Protein AF-0000000076236044 (afdb_homodimer)

Structure (mmCIF, N/CA/C/O backbone):
data_AF-0000000076236044-model_v1
#
loop_
_entity.id
_entity.type
_entity.pdbx_description
1 polymer 'Chromo domain-containing protein'
#
loop_
_atom_site.group_PDB
_atom_site.id
_atom_site.type_symbol
_atom_site.label_atom_id
_atom_site.label_alt_id
_atom_site.label_comp_id
_atom_site.label_asym_id
_atom_site.label_entity_id
_atom_site.label_seq_id
_atom_site.pdbx_PDB_ins_code
_atom_site.Cartn_x
_atom_site.Cartn_y
_atom_site.Cartn_z
_atom_site.occupancy
_atom_site.B_iso_or_equiv
_atom_site.auth_seq_id
_atom_site.auth_comp_id
_atom_site.auth_asym_id
_atom_site.auth_atom_id
_atom_site.pdbx_PDB_model_num
ATOM 1 N N . GLN A 1 1 ? 14.305 -22.391 -21.781 1 35.03 1 GLN A N 1
ATOM 2 C CA . GLN A 1 1 ? 14.766 -21.109 -21.234 1 35.03 1 GLN A CA 1
ATOM 3 C C . GLN A 1 1 ? 13.852 -19.969 -21.672 1 35.03 1 GLN A C 1
ATOM 5 O O . GLN A 1 1 ? 13.469 -19.891 -22.844 1 35.03 1 GLN A O 1
ATOM 10 N N . LYS A 1 2 ? 13.086 -19.438 -20.781 1 53.03 2 LYS A N 1
ATOM 11 C CA . LYS A 1 2 ? 12.086 -18.453 -21.156 1 53.03 2 LYS A CA 1
ATOM 12 C C . LYS A 1 2 ? 12.734 -17.094 -21.422 1 53.03 2 LYS A C 1
ATOM 14 O O . LYS A 1 2 ? 13.617 -16.672 -20.688 1 53.03 2 LYS A O 1
ATOM 19 N N . LEU A 1 3 ? 12.555 -16.562 -22.703 1 53.72 3 LEU A N 1
ATOM 20 C CA . LEU A 1 3 ? 13 -15.203 -23.016 1 53.72 3 LEU A CA 1
ATOM 21 C C . LEU A 1 3 ? 12.008 -14.172 -22.5 1 53.72 3 LEU A C 1
ATOM 23 O O . LEU A 1 3 ? 10.797 -14.422 -22.469 1 53.72 3 LEU A O 1
ATOM 27 N N . VAL A 1 4 ? 12.594 -13.039 -21.938 1 53.44 4 VAL A N 1
ATOM 28 C CA . VAL A 1 4 ? 11.82 -12.047 -21.203 1 53.44 4 VAL A CA 1
ATOM 29 C C . VAL A 1 4 ? 11.766 -10.734 -21.984 1 53.44 4 VAL A C 1
ATOM 31 O O . VAL A 1 4 ? 12.805 -10.172 -22.328 1 53.44 4 VAL A O 1
ATOM 34 N N . GLU A 1 5 ? 10.68 -10.289 -22.516 1 43.84 5 GLU A N 1
ATOM 35 C CA . GLU A 1 5 ? 10.469 -8.969 -23.094 1 43.84 5 GLU A CA 1
ATOM 36 C C . GLU A 1 5 ? 9.594 -8.109 -22.188 1 43.84 5 GLU A C 1
ATOM 38 O O . GLU A 1 5 ? 8.719 -8.625 -21.484 1 43.84 5 GLU A O 1
ATOM 43 N N . LYS A 1 6 ? 10.133 -6.816 -22.156 1 44.5 6 LYS A N 1
ATOM 44 C CA . LYS A 1 6 ? 9.406 -5.887 -21.281 1 44.5 6 LYS A CA 1
ATOM 45 C C . LYS A 1 6 ? 8 -5.629 -21.828 1 44.5 6 LYS A C 1
ATOM 47 O O . LYS A 1 6 ? 7.801 -5.504 -23.031 1 44.5 6 LYS A O 1
ATOM 52 N N . TRP A 1 7 ? 7.23 -5.707 -21 1 43.09 7 TRP A N 1
ATOM 53 C CA . TRP A 1 7 ? 5.879 -5.258 -21.312 1 43.09 7 TRP A CA 1
ATOM 54 C C . TRP A 1 7 ? 5.805 -3.736 -21.359 1 43.09 7 TRP A C 1
ATOM 56 O O . TRP A 1 7 ? 6.391 -3.055 -20.516 1 43.09 7 TRP A O 1
ATOM 66 N N . ASN A 1 8 ? 6.094 -3.084 -22.531 1 38.19 8 ASN A N 1
ATOM 67 C CA . ASN A 1 8 ? 5.988 -1.632 -22.625 1 38.19 8 ASN A CA 1
ATOM 68 C C . ASN A 1 8 ? 4.57 -1.152 -22.328 1 38.19 8 ASN A C 1
ATOM 70 O O . ASN A 1 8 ? 3.734 -1.103 -23.234 1 38.19 8 ASN A O 1
ATOM 74 N N . GLY A 1 9 ? 3.939 -1.562 -21.516 1 34.78 9 GLY A N 1
ATOM 75 C CA . GLY A 1 9 ? 2.617 -1.001 -21.297 1 34.78 9 GLY A CA 1
ATOM 76 C C . GLY A 1 9 ? 2.621 0.512 -21.172 1 34.78 9 GLY A C 1
ATOM 77 O O . GLY A 1 9 ? 3.309 1.075 -20.328 1 34.78 9 GLY A O 1
ATOM 78 N N . SER A 1 10 ? 2.803 1.235 -22.25 1 31.27 10 SER A N 1
ATOM 79 C CA . SER A 1 10 ? 2.354 2.621 -22.188 1 31.27 10 SER A CA 1
ATOM 80 C C . SER A 1 10 ? 1.171 2.775 -21.234 1 31.27 10 SER A C 1
ATOM 82 O O . SER A 1 10 ? 0.229 1.98 -21.281 1 31.27 10 SER A O 1
ATOM 84 N N . VAL A 1 11 ? 1.325 3.285 -20.203 1 31.41 11 VAL A N 1
ATOM 85 C CA . VAL A 1 11 ? 0.334 3.773 -19.25 1 31.41 11 VAL A CA 1
ATOM 86 C C . VAL A 1 11 ? -0.777 4.512 -19.984 1 31.41 11 VAL A C 1
ATOM 88 O O . VAL A 1 11 ? -0.932 5.727 -19.844 1 31.41 11 VAL A O 1
ATOM 91 N N . HIS A 1 12 ? -0.955 4.766 -21.266 1 28.66 12 HIS A N 1
ATOM 92 C CA . HIS A 1 12 ? -2.273 5.289 -21.594 1 28.66 12 HIS A CA 1
ATOM 93 C C . HIS A 1 12 ? -3.375 4.504 -20.891 1 28.66 12 HIS A C 1
ATOM 95 O O . HIS A 1 12 ? -3.176 3.346 -20.516 1 28.66 12 HIS A O 1
ATOM 101 N N . TYR A 1 13 ? -4.504 5.316 -20.359 1 27.88 13 TYR A N 1
ATOM 102 C CA . TYR A 1 13 ? -5.766 4.766 -19.875 1 27.88 13 TYR A CA 1
ATOM 103 C C . TYR A 1 13 ? -6.164 3.533 -20.672 1 27.88 13 TYR A C 1
ATOM 105 O O . TYR A 1 13 ? -6.801 3.648 -21.719 1 27.88 13 TYR A O 1
ATOM 113 N N . ILE A 1 14 ? -5.375 2.885 -21.266 1 27.61 14 ILE A N 1
ATOM 114 C CA . ILE A 1 14 ? -5.879 1.759 -22.047 1 27.61 14 ILE A CA 1
ATOM 115 C C . ILE A 1 14 ? -6.793 0.898 -21.188 1 27.61 14 ILE A C 1
ATOM 117 O O . ILE A 1 14 ? -6.387 0.422 -20.125 1 27.61 14 ILE A O 1
ATOM 121 N N . SER A 1 15 ? -8.078 1.229 -21.188 1 25.47 15 SER A N 1
ATOM 122 C CA . SER A 1 15 ? -9.117 0.25 -20.891 1 25.47 15 SER A CA 1
ATOM 123 C C . SER A 1 15 ? -8.641 -1.169 -21.172 1 25.47 15 SER A C 1
ATOM 125 O O . SER A 1 15 ? -8.109 -1.444 -22.266 1 25.47 15 SER A O 1
ATOM 127 N N . PHE A 1 16 ? -8.148 -1.844 -20.344 1 28.03 16 PHE A N 1
ATOM 128 C CA . PHE A 1 16 ? -8.008 -3.283 -20.531 1 28.03 16 PHE A CA 1
ATOM 129 C C . PHE A 1 16 ? -9.062 -3.811 -21.5 1 28.03 16 PHE A C 1
ATOM 131 O O . PHE A 1 16 ? -9.102 -5.008 -21.797 1 28.03 16 PHE A O 1
ATOM 138 N N . HIS A 1 17 ? -9.992 -2.99 -21.797 1 27.44 17 HIS A N 1
ATOM 139 C CA . HIS A 1 17 ? -10.867 -3.654 -22.766 1 27.44 17 HIS A CA 1
ATOM 140 C C . HIS A 1 17 ? -10.156 -3.889 -24.078 1 27.44 17 HIS A C 1
ATOM 142 O O . HIS A 1 17 ? -10.398 -4.895 -24.75 1 27.44 17 HIS A O 1
ATOM 148 N N . ASN A 1 18 ? -9.625 -2.773 -24.766 1 27.92 18 ASN A N 1
ATOM 149 C CA . ASN A 1 18 ? -9.336 -3.148 -26.141 1 27.92 18 ASN A CA 1
ATOM 150 C C . ASN A 1 18 ? -7.973 -3.818 -26.266 1 27.92 18 ASN A C 1
ATOM 152 O O . ASN A 1 18 ? -6.949 -3.141 -26.391 1 27.92 18 ASN A O 1
ATOM 156 N N . ARG A 1 19 ? -7.398 -4.867 -25.578 1 32.31 19 ARG A N 1
ATOM 157 C CA . ARG A 1 19 ? -6.551 -6.02 -25.859 1 32.31 19 ARG A CA 1
ATOM 158 C C . ARG A 1 19 ? -6.504 -6.309 -27.359 1 32.31 19 ARG A C 1
ATOM 160 O O . ARG A 1 19 ? -7.277 -7.121 -27.859 1 32.31 19 ARG A O 1
ATOM 167 N N . SER A 1 20 ? -6.422 -5.469 -28.141 1 32.84 20 SER A N 1
ATOM 168 C CA . SER A 1 20 ? -6.191 -6.047 -29.469 1 32.84 20 SER A CA 1
ATOM 169 C C . SER A 1 20 ? -4.887 -6.84 -29.5 1 32.84 20 SER A C 1
ATOM 171 O O . SER A 1 20 ? -3.801 -6.258 -29.5 1 32.84 20 SER A O 1
ATOM 173 N N . SER A 1 21 ? -4.559 -7.98 -28.719 1 39.53 21 SER A N 1
ATOM 174 C CA . SER A 1 21 ? -3.838 -9.242 -28.641 1 39.53 21 SER A CA 1
ATOM 175 C C . SER A 1 21 ? -3.078 -9.539 -29.922 1 39.53 21 SER A C 1
ATOM 177 O O . SER A 1 21 ? -2.012 -10.156 -29.891 1 39.53 21 SER A O 1
ATOM 179 N N . ALA A 1 22 ? -3.605 -8.891 -30.828 1 42.53 22 ALA A N 1
ATOM 180 C CA . ALA A 1 22 ? -3.156 -9.328 -32.156 1 42.53 22 ALA A CA 1
ATOM 181 C C . ALA A 1 22 ? -1.761 -8.797 -32.469 1 42.53 22 ALA A C 1
ATOM 183 O O . ALA A 1 22 ? -0.913 -9.523 -32.969 1 42.53 22 ALA A O 1
ATOM 184 N N . SER A 1 23 ? -1.611 -7.453 -31.859 1 48.31 23 SER A N 1
ATOM 185 C CA . SER A 1 23 ? -0.317 -6.91 -32.281 1 48.31 23 SER A CA 1
ATOM 186 C C . SER A 1 23 ? 0.801 -7.426 -31.359 1 48.31 23 SER A C 1
ATOM 188 O O . SER A 1 23 ? 1.89 -7.75 -31.844 1 48.31 23 SER A O 1
ATOM 190 N N . GLU A 1 24 ? 0.504 -7.375 -29.938 1 54.47 24 GLU A N 1
ATOM 191 C CA . GLU A 1 24 ? 1.532 -7.914 -29.062 1 54.47 24 GLU A CA 1
ATOM 192 C C . GLU A 1 24 ? 1.81 -9.383 -29.375 1 54.47 24 GLU A C 1
ATOM 194 O O . GLU A 1 24 ? 2.965 -9.82 -29.359 1 54.47 24 GLU A O 1
ATOM 199 N N . HIS A 1 25 ? 0.685 -9.953 -29.594 1 53.38 25 HIS A N 1
ATOM 200 C CA . HIS A 1 25 ? 0.813 -11.359 -29.969 1 53.38 25 HIS A CA 1
ATOM 201 C C . HIS A 1 25 ? 1.651 -11.523 -31.219 1 53.38 25 HIS A C 1
ATOM 203 O O . HIS A 1 25 ? 2.467 -12.445 -31.312 1 53.38 25 HIS A O 1
ATOM 209 N N . GLU A 1 26 ? 1.358 -10.523 -31.984 1 56.53 26 GLU A N 1
ATOM 210 C CA . GLU A 1 26 ? 2.096 -10.578 -33.25 1 56.53 26 GLU A CA 1
ATOM 211 C C . GLU A 1 26 ? 3.592 -10.383 -33.031 1 56.53 26 GLU A C 1
ATOM 213 O O . GLU A 1 26 ? 4.414 -11.078 -33.625 1 56.53 26 GLU A O 1
ATOM 218 N N . ILE A 1 27 ? 3.83 -9.438 -32.156 1 54.72 27 ILE A N 1
ATOM 219 C CA . ILE A 1 27 ? 5.238 -9.156 -31.906 1 54.72 27 ILE A CA 1
ATOM 220 C C . ILE A 1 27 ? 5.879 -10.352 -31.203 1 54.72 27 ILE A C 1
ATOM 222 O O . ILE A 1 27 ? 6.988 -10.766 -31.547 1 54.72 27 ILE A O 1
ATOM 226 N N . LEU A 1 28 ? 5.133 -10.875 -30.281 1 60.78 28 LEU A N 1
ATOM 227 C CA . LEU A 1 28 ? 5.652 -12.008 -29.531 1 60.78 28 LEU A CA 1
ATOM 228 C C . LEU A 1 28 ? 5.852 -13.219 -30.453 1 60.78 28 LEU A C 1
ATOM 230 O O . LEU A 1 28 ? 6.852 -13.93 -30.328 1 60.78 28 LEU A O 1
ATOM 234 N N . MET A 1 29 ? 4.902 -13.352 -31.312 1 56.97 29 MET A N 1
ATOM 235 C CA . MET A 1 29 ? 5.004 -14.477 -32.25 1 56.97 29 MET A CA 1
ATOM 236 C C . MET A 1 29 ? 6.203 -14.312 -33.156 1 56.97 29 MET A C 1
ATOM 238 O O . MET A 1 29 ? 6.883 -15.289 -33.5 1 56.97 29 MET A O 1
ATOM 242 N N . ALA A 1 30 ? 6.348 -13.086 -33.562 1 55.09 30 ALA A N 1
ATOM 243 C CA . ALA A 1 30 ? 7.488 -12.805 -34.438 1 55.09 30 ALA A CA 1
ATOM 244 C C . ALA A 1 30 ? 8.805 -13.086 -33.719 1 55.09 30 ALA A C 1
ATOM 246 O O . ALA A 1 30 ? 9.734 -13.633 -34.312 1 55.09 30 ALA A O 1
ATOM 247 N N . GLN A 1 31 ? 8.828 -12.727 -32.5 1 57.22 31 GLN A N 1
ATOM 248 C CA . GLN A 1 31 ? 10.047 -12.953 -31.734 1 57.22 31 GLN A CA 1
ATOM 249 C C . GLN A 1 31 ? 10.258 -14.438 -31.453 1 57.22 31 GLN A C 1
ATOM 251 O O . GLN A 1 31 ? 11.391 -14.922 -31.469 1 57.22 31 GLN A O 1
ATOM 256 N N . ARG A 1 32 ? 9.188 -15.141 -31.156 1 60.56 32 ARG A N 1
ATOM 257 C CA . ARG A 1 32 ? 9.258 -16.578 -30.969 1 60.56 32 ARG A CA 1
ATOM 258 C C . ARG A 1 32 ? 9.875 -17.266 -32.188 1 60.56 32 ARG A C 1
ATOM 260 O O . ARG A 1 32 ? 10.695 -18.172 -32.031 1 60.56 32 ARG A O 1
ATOM 267 N N . LYS A 1 33 ? 9.359 -16.953 -33.281 1 60.03 33 LYS A N 1
ATOM 268 C CA . LYS A 1 33 ? 9.828 -17.547 -34.531 1 60.03 33 LYS A CA 1
ATOM 269 C C . LYS A 1 33 ? 11.32 -17.297 -34.75 1 60.03 33 LYS A C 1
ATOM 271 O O . LYS A 1 33 ? 12.039 -18.156 -35.25 1 60.03 33 LYS A O 1
ATOM 276 N N . LYS A 1 34 ? 11.625 -16.172 -34.375 1 56.09 34 LYS A N 1
ATOM 277 C CA . LYS A 1 34 ? 13.016 -15.812 -34.625 1 56.09 34 LYS A CA 1
ATOM 278 C C . LYS A 1 34 ? 13.953 -16.5 -33.625 1 56.09 34 LYS A C 1
ATOM 280 O O . LYS A 1 34 ? 15.07 -16.891 -34 1 56.09 34 LYS A O 1
ATOM 285 N N . ARG A 1 35 ? 13.469 -16.625 -32.469 1 61.19 35 ARG A N 1
ATOM 286 C CA . ARG A 1 35 ? 14.453 -17.047 -31.484 1 61.19 35 ARG A CA 1
ATOM 287 C C . ARG A 1 35 ? 14.227 -18.484 -31.047 1 61.19 35 ARG A C 1
ATOM 289 O O . ARG A 1 35 ? 15.062 -19.062 -30.359 1 61.19 35 ARG A O 1
ATOM 296 N N . GLY A 1 36 ? 13.219 -19.125 -31.609 1 58.69 36 GLY A N 1
ATOM 297 C CA . GLY A 1 36 ? 12.945 -20.531 -31.359 1 58.69 36 GLY A CA 1
ATOM 298 C C . GLY A 1 36 ? 12.453 -20.812 -29.938 1 58.69 36 GLY A C 1
ATOM 299 O O . GLY A 1 36 ? 12.258 -21.969 -29.562 1 58.69 36 GLY A O 1
ATOM 300 N N . LYS A 1 37 ? 12.516 -19.781 -29.062 1 65.12 37 LYS A N 1
ATOM 301 C CA . LYS A 1 37 ? 12.086 -20 -27.688 1 65.12 37 LYS A CA 1
ATOM 302 C C . LYS A 1 37 ? 10.844 -19.188 -27.359 1 65.12 37 LYS A C 1
ATOM 304 O O . LYS A 1 37 ? 10.547 -18.203 -28.031 1 65.12 37 LYS A O 1
ATOM 309 N N . ASP A 1 38 ? 10.094 -19.719 -26.391 1 72.75 38 ASP A N 1
ATOM 310 C CA . ASP A 1 38 ? 8.875 -19.016 -25.984 1 72.75 38 ASP A CA 1
ATOM 311 C C . ASP A 1 38 ? 9.188 -17.656 -25.375 1 72.75 38 ASP A C 1
ATOM 313 O O . ASP A 1 38 ? 10.055 -17.531 -24.516 1 72.75 38 ASP A O 1
ATOM 317 N N . VAL A 1 39 ? 8.664 -16.656 -26.031 1 76.5 39 VAL A N 1
ATOM 318 C CA . VAL A 1 39 ? 8.844 -15.289 -25.562 1 76.5 39 VAL A CA 1
ATOM 319 C C . VAL A 1 39 ? 7.609 -14.852 -24.766 1 76.5 39 VAL A C 1
ATOM 321 O O . VAL A 1 39 ? 6.477 -15.07 -25.203 1 76.5 39 VAL A O 1
ATOM 324 N N . TYR A 1 40 ? 7.949 -14.414 -23.484 1 80.75 40 TYR A N 1
ATOM 325 C CA . TYR A 1 40 ? 6.871 -13.945 -22.625 1 80.75 40 TYR A CA 1
ATOM 326 C C . TYR A 1 40 ? 7.078 -12.484 -22.234 1 80.75 40 TYR A C 1
ATOM 328 O O . TYR A 1 40 ? 8.203 -11.984 -22.266 1 80.75 40 TYR A O 1
ATOM 336 N N . LEU A 1 41 ? 5.957 -11.828 -21.984 1 82.56 41 LEU A N 1
ATOM 337 C CA . LEU A 1 41 ? 6.012 -10.43 -21.594 1 82.56 41 LEU A CA 1
ATOM 338 C C . LEU A 1 41 ? 6.207 -10.281 -20.094 1 82.56 41 LEU A C 1
ATOM 340 O O . LEU A 1 41 ? 5.453 -10.859 -19.312 1 82.56 41 LEU A O 1
ATOM 344 N N . ALA A 1 42 ? 7.316 -9.594 -19.797 1 85.44 42 ALA A N 1
ATOM 345 C CA . ALA A 1 42 ? 7.594 -9.297 -18.391 1 85.44 42 ALA A CA 1
ATOM 346 C C . ALA A 1 42 ? 6.918 -7.996 -17.953 1 85.44 42 ALA A C 1
ATOM 348 O O . ALA A 1 42 ? 6.918 -7.012 -18.703 1 85.44 42 ALA A O 1
ATOM 349 N N . GLU A 1 43 ? 6.336 -8.031 -16.844 1 85.5 43 GLU A N 1
ATOM 350 C CA . GLU A 1 43 ? 5.711 -6.82 -16.312 1 85.5 43 GLU A CA 1
ATOM 351 C C . GLU A 1 43 ? 6.676 -6.047 -15.422 1 85.5 43 GLU A C 1
ATOM 353 O O . GLU A 1 43 ? 6.805 -4.828 -15.547 1 85.5 43 GLU A O 1
ATOM 358 N N . GLU A 1 44 ? 7.316 -6.762 -14.539 1 90.25 44 GLU A N 1
ATOM 359 C CA . GLU A 1 44 ? 8.141 -6.098 -13.539 1 90.25 44 GLU A CA 1
ATOM 360 C C . GLU A 1 44 ? 9.18 -7.051 -12.953 1 90.25 44 GLU A C 1
ATOM 362 O O . GLU A 1 44 ? 8.969 -8.266 -12.922 1 90.25 44 GLU A O 1
ATOM 367 N N . ILE A 1 45 ? 10.367 -6.512 -12.586 1 93.06 45 ILE A N 1
ATOM 368 C CA . ILE A 1 45 ? 11.344 -7.25 -11.789 1 93.06 45 ILE A CA 1
ATOM 369 C C . ILE A 1 45 ? 11.062 -7.039 -10.305 1 93.06 45 ILE A C 1
ATOM 371 O O . ILE A 1 45 ? 10.852 -5.91 -9.859 1 93.06 45 ILE A O 1
ATOM 375 N N . LEU A 1 46 ? 11.078 -8.133 -9.523 1 95.75 46 LEU A N 1
ATOM 376 C CA . LEU A 1 46 ? 10.719 -8.055 -8.109 1 95.75 46 LEU A CA 1
ATOM 377 C C . LEU A 1 46 ? 11.953 -8.156 -7.223 1 95.75 46 LEU A C 1
ATOM 379 O O . LEU A 1 46 ? 11.938 -7.703 -6.074 1 95.75 46 LEU A O 1
ATOM 383 N N . ALA A 1 47 ? 12.93 -8.797 -7.766 1 96.06 47 ALA A N 1
ATOM 384 C CA . ALA A 1 47 ? 14.148 -9.023 -6.996 1 96.06 47 ALA A CA 1
ATOM 385 C C . ALA A 1 47 ? 15.32 -9.375 -7.91 1 96.06 47 ALA A C 1
ATOM 387 O O . ALA A 1 47 ? 15.125 -9.664 -9.094 1 96.06 47 ALA A O 1
ATOM 388 N N . GLU A 1 48 ? 16.484 -9.289 -7.402 1 94.44 48 GLU A N 1
ATOM 389 C CA . GLU A 1 48 ? 17.719 -9.648 -8.102 1 94.44 48 GLU A CA 1
ATOM 390 C C . GLU A 1 48 ? 18.641 -10.469 -7.207 1 94.44 48 GLU A C 1
ATOM 392 O O . GLU A 1 48 ? 18.719 -10.234 -6 1 94.44 48 GLU A O 1
ATOM 397 N N . LYS A 1 49 ? 19.25 -11.469 -7.801 1 93.69 49 LYS A N 1
ATOM 398 C CA . LYS A 1 49 ? 20.297 -12.219 -7.105 1 93.69 49 LYS A CA 1
ATOM 399 C C . LYS A 1 49 ? 21.453 -12.547 -8.039 1 93.69 49 LYS A C 1
ATOM 401 O O . LYS A 1 49 ? 21.281 -12.594 -9.258 1 93.69 49 LYS A O 1
ATOM 406 N N . LYS A 1 50 ? 22.609 -12.688 -7.453 1 92.56 50 LYS A N 1
ATOM 407 C CA . LYS A 1 50 ? 23.797 -13.047 -8.219 1 92.56 50 LYS A CA 1
ATOM 408 C C . LYS A 1 50 ? 24.328 -14.422 -7.805 1 92.56 50 LYS A C 1
ATOM 410 O O . LYS A 1 50 ? 24.5 -14.688 -6.613 1 92.56 50 LYS A O 1
ATOM 415 N N . ILE A 1 51 ? 24.438 -15.258 -8.75 1 93.5 51 ILE A N 1
ATOM 416 C CA . ILE A 1 51 ? 25.047 -16.562 -8.562 1 93.5 51 ILE A CA 1
ATOM 417 C C . ILE A 1 51 ? 26.266 -16.703 -9.461 1 93.5 51 ILE A C 1
ATOM 419 O O . ILE A 1 51 ? 26.141 -16.781 -10.68 1 93.5 51 ILE A O 1
ATOM 423 N N . GLY A 1 52 ? 27.406 -16.797 -8.805 1 93.5 52 GLY A N 1
ATOM 424 C CA . GLY A 1 52 ? 28.625 -16.703 -9.602 1 93.5 52 GLY A CA 1
ATOM 425 C C . GLY A 1 52 ? 28.734 -15.406 -10.367 1 93.5 52 GLY A C 1
ATOM 426 O O . GLY A 1 52 ? 28.672 -14.32 -9.781 1 93.5 52 GLY A O 1
ATOM 427 N N . LYS A 1 53 ? 28.859 -15.469 -11.719 1 93.12 53 LYS A N 1
ATOM 428 C CA . LYS A 1 53 ? 29 -14.281 -12.555 1 93.12 53 LYS A CA 1
ATOM 429 C C . LYS A 1 53 ? 27.672 -13.906 -13.211 1 93.12 53 LYS A C 1
ATOM 431 O O . LYS A 1 53 ? 27.578 -12.898 -13.906 1 93.12 53 LYS A O 1
ATOM 436 N N . THR A 1 54 ? 26.703 -14.688 -12.922 1 93.75 54 THR A N 1
ATOM 437 C CA . THR A 1 54 ? 25.438 -14.484 -13.602 1 93.75 54 THR A CA 1
ATOM 438 C C . THR A 1 54 ? 24.422 -13.812 -12.672 1 93.75 54 THR A C 1
ATOM 440 O O . THR A 1 54 ? 24.266 -14.211 -11.516 1 93.75 54 THR A O 1
ATOM 443 N N . SER A 1 55 ? 23.781 -12.758 -13.188 1 93.75 55 SER A N 1
ATOM 444 C CA . SER A 1 55 ? 22.703 -12.102 -12.469 1 93.75 55 SER A CA 1
ATOM 445 C C . SER A 1 55 ? 21.344 -12.727 -12.828 1 93.75 55 SER A C 1
ATOM 447 O O . SER A 1 55 ? 21.094 -13.047 -13.992 1 93.75 55 SER A O 1
ATOM 449 N N . TYR A 1 56 ? 20.594 -13.008 -11.766 1 95.94 56 TYR A N 1
ATOM 450 C CA . TYR A 1 56 ? 19.234 -13.5 -11.93 1 95.94 56 TYR A CA 1
ATOM 451 C C . TYR A 1 56 ? 18.219 -12.477 -11.438 1 95.94 56 TYR A C 1
ATOM 453 O O . TYR A 1 56 ? 18.453 -11.781 -10.445 1 95.94 56 TYR A O 1
ATOM 461 N N . TYR A 1 57 ? 17.094 -12.43 -12.133 1 94.44 57 TYR A N 1
ATOM 462 C CA . TYR A 1 57 ? 16.031 -11.5 -11.789 1 94.44 57 TYR A CA 1
ATOM 463 C C . TYR A 1 57 ? 14.703 -12.25 -11.617 1 94.44 57 TYR A C 1
ATOM 465 O O . TYR A 1 57 ? 14.367 -13.117 -12.414 1 94.44 57 TYR A O 1
ATOM 473 N N . LEU A 1 58 ? 14.07 -11.977 -10.508 1 96.62 58 LEU A N 1
ATOM 474 C CA . LEU A 1 58 ? 12.727 -12.523 -10.32 1 96.62 58 LEU A CA 1
ATOM 475 C C . LEU A 1 58 ? 11.703 -11.719 -11.109 1 96.62 58 LEU A C 1
ATOM 477 O O . LEU A 1 58 ? 11.445 -10.555 -10.797 1 96.62 58 LEU A O 1
ATOM 481 N N . VAL A 1 59 ? 11.086 -12.383 -12.094 1 93 59 VAL A N 1
ATOM 482 C CA . VAL A 1 59 ? 10.258 -11.664 -13.062 1 93 59 VAL A CA 1
ATOM 483 C C . VAL A 1 59 ? 8.789 -11.945 -12.781 1 93 59 VAL A C 1
ATOM 485 O O . VAL A 1 59 ? 8.367 -13.102 -12.727 1 93 59 VAL A O 1
ATOM 488 N N . LYS A 1 60 ? 8.039 -10.891 -12.57 1 92.75 60 LYS A N 1
ATOM 489 C CA . LYS A 1 60 ? 6.586 -10.977 -12.633 1 92.75 60 LYS A CA 1
ATOM 490 C C . LYS A 1 60 ? 6.086 -10.836 -14.07 1 92.75 60 LYS A C 1
ATOM 492 O O . LYS A 1 60 ? 6.355 -9.836 -14.734 1 92.75 60 LYS A O 1
ATOM 497 N N . TRP A 1 61 ? 5.336 -11.828 -14.477 1 88.06 61 TRP A N 1
ATOM 498 C CA . TRP A 1 61 ? 4.918 -11.906 -15.867 1 88.06 61 TRP A CA 1
ATOM 499 C C . TRP A 1 61 ? 3.598 -11.172 -16.094 1 88.06 61 TRP A C 1
ATOM 501 O O . TRP A 1 61 ? 2.701 -11.234 -15.242 1 88.06 61 TRP A O 1
ATOM 511 N N . ALA A 1 62 ? 3.588 -10.5 -17.25 1 84.62 62 ALA A N 1
ATOM 512 C CA . ALA A 1 62 ? 2.346 -9.812 -17.594 1 84.62 62 ALA A CA 1
ATOM 513 C C . ALA A 1 62 ? 1.185 -10.797 -17.703 1 84.62 62 ALA A C 1
ATOM 515 O O . ALA A 1 62 ? 1.301 -11.836 -18.344 1 84.62 62 ALA A O 1
ATOM 516 N N . GLY A 1 63 ? 0.087 -10.453 -16.922 1 82.12 63 GLY A N 1
ATOM 517 C CA . GLY A 1 63 ? -1.102 -11.289 -16.984 1 82.12 63 GLY A CA 1
ATOM 518 C C . GLY A 1 63 ? -1.107 -12.391 -15.938 1 82.12 63 GLY A C 1
ATOM 519 O O . GLY A 1 63 ? -2.082 -13.133 -15.82 1 82.12 63 GLY A O 1
ATOM 520 N N . TRP A 1 64 ? -0.033 -12.484 -15.25 1 87.88 64 TRP A N 1
ATOM 521 C CA . TRP A 1 64 ? 0.07 -13.508 -14.219 1 87.88 64 TRP A CA 1
ATOM 522 C C . TRP A 1 64 ? 0.296 -12.883 -12.844 1 87.88 64 TRP A C 1
ATOM 524 O O . TRP A 1 64 ? 0.801 -11.766 -12.742 1 87.88 64 TRP A O 1
ATOM 534 N N . GLY A 1 65 ? -0.125 -13.578 -11.812 1 90.06 65 GLY A N 1
ATOM 535 C CA . GLY A 1 65 ? 0.118 -13.125 -10.453 1 90.06 65 GLY A CA 1
ATOM 536 C C . GLY A 1 65 ? 1.544 -13.359 -9.992 1 90.06 65 GLY A C 1
ATOM 537 O O . GLY A 1 65 ? 2.334 -13.992 -10.703 1 90.06 65 GLY A O 1
ATOM 538 N N . THR A 1 66 ? 1.794 -12.836 -8.82 1 94.81 66 THR A N 1
ATOM 539 C CA . THR A 1 66 ? 3.152 -12.914 -8.297 1 94.81 66 THR A CA 1
ATOM 540 C C . THR A 1 66 ? 3.533 -14.359 -7.992 1 94.81 66 THR A C 1
ATOM 542 O O . THR A 1 66 ? 4.715 -14.703 -7.953 1 94.81 66 THR A O 1
ATOM 545 N N . GLN A 1 67 ? 2.539 -15.234 -7.762 1 94.62 67 GLN A N 1
ATOM 546 C CA . GLN A 1 67 ? 2.818 -16.625 -7.453 1 94.62 67 GLN A CA 1
ATOM 547 C C . GLN A 1 67 ? 3.471 -17.344 -8.641 1 94.62 67 GLN A C 1
ATOM 549 O O . GLN A 1 67 ? 4.062 -18.406 -8.484 1 94.62 67 GLN A O 1
ATOM 554 N N . ASP A 1 68 ? 3.402 -16.797 -9.828 1 93.75 68 ASP A N 1
ATOM 555 C CA . ASP A 1 68 ? 3.938 -17.422 -11.039 1 93.75 68 ASP A CA 1
ATOM 556 C C . ASP A 1 68 ? 5.262 -16.781 -11.445 1 93.75 68 ASP A C 1
ATOM 558 O O . ASP A 1 68 ? 5.793 -17.078 -12.516 1 93.75 68 ASP A O 1
ATOM 562 N N . SER A 1 69 ? 5.793 -15.93 -10.602 1 94.06 69 SER A N 1
ATOM 563 C CA . SER A 1 69 ? 7.07 -15.281 -10.891 1 94.06 69 SER A CA 1
ATOM 564 C C . SER A 1 69 ? 8.203 -16.297 -10.961 1 94.06 69 SER A C 1
ATOM 566 O O . SER A 1 69 ? 8.18 -17.312 -10.258 1 94.06 69 SER A O 1
ATOM 568 N N . THR A 1 70 ? 9.188 -16.094 -11.859 1 94.5 70 THR A N 1
ATOM 569 C CA . THR A 1 70 ? 10.305 -17.031 -12 1 94.5 70 THR A CA 1
ATOM 570 C C . THR A 1 70 ? 11.633 -16.281 -12.055 1 94.5 70 THR A C 1
ATOM 572 O O . THR A 1 70 ? 11.695 -15.164 -12.578 1 94.5 70 THR A O 1
ATOM 575 N N . TRP A 1 71 ? 12.602 -16.875 -11.516 1 96 71 TRP A N 1
ATOM 576 C CA . TRP A 1 71 ? 13.961 -16.359 -11.648 1 96 71 TRP A CA 1
ATOM 577 C C . TRP A 1 71 ? 14.492 -16.578 -13.062 1 96 71 TRP A C 1
ATOM 579 O O . TRP A 1 71 ? 14.508 -17.719 -13.555 1 96 71 TRP A O 1
ATOM 589 N N . GLU A 1 72 ? 14.867 -15.461 -13.719 1 92.12 72 GLU A N 1
ATOM 590 C CA . GLU A 1 72 ? 15.398 -15.5 -15.078 1 92.12 72 GLU A CA 1
ATOM 591 C C . GLU A 1 72 ? 16.812 -14.93 -15.133 1 92.12 72 GLU A C 1
ATOM 593 O O . GLU A 1 72 ? 17.094 -13.875 -14.562 1 92.12 72 GLU A O 1
ATOM 598 N N . PRO A 1 73 ? 17.719 -15.695 -15.758 1 93.25 73 PRO A N 1
ATOM 599 C CA . PRO A 1 73 ? 19.062 -15.117 -15.938 1 93.25 73 PRO A CA 1
ATOM 600 C C . PRO A 1 73 ? 19.047 -13.875 -16.828 1 93.25 73 PRO A C 1
ATOM 602 O O . PRO A 1 73 ? 18.156 -13.719 -17.656 1 93.25 73 PRO A O 1
ATOM 605 N N . ARG A 1 74 ? 20.047 -13.07 -16.609 1 90.25 74 ARG A N 1
ATOM 606 C CA . ARG A 1 74 ? 20.156 -11.82 -17.359 1 90.25 74 ARG A CA 1
ATOM 607 C C . ARG A 1 74 ? 20.047 -12.062 -18.859 1 90.25 74 ARG A C 1
ATOM 609 O O . ARG A 1 74 ? 19.469 -11.25 -19.578 1 90.25 74 ARG A O 1
ATOM 616 N N . GLU A 1 75 ? 20.516 -13.102 -19.375 1 87.56 75 GLU A N 1
ATOM 617 C CA . GLU A 1 75 ? 20.562 -13.406 -20.812 1 87.56 75 GLU A CA 1
ATOM 618 C C . GLU A 1 75 ? 19.156 -13.609 -21.375 1 87.56 75 GLU A C 1
ATOM 620 O O . GLU A 1 75 ? 18.938 -13.461 -22.578 1 87.56 75 GLU A O 1
ATOM 625 N N . ASN A 1 76 ? 18.203 -13.93 -20.469 1 87.69 76 ASN A N 1
ATOM 626 C CA . ASN A 1 76 ? 16.844 -14.172 -20.922 1 87.69 76 ASN A CA 1
ATOM 627 C C . ASN A 1 76 ? 16.078 -12.867 -21.094 1 87.69 76 ASN A C 1
ATOM 629 O O . ASN A 1 76 ? 15.008 -12.852 -21.719 1 87.69 76 ASN A O 1
ATOM 633 N N . LEU A 1 77 ? 16.609 -11.805 -20.484 1 87.19 77 LEU A N 1
ATOM 634 C CA . LEU A 1 77 ? 15.93 -10.516 -20.578 1 87.19 77 LEU A CA 1
ATOM 635 C C . LEU A 1 77 ? 16.281 -9.812 -21.891 1 87.19 77 LEU A C 1
ATOM 637 O O . LEU A 1 77 ? 17.391 -9.266 -22.016 1 87.19 77 LEU A O 1
ATOM 641 N N . LEU A 1 78 ? 15.359 -9.781 -22.828 1 80.12 78 LEU A N 1
ATOM 642 C CA . LEU A 1 78 ? 15.602 -9.273 -24.172 1 80.12 78 LEU A CA 1
ATOM 643 C C . LEU A 1 78 ? 15.477 -7.754 -24.203 1 80.12 78 LEU A C 1
ATOM 645 O O . LEU A 1 78 ? 16.234 -7.078 -24.906 1 80.12 78 LEU A O 1
ATOM 649 N N . ASP A 1 79 ? 14.469 -7.246 -23.547 1 77.44 79 ASP A N 1
ATOM 650 C CA . ASP A 1 79 ? 14.211 -5.809 -23.516 1 77.44 79 ASP A CA 1
ATOM 651 C C . ASP A 1 79 ? 15.023 -5.125 -22.422 1 77.44 79 ASP A C 1
ATOM 653 O O . ASP A 1 79 ? 14.719 -5.277 -21.234 1 77.44 79 ASP A O 1
ATOM 657 N N . GLU A 1 80 ? 15.883 -4.328 -22.828 1 79.5 80 GLU A N 1
ATOM 658 C CA . GLU A 1 80 ? 16.766 -3.635 -21.891 1 79.5 80 GLU A CA 1
ATOM 659 C C . GLU A 1 80 ? 15.992 -2.637 -21.047 1 79.5 80 GLU A C 1
ATOM 661 O O . GLU A 1 80 ? 16.453 -2.254 -19.969 1 79.5 80 GLU A O 1
ATOM 666 N N . ARG A 1 81 ? 14.828 -2.309 -21.547 1 83.19 81 ARG A N 1
ATOM 667 C CA . ARG A 1 81 ? 14.031 -1.34 -20.797 1 83.19 81 ARG A CA 1
ATOM 668 C C . ARG A 1 81 ? 13.641 -1.887 -19.438 1 83.19 81 ARG A C 1
ATOM 670 O O . ARG A 1 81 ? 13.5 -1.128 -18.469 1 83.19 81 ARG A O 1
ATOM 677 N N . LEU A 1 82 ? 13.453 -3.16 -19.375 1 85.44 82 LEU A N 1
ATOM 678 C CA . LEU A 1 82 ? 13.117 -3.789 -18.109 1 85.44 82 LEU A CA 1
ATOM 679 C C . LEU A 1 82 ? 14.234 -3.586 -17.078 1 85.44 82 LEU A C 1
ATOM 681 O O . LEU A 1 82 ? 13.969 -3.275 -15.922 1 85.44 82 LEU A O 1
ATOM 685 N N . LEU A 1 83 ? 15.375 -3.711 -17.578 1 86.94 83 LEU A N 1
ATOM 686 C CA . LEU A 1 83 ? 16.531 -3.523 -16.703 1 86.94 83 LEU A CA 1
ATOM 687 C C . LEU A 1 83 ? 16.703 -2.051 -16.359 1 86.94 83 LEU A C 1
ATOM 689 O O . LEU A 1 83 ? 17.109 -1.722 -15.234 1 86.94 83 LEU A O 1
ATOM 693 N N . GLN A 1 84 ? 16.422 -1.228 -17.25 1 88.06 84 GLN A N 1
ATOM 694 C CA . GLN A 1 84 ? 16.484 0.205 -16.984 1 88.06 84 GLN A CA 1
ATOM 695 C C . GLN A 1 84 ? 15.477 0.612 -15.914 1 88.06 84 GLN A C 1
ATOM 697 O O . GLN A 1 84 ? 15.805 1.396 -15.023 1 88.06 84 GLN A O 1
ATOM 702 N N . LEU A 1 85 ? 14.328 0.008 -16 1 87.94 85 LEU A N 1
ATOM 703 C CA . LEU A 1 85 ? 13.289 0.311 -15.023 1 87.94 85 LEU A CA 1
ATOM 704 C C . LEU A 1 85 ? 13.656 -0.245 -13.656 1 87.94 85 LEU A C 1
ATOM 706 O O . LEU A 1 85 ? 13.25 0.305 -12.625 1 87.94 85 LEU A O 1
ATOM 710 N N . TRP A 1 86 ? 14.398 -1.327 -13.703 1 90.5 86 TRP A N 1
ATOM 711 C CA . TRP A 1 86 ? 14.883 -1.885 -12.445 1 90.5 86 TRP A CA 1
ATOM 712 C C . TRP A 1 86 ? 15.891 -0.944 -11.789 1 90.5 86 TRP A C 1
ATOM 714 O O . TRP A 1 86 ? 15.867 -0.765 -10.57 1 90.5 86 TRP A O 1
ATOM 724 N N . GLU A 1 87 ? 16.641 -0.258 -12.57 1 89.19 87 GLU A N 1
ATOM 725 C CA . GLU A 1 87 ? 17.656 0.658 -12.062 1 89.19 87 GLU A CA 1
ATOM 726 C C . GLU A 1 87 ? 17.062 2.023 -11.742 1 89.19 87 GLU A C 1
ATOM 728 O O . GLU A 1 87 ? 17.391 2.625 -10.719 1 89.19 87 GLU A O 1
ATOM 733 N N . THR A 1 88 ? 16.219 2.459 -12.617 1 89.69 88 THR A N 1
ATOM 734 C CA . THR A 1 88 ? 15.562 3.752 -12.477 1 89.69 88 THR A CA 1
ATOM 735 C C . THR A 1 88 ? 14.062 3.625 -12.719 1 89.69 88 THR A C 1
ATOM 737 O O . THR A 1 88 ? 13.578 3.928 -13.812 1 89.69 88 THR A O 1
ATOM 740 N N . PRO A 1 89 ? 13.375 3.326 -11.68 1 89.5 89 PRO A N 1
ATOM 741 C CA . PRO A 1 89 ? 11.945 3.078 -11.875 1 89.5 89 PRO A CA 1
ATOM 742 C C . PRO A 1 89 ? 11.172 4.34 -12.258 1 89.5 89 PRO A C 1
ATOM 744 O O . PRO A 1 89 ? 11.492 5.434 -11.781 1 89.5 89 PRO A O 1
ATOM 747 N N . VAL A 1 90 ? 10.266 4.125 -13.133 1 82.62 90 VAL A N 1
ATOM 748 C CA . VAL A 1 90 ? 9.266 5.145 -13.43 1 82.62 90 VAL A CA 1
ATOM 749 C C . VAL A 1 90 ? 7.984 4.855 -12.648 1 82.62 90 VAL A C 1
ATOM 751 O O . VAL A 1 90 ? 7.383 3.791 -12.805 1 82.62 90 VAL A O 1
ATOM 754 N N . VAL A 1 91 ? 7.633 5.77 -11.75 1 84.88 91 VAL A N 1
ATOM 755 C CA . VAL A 1 91 ? 6.523 5.504 -10.836 1 84.88 91 VAL A CA 1
ATOM 756 C C . VAL A 1 91 ? 5.523 6.656 -10.883 1 84.88 91 VAL A C 1
ATOM 758 O O . VAL A 1 91 ? 5.852 7.754 -11.344 1 84.88 91 VAL A O 1
ATOM 761 N N . ASP A 1 92 ? 4.324 6.34 -10.508 1 82.19 92 ASP A N 1
ATOM 762 C CA . ASP A 1 92 ? 3.307 7.363 -10.305 1 82.19 92 ASP A CA 1
ATOM 763 C C . ASP A 1 92 ? 3.549 8.125 -9 1 82.19 92 ASP A C 1
ATOM 765 O O . ASP A 1 92 ? 3.629 7.52 -7.926 1 82.19 92 ASP A O 1
ATOM 769 N N . LEU A 1 93 ? 3.588 9.398 -9.109 1 82.06 93 LEU A N 1
ATOM 770 C CA . LEU A 1 93 ? 3.93 10.219 -7.949 1 82.06 93 LEU A CA 1
ATOM 771 C C . LEU A 1 93 ? 2.848 10.125 -6.879 1 82.06 93 LEU A C 1
ATOM 773 O O . LEU A 1 93 ? 3.137 10.234 -5.688 1 82.06 93 LEU A O 1
ATOM 777 N N . ARG A 1 94 ? 1.641 9.953 -7.273 1 81.81 94 ARG A N 1
ATOM 778 C CA . ARG A 1 94 ? 0.567 9.797 -6.301 1 81.81 94 ARG A CA 1
ATOM 779 C C . ARG A 1 94 ? 0.781 8.555 -5.445 1 81.81 94 ARG A C 1
ATOM 781 O O . ARG A 1 94 ? 0.488 8.562 -4.246 1 81.81 94 ARG A O 1
ATOM 788 N N . GLN A 1 95 ? 1.354 7.605 -6.105 1 86.75 95 GLN A N 1
ATOM 789 C CA . GLN A 1 95 ? 1.65 6.379 -5.367 1 86.75 95 GLN A CA 1
ATOM 790 C C . GLN A 1 95 ? 2.844 6.574 -4.438 1 86.75 95 GLN A C 1
ATOM 792 O O . GLN A 1 95 ? 2.85 6.062 -3.314 1 86.75 95 GLN A O 1
ATOM 797 N N . VAL A 1 96 ? 3.764 7.266 -4.996 1 92.25 96 VAL A N 1
ATOM 798 C CA . VAL A 1 96 ? 4.914 7.57 -4.152 1 92.25 96 VAL A CA 1
ATOM 799 C C . VAL A 1 96 ? 4.453 8.289 -2.887 1 92.25 96 VAL A C 1
ATOM 801 O O . VAL A 1 96 ? 4.863 7.934 -1.78 1 92.25 96 VAL A O 1
ATOM 804 N N . GLU A 1 97 ? 3.578 9.25 -3.045 1 91.06 97 GLU A N 1
ATOM 805 C CA . GLU A 1 97 ? 3.07 10.016 -1.912 1 91.06 97 GLU A CA 1
ATOM 806 C C . GLU A 1 97 ? 2.369 9.117 -0.902 1 91.06 97 GLU A C 1
ATOM 808 O O . GLU A 1 97 ? 2.555 9.266 0.307 1 91.06 97 GLU A O 1
ATOM 813 N N . PHE A 1 98 ? 1.579 8.234 -1.43 1 94.12 98 PHE A N 1
ATOM 814 C CA . PHE A 1 98 ? 0.876 7.316 -0.543 1 94.12 98 PHE A CA 1
ATOM 815 C C . PHE A 1 98 ? 1.861 6.531 0.316 1 94.12 98 PHE A C 1
ATOM 817 O O . PHE A 1 98 ? 1.704 6.453 1.536 1 94.12 98 PHE A O 1
ATOM 824 N N . PHE A 1 99 ? 2.828 5.98 -0.245 1 97.12 99 PHE A N 1
ATOM 825 C CA . PHE A 1 99 ? 3.736 5.098 0.478 1 97.12 99 PHE A CA 1
ATOM 826 C C . PHE A 1 99 ? 4.688 5.902 1.357 1 97.12 99 PHE A C 1
ATOM 828 O O . PHE A 1 99 ? 5.094 5.438 2.424 1 97.12 99 PHE A O 1
ATOM 835 N N . VAL A 1 100 ? 5.055 7.086 0.927 1 96.62 100 VAL A N 1
ATOM 836 C CA . VAL A 1 100 ? 5.852 7.957 1.785 1 96.62 100 VAL A CA 1
ATOM 837 C C . VAL A 1 100 ? 5.059 8.312 3.039 1 96.62 100 VAL A C 1
ATOM 839 O O . VAL A 1 100 ? 5.602 8.305 4.148 1 96.62 100 VAL A O 1
ATOM 842 N N . GLU A 1 101 ? 3.746 8.625 2.855 1 96 101 GLU A N 1
ATOM 843 C CA . GLU A 1 101 ? 2.891 8.898 4.008 1 96 101 GLU A CA 1
ATOM 844 C C . GLU A 1 101 ? 2.885 7.727 4.98 1 96 101 GLU A C 1
ATOM 846 O O . GLU A 1 101 ? 2.92 7.922 6.195 1 96 101 GLU A O 1
ATOM 851 N N . ARG A 1 102 ? 2.896 6.559 4.453 1 97 102 ARG A N 1
ATOM 852 C CA . ARG A 1 102 ? 2.922 5.371 5.297 1 97 102 ARG A CA 1
ATOM 853 C C . ARG A 1 102 ? 4.246 5.254 6.043 1 97 102 ARG A C 1
ATOM 855 O O . ARG A 1 102 ? 4.273 4.914 7.227 1 97 102 ARG A O 1
ATOM 862 N N . LEU A 1 103 ? 5.297 5.504 5.359 1 97.56 103 LEU A N 1
ATOM 863 C CA . LEU A 1 103 ? 6.613 5.457 5.984 1 97.56 103 LEU A CA 1
ATOM 864 C C . LEU A 1 103 ? 6.727 6.5 7.094 1 97.56 103 LEU A C 1
ATOM 866 O O . LEU A 1 103 ? 7.25 6.211 8.172 1 97.56 103 LEU A O 1
ATOM 870 N N . LEU A 1 104 ? 6.195 7.652 6.832 1 97.19 104 LEU A N 1
ATOM 871 C CA . LEU A 1 104 ? 6.215 8.719 7.82 1 97.19 104 LEU A CA 1
ATOM 872 C C . LEU A 1 104 ? 5.398 8.336 9.047 1 97.19 104 LEU A C 1
ATOM 874 O O . LEU A 1 104 ? 5.828 8.57 10.18 1 97.19 104 LEU A O 1
ATOM 878 N N . THR A 1 105 ? 4.23 7.793 8.812 1 96.88 105 THR A N 1
ATOM 879 C CA . THR A 1 105 ? 3.41 7.367 9.945 1 96.88 105 THR A CA 1
ATOM 880 C C . THR A 1 105 ? 4.105 6.262 10.727 1 96.88 105 THR A C 1
ATOM 882 O O . THR A 1 105 ? 3.988 6.195 11.953 1 96.88 105 THR A O 1
ATOM 885 N N . CYS A 1 106 ? 4.781 5.43 10.047 1 96.88 106 CYS A N 1
ATOM 886 C CA . CYS A 1 106 ? 5.562 4.379 10.688 1 96.88 106 CYS A CA 1
ATOM 887 C C . CYS A 1 106 ? 6.621 4.969 11.609 1 96.88 106 CYS A C 1
ATOM 889 O O . CYS A 1 106 ? 6.762 4.539 12.758 1 96.88 106 CYS A O 1
ATOM 891 N N . PHE A 1 107 ? 7.32 5.949 11.164 1 96.75 107 PHE A N 1
ATOM 892 C CA . PHE A 1 107 ? 8.344 6.609 11.961 1 96.75 107 PHE A CA 1
ATOM 893 C C . PHE A 1 107 ? 7.73 7.309 13.164 1 96.75 107 PHE A C 1
ATOM 895 O O . PHE A 1 107 ? 8.242 7.203 14.281 1 96.75 107 PHE A O 1
ATOM 902 N N . GLU A 1 108 ? 6.664 7.98 12.93 1 95.31 108 GLU A N 1
ATOM 903 C CA . GLU A 1 108 ? 5.984 8.672 14.023 1 95.31 108 GLU A CA 1
ATOM 904 C C . GLU A 1 108 ? 5.512 7.691 15.094 1 95.31 108 GLU A C 1
ATOM 906 O O . GLU A 1 108 ? 5.656 7.953 16.281 1 95.31 108 GLU A O 1
ATOM 911 N N . ALA A 1 109 ? 4.969 6.613 14.617 1 95.81 109 ALA A N 1
ATOM 912 C CA . ALA A 1 109 ? 4.5 5.586 15.547 1 95.81 109 ALA A CA 1
ATOM 913 C C . ALA A 1 109 ? 5.66 5.016 16.359 1 95.81 109 ALA A C 1
ATOM 915 O O . ALA A 1 109 ? 5.508 4.723 17.547 1 95.81 109 ALA A O 1
ATOM 916 N N . SER A 1 110 ? 6.781 4.891 15.781 1 95.88 110 SER A N 1
ATOM 917 C CA . SER A 1 110 ? 7.945 4.32 16.453 1 95.88 110 SER A CA 1
ATOM 918 C C . SER A 1 110 ? 8.414 5.207 17.609 1 95.88 110 SER A C 1
ATOM 920 O O . SER A 1 110 ? 8.992 4.719 18.578 1 95.88 110 SER A O 1
ATOM 922 N N . LEU A 1 111 ? 8.188 6.488 17.516 1 94.81 111 LEU A N 1
ATOM 923 C CA . LEU A 1 111 ? 8.648 7.426 18.547 1 94.81 111 LEU A CA 1
ATOM 924 C C . LEU A 1 111 ? 7.961 7.168 19.875 1 94.81 111 LEU A C 1
ATOM 926 O O . LEU A 1 111 ? 8.492 7.512 20.938 1 94.81 111 LEU A O 1
ATOM 930 N N . LYS A 1 112 ? 6.801 6.57 19.797 1 93.31 112 LYS A N 1
ATOM 931 C CA . LYS A 1 112 ? 6.047 6.293 21.016 1 93.31 112 LYS A CA 1
ATOM 932 C C . LYS A 1 112 ? 6.344 4.891 21.531 1 93.31 112 LYS A C 1
ATOM 934 O O . LYS A 1 112 ? 5.797 4.48 22.562 1 93.31 112 LYS A O 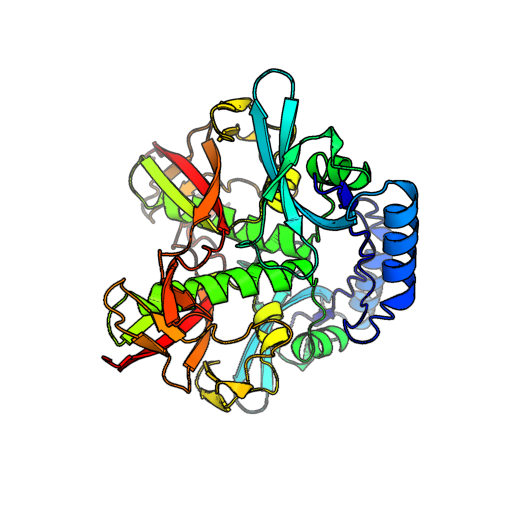1
ATOM 939 N N . GLU A 1 113 ? 7.102 4.168 20.828 1 92.38 113 GLU A N 1
ATOM 940 C CA . GLU A 1 113 ? 7.422 2.789 21.203 1 92.38 113 GLU A CA 1
ATOM 941 C C . GLU A 1 113 ? 8.742 2.715 21.953 1 92.38 113 GLU A C 1
ATOM 943 O O . GLU A 1 113 ? 9.312 3.744 22.328 1 92.38 113 GLU A O 1
ATOM 948 N N . ARG A 1 114 ? 9.141 1.506 22.219 1 88.81 114 ARG A N 1
ATOM 949 C CA . ARG A 1 114 ? 10.422 1.252 22.875 1 88.81 114 ARG A CA 1
ATOM 950 C C . ARG A 1 114 ? 11.578 1.804 22.047 1 88.81 114 ARG A C 1
ATOM 952 O O . ARG A 1 114 ? 11.383 2.219 20.906 1 88.81 114 ARG A O 1
ATOM 959 N N . LEU A 1 115 ? 12.758 1.888 22.609 1 91.12 115 LEU A N 1
ATOM 960 C CA . LEU A 1 115 ? 13.906 2.559 22.016 1 91.12 115 LEU A CA 1
ATOM 961 C C . LEU A 1 115 ? 14.344 1.856 20.734 1 91.12 115 LEU A C 1
ATOM 963 O O . LEU A 1 115 ? 15.039 2.447 19.906 1 91.12 115 LEU A O 1
ATOM 967 N N . LYS A 1 116 ? 14.07 0.637 20.625 1 94.69 116 LYS A N 1
ATOM 968 C CA . LYS A 1 116 ? 14.258 -0.082 19.375 1 94.69 116 LYS A CA 1
ATOM 969 C C . LYS A 1 116 ? 12.945 -0.65 18.859 1 94.69 116 LYS A C 1
ATOM 971 O O . LYS A 1 116 ? 12.203 -1.292 19.609 1 94.69 116 LYS A O 1
ATOM 976 N N . SER A 1 117 ? 12.672 -0.326 17.594 1 95.88 117 SER A N 1
ATOM 977 C CA . SER A 1 117 ? 11.484 -0.864 16.953 1 95.88 117 SER A CA 1
ATOM 978 C C . SER A 1 117 ? 11.812 -1.48 15.594 1 95.88 117 SER A C 1
ATOM 980 O O . SER A 1 117 ? 12.703 -1.002 14.891 1 95.88 117 SER A O 1
ATOM 982 N N . VAL A 1 118 ? 11.242 -2.6 15.273 1 97.25 118 VAL A N 1
ATOM 983 C CA . VAL A 1 118 ? 11.258 -3.186 13.938 1 97.25 118 VAL A CA 1
ATOM 984 C C . VAL A 1 118 ? 9.836 -3.256 13.383 1 97.25 118 VAL A C 1
ATOM 986 O O . VAL A 1 118 ? 8.961 -3.877 13.984 1 97.25 118 VAL A O 1
ATOM 989 N N . LYS A 1 119 ? 9.641 -2.596 12.273 1 97.06 119 LYS A N 1
ATOM 990 C CA . LYS A 1 119 ? 8.312 -2.529 11.672 1 97.06 119 LYS A CA 1
ATOM 991 C C . LYS A 1 119 ? 8.336 -3.037 10.227 1 97.06 119 LYS A C 1
ATOM 993 O O . LYS A 1 119 ? 9.305 -2.805 9.5 1 97.06 119 LYS A O 1
ATOM 998 N N . GLN A 1 120 ? 7.297 -3.719 9.867 1 97.38 120 GLN A N 1
ATOM 999 C CA . GLN A 1 120 ? 7.156 -4.191 8.492 1 97.38 120 GLN A CA 1
ATOM 1000 C C . GLN A 1 120 ? 5.953 -3.549 7.812 1 97.38 120 GLN A C 1
ATOM 1002 O O . GLN A 1 120 ? 4.906 -3.367 8.43 1 97.38 120 GLN A O 1
ATOM 1007 N N . LEU A 1 121 ? 6.156 -3.193 6.605 1 97.69 121 LEU A N 1
ATOM 1008 C CA . LEU A 1 121 ? 5.113 -2.551 5.809 1 97.69 121 LEU A CA 1
ATOM 1009 C C . LEU A 1 121 ? 5.016 -3.182 4.426 1 97.69 121 LEU A C 1
ATOM 1011 O O . LEU A 1 121 ? 6.031 -3.598 3.857 1 97.69 121 LEU A O 1
ATOM 1015 N N . ASP A 1 122 ? 3.764 -3.309 3.93 1 97.38 122 ASP A N 1
ATOM 1016 C CA . ASP A 1 122 ? 3.629 -3.553 2.496 1 97.38 122 ASP A CA 1
ATOM 1017 C C . ASP A 1 122 ? 4.152 -2.369 1.686 1 97.38 122 ASP A C 1
ATOM 1019 O O . ASP A 1 122 ? 3.762 -1.225 1.924 1 97.38 122 ASP A O 1
ATOM 1023 N N . PHE A 1 123 ? 5.031 -2.627 0.74 1 97.69 123 PHE A N 1
ATOM 1024 C CA . PHE A 1 123 ? 5.742 -1.569 0.037 1 97.69 123 PHE A CA 1
ATOM 1025 C C . PHE A 1 123 ? 6.262 -2.066 -1.307 1 97.69 123 PHE A C 1
ATOM 1027 O O . PHE A 1 123 ? 7.086 -2.982 -1.359 1 97.69 123 PHE A O 1
ATOM 1034 N N . PRO A 1 124 ? 5.824 -1.435 -2.439 1 96.56 124 PRO A N 1
ATOM 1035 C CA . PRO A 1 124 ? 6.324 -1.889 -3.738 1 96.56 124 PRO A CA 1
ATOM 1036 C C . PRO A 1 124 ? 7.832 -1.689 -3.889 1 96.56 124 PRO A C 1
ATOM 1038 O O . PRO A 1 124 ? 8.359 -0.629 -3.539 1 96.56 124 PRO A O 1
ATOM 1041 N N . VAL A 1 125 ? 8.461 -2.672 -4.441 1 95.44 125 VAL A N 1
ATOM 1042 C CA . VAL A 1 125 ? 9.906 -2.633 -4.641 1 95.44 125 VAL A CA 1
ATOM 1043 C C . VAL A 1 125 ? 10.273 -1.45 -5.535 1 95.44 125 VAL A C 1
ATOM 1045 O O . VAL A 1 125 ? 11.266 -0.765 -5.293 1 95.44 125 VAL A O 1
ATOM 1048 N N . ALA A 1 126 ? 9.477 -1.212 -6.574 1 94 126 ALA A N 1
ATOM 1049 C CA . ALA A 1 126 ? 9.75 -0.119 -7.504 1 94 126 ALA A CA 1
ATOM 1050 C C . ALA A 1 126 ? 9.734 1.228 -6.785 1 94 126 ALA A C 1
ATOM 1052 O O . ALA A 1 126 ? 10.555 2.104 -7.086 1 94 126 ALA A O 1
ATOM 1053 N N . ILE A 1 127 ? 8.828 1.426 -5.844 1 96.06 127 ILE A N 1
ATOM 1054 C CA . ILE A 1 127 ? 8.742 2.676 -5.098 1 96.06 127 ILE A CA 1
ATOM 1055 C C . ILE A 1 127 ? 9.945 2.805 -4.164 1 96.06 127 ILE A C 1
ATOM 1057 O O . ILE A 1 127 ? 10.523 3.885 -4.035 1 96.06 127 ILE A O 1
ATOM 1061 N N . PHE A 1 128 ? 10.305 1.703 -3.549 1 97.06 128 PHE A N 1
ATOM 1062 C CA . PHE A 1 128 ? 11.477 1.713 -2.68 1 97.06 128 PHE A CA 1
ATOM 1063 C C . PHE A 1 128 ? 12.727 2.107 -3.457 1 97.06 128 PHE A C 1
ATOM 1065 O O . PHE A 1 128 ? 13.508 2.945 -3.002 1 97.06 128 PHE A O 1
ATOM 1072 N N . ARG A 1 129 ? 12.867 1.546 -4.574 1 95.31 129 ARG A N 1
ATOM 1073 C CA . ARG A 1 129 ? 14.031 1.83 -5.406 1 95.31 129 ARG A CA 1
ATOM 1074 C C . ARG A 1 129 ? 14.008 3.268 -5.914 1 95.31 129 ARG A C 1
ATOM 1076 O O . ARG A 1 129 ? 15.047 3.93 -5.977 1 95.31 129 ARG A O 1
ATOM 1083 N N . TYR A 1 130 ? 12.875 3.701 -6.301 1 95.06 130 TYR A N 1
ATOM 1084 C CA . TYR A 1 130 ? 12.734 5.09 -6.719 1 95.06 130 TYR A CA 1
ATOM 1085 C C . TYR A 1 130 ? 13.203 6.043 -5.625 1 95.06 130 TYR A C 1
ATOM 1087 O O . TYR A 1 130 ? 13.906 7.016 -5.898 1 95.06 130 TYR A O 1
ATOM 1095 N N . LEU A 1 131 ? 12.875 5.758 -4.41 1 96.62 131 LEU A N 1
ATOM 1096 C CA . LEU A 1 131 ? 13.148 6.656 -3.293 1 96.62 131 LEU A CA 1
ATOM 1097 C C . LEU A 1 131 ? 14.609 6.559 -2.861 1 96.62 131 LEU A C 1
ATOM 1099 O O . LEU A 1 131 ? 15.211 7.559 -2.465 1 96.62 131 LEU A O 1
ATOM 1103 N N . PHE A 1 132 ? 15.227 5.359 -2.967 1 96.81 132 PHE A N 1
ATOM 1104 C CA . PHE A 1 132 ? 16.438 5.203 -2.158 1 96.81 132 PHE A CA 1
ATOM 1105 C C . PHE A 1 132 ? 17.578 4.656 -3 1 96.81 132 PHE A C 1
ATOM 1107 O O . PHE A 1 132 ? 18.703 4.492 -2.504 1 96.81 132 PHE A O 1
ATOM 1114 N N . ASN A 1 133 ? 17.266 4.336 -4.285 1 93.81 133 ASN A N 1
ATOM 1115 C CA . ASN A 1 133 ? 18.406 3.943 -5.102 1 93.81 133 ASN A CA 1
ATOM 1116 C C . ASN A 1 133 ? 19.469 5.047 -5.156 1 93.81 133 ASN A C 1
ATOM 1118 O O . ASN A 1 133 ? 19.141 6.219 -5.363 1 93.81 133 ASN A O 1
ATOM 1122 N N . GLY A 1 134 ? 20.719 4.656 -5.023 1 93.19 134 GLY A N 1
ATOM 1123 C CA . GLY A 1 134 ? 21.828 5.609 -5.051 1 93.19 134 GLY A CA 1
ATOM 1124 C C . GLY A 1 134 ? 22 6.363 -3.746 1 93.19 134 GLY A C 1
ATOM 1125 O O . GLY A 1 134 ? 22.828 7.27 -3.652 1 93.19 134 GLY A O 1
ATOM 1126 N N . ARG A 1 135 ? 21.188 6.004 -2.801 1 95.56 135 ARG A N 1
ATOM 1127 C CA . ARG A 1 135 ? 21.25 6.641 -1.488 1 95.56 135 ARG A CA 1
ATOM 1128 C C . ARG A 1 135 ? 21.625 5.625 -0.411 1 95.56 135 ARG A C 1
ATOM 1130 O O . ARG A 1 135 ? 21.234 4.461 -0.483 1 95.56 135 ARG A O 1
ATOM 1137 N N . GLY A 1 136 ? 22.359 6.098 0.585 1 96.94 136 GLY A N 1
ATOM 1138 C CA . GLY A 1 136 ? 22.719 5.238 1.702 1 96.94 136 GLY A CA 1
ATOM 1139 C C . GLY A 1 136 ? 23.734 4.18 1.334 1 96.94 136 GLY A C 1
ATOM 1140 O O . GLY A 1 136 ? 24.375 4.262 0.281 1 96.94 136 GLY A O 1
ATOM 1141 N N . GLU A 1 137 ? 23.906 3.293 2.279 1 96.81 137 GLU A N 1
ATOM 1142 C CA . GLU A 1 137 ? 24.859 2.195 2.1 1 96.81 137 GLU A CA 1
ATOM 1143 C C . GLU A 1 137 ? 24.125 0.867 1.915 1 96.81 137 GLU A C 1
ATOM 1145 O O . GLU A 1 137 ? 23.234 0.529 2.691 1 96.81 137 GLU A O 1
ATOM 1150 N N . ASP A 1 138 ? 24.469 0.213 0.808 1 93.06 138 ASP A N 1
ATOM 1151 C CA . ASP A 1 138 ? 23.875 -1.102 0.576 1 93.06 138 ASP A CA 1
ATOM 1152 C C . ASP A 1 138 ? 24.516 -2.156 1.479 1 93.06 138 ASP A C 1
ATOM 1154 O O . ASP A 1 138 ? 25.734 -2.25 1.566 1 93.06 138 ASP A O 1
ATOM 1158 N N . LEU A 1 139 ? 23.703 -2.836 2.168 1 91.44 139 LEU A N 1
ATOM 1159 C CA . LEU A 1 139 ? 24.141 -3.957 2.994 1 91.44 139 LEU A CA 1
ATOM 1160 C C . LEU A 1 139 ? 23.766 -5.285 2.344 1 91.44 139 LEU A C 1
ATOM 1162 O O . LEU A 1 139 ? 23.281 -5.316 1.213 1 91.44 139 LEU A O 1
ATOM 1166 N N . ALA A 1 140 ? 24.031 -6.406 3.072 1 82.75 140 ALA A N 1
ATOM 1167 C CA . ALA A 1 140 ? 23.703 -7.742 2.582 1 82.75 140 ALA A CA 1
ATOM 1168 C C . ALA A 1 140 ? 22.188 -7.949 2.537 1 82.75 140 ALA A C 1
ATOM 1170 O O . ALA A 1 140 ? 21.438 -7.273 3.246 1 82.75 140 ALA A O 1
ATOM 1171 N N . ARG A 1 141 ? 21.625 -8.789 1.61 1 80.31 141 ARG A N 1
ATOM 1172 C CA . ARG A 1 141 ? 20.266 -9.297 1.543 1 80.31 141 ARG A CA 1
ATOM 1173 C C . ARG A 1 141 ? 19.281 -8.164 1.246 1 80.31 141 ARG A C 1
ATOM 1175 O O . ARG A 1 141 ? 18.188 -8.125 1.811 1 80.31 141 ARG A O 1
ATOM 1182 N N . GLY A 1 142 ? 19.75 -7.109 0.525 1 80 142 GLY A N 1
ATOM 1183 C CA 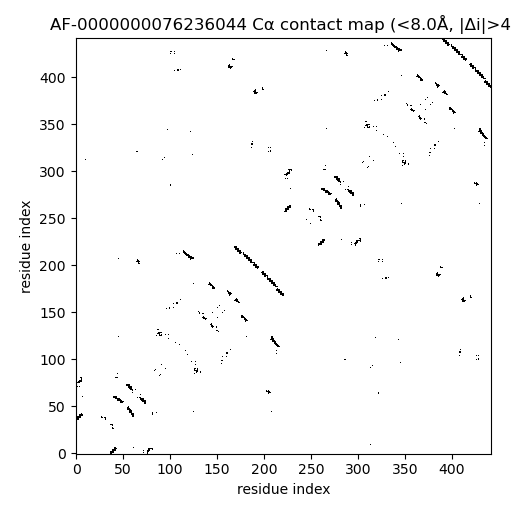. GLY A 1 142 ? 18.812 -6.102 0.072 1 80 142 GLY A CA 1
ATOM 1184 C C . GLY A 1 142 ? 18.547 -5.027 1.107 1 80 142 GLY A C 1
ATOM 1185 O O . GLY A 1 142 ? 17.578 -4.27 0.987 1 80 142 GLY A O 1
ATOM 1186 N N . SER A 1 143 ? 19.406 -4.926 2.166 1 92.75 143 SER A N 1
ATOM 1187 C CA . SER A 1 143 ? 19.25 -3.922 3.213 1 92.75 143 SER A CA 1
ATOM 1188 C C . SER A 1 143 ? 20.031 -2.656 2.895 1 92.75 143 SER A C 1
ATOM 1190 O O . SER A 1 143 ? 21.078 -2.715 2.232 1 92.75 143 SER A O 1
ATOM 1192 N N . LYS A 1 144 ? 19.469 -1.549 3.35 1 97.06 144 LYS A N 1
ATOM 1193 C CA . LYS A 1 144 ? 20.125 -0.254 3.201 1 97.06 144 LYS A CA 1
ATOM 1194 C C . LYS A 1 144 ? 20.266 0.454 4.547 1 97.06 144 LYS A C 1
ATOM 1196 O O . LYS A 1 144 ? 19.344 0.406 5.371 1 97.06 144 LYS A O 1
ATOM 1201 N N . LEU A 1 145 ? 21.422 1.027 4.723 1 98 145 LEU A N 1
ATOM 1202 C CA . LEU A 1 145 ? 21.625 1.967 5.82 1 98 145 LEU A CA 1
ATOM 1203 C C . LEU A 1 145 ? 21.422 3.404 5.348 1 98 145 LEU A C 1
ATOM 1205 O O . LEU A 1 145 ? 22.172 3.889 4.492 1 98 145 LEU A O 1
ATOM 1209 N N . LEU A 1 146 ? 20.438 4.027 5.91 1 98.44 146 LEU A N 1
ATOM 1210 C CA . LEU A 1 146 ? 20.062 5.344 5.41 1 98.44 146 LEU A CA 1
ATOM 1211 C C . LEU A 1 146 ? 20.312 6.418 6.465 1 98.44 146 LEU A C 1
ATOM 1213 O O . LEU A 1 146 ? 19.781 6.344 7.574 1 98.44 146 LEU A O 1
ATOM 1217 N N . GLN A 1 147 ? 21.109 7.395 6.082 1 98.38 147 GLN A N 1
ATOM 1218 C CA . GLN A 1 147 ? 21.312 8.578 6.906 1 98.38 147 GLN A CA 1
ATOM 1219 C C . GLN A 1 147 ? 20.156 9.57 6.738 1 98.38 147 GLN A C 1
ATOM 1221 O O . GLN A 1 147 ? 19.359 9.445 5.816 1 98.38 147 GLN A O 1
ATOM 1226 N N . LYS A 1 148 ? 20.188 10.547 7.641 1 97.56 148 LYS A N 1
ATOM 1227 C CA . LYS A 1 148 ? 19.141 11.562 7.59 1 97.56 148 LYS A CA 1
ATOM 1228 C C . LYS A 1 148 ? 19.094 12.227 6.219 1 97.56 148 LYS A C 1
ATOM 1230 O O . LYS A 1 148 ? 18 12.453 5.676 1 97.56 148 LYS A O 1
ATOM 1235 N N . HIS A 1 149 ? 20.188 12.492 5.625 1 97.38 149 HIS A N 1
ATOM 1236 C CA . HIS A 1 149 ? 20.25 13.227 4.367 1 97.38 149 HIS A CA 1
ATOM 1237 C C . HIS A 1 149 ? 19.844 12.352 3.191 1 97.38 149 HIS A C 1
ATOM 1239 O O . HIS A 1 149 ? 19.672 12.844 2.074 1 97.38 149 HIS A O 1
ATOM 1245 N N . ASP A 1 150 ? 19.703 11.023 3.389 1 97.88 150 ASP A N 1
ATOM 1246 C CA . ASP A 1 150 ? 19.266 10.109 2.336 1 97.88 150 ASP A CA 1
ATOM 1247 C C . ASP A 1 150 ? 17.75 10.188 2.129 1 97.88 150 ASP A C 1
ATOM 1249 O O . ASP A 1 150 ? 17.234 9.633 1.16 1 97.88 150 ASP A O 1
ATOM 1253 N N . PHE A 1 151 ? 17.062 10.805 3.098 1 97.81 151 PHE A N 1
ATOM 1254 C CA . PHE A 1 151 ? 15.633 11.039 2.957 1 97.81 151 PHE A CA 1
ATOM 1255 C C . PHE A 1 151 ? 15.375 12.383 2.277 1 97.81 151 PHE A C 1
ATOM 1257 O O . PHE A 1 151 ? 15.555 13.438 2.887 1 97.81 151 PHE A O 1
ATOM 1264 N N . ASP A 1 152 ? 14.938 12.305 1.041 1 95.06 152 ASP A N 1
ATOM 1265 C CA . ASP A 1 152 ? 14.766 13.469 0.172 1 95.06 152 ASP A CA 1
ATOM 1266 C C . ASP A 1 152 ? 13.766 14.453 0.762 1 95.06 152 ASP A C 1
ATOM 1268 O O . ASP A 1 152 ? 12.609 14.109 1.001 1 95.06 152 ASP A O 1
ATOM 1272 N N . PRO A 1 153 ? 14.125 15.734 0.886 1 92.25 153 PRO A N 1
ATOM 1273 C CA . PRO A 1 153 ? 13.234 16.734 1.478 1 92.25 153 PRO A CA 1
ATOM 1274 C C . PRO A 1 153 ? 11.992 17 0.632 1 92.25 153 PRO A C 1
ATOM 1276 O O . PRO A 1 153 ? 11.016 17.578 1.123 1 92.25 153 PRO A O 1
ATOM 1279 N N . GLN A 1 154 ? 12.039 16.562 -0.583 1 90 154 GLN A N 1
ATOM 1280 C CA . GLN A 1 154 ? 10.844 16.672 -1.411 1 90 154 GLN A CA 1
ATOM 1281 C C . GLN A 1 154 ? 9.703 15.836 -0.844 1 90 154 GLN A C 1
ATOM 1283 O O . GLN A 1 154 ? 8.531 16.188 -0.98 1 90 154 GLN A O 1
ATOM 1288 N N . TRP A 1 155 ? 10.086 14.742 -0.205 1 92.38 155 TRP A N 1
ATOM 1289 C CA . TRP A 1 155 ? 9.094 13.789 0.281 1 92.38 155 TRP A CA 1
ATOM 1290 C C . TRP A 1 155 ? 9.008 13.82 1.804 1 92.38 155 TRP A C 1
ATOM 1292 O O . TRP A 1 155 ? 7.941 13.594 2.375 1 92.38 155 TRP A O 1
ATOM 1302 N N . PHE A 1 156 ? 10.125 14.102 2.424 1 94.94 156 PHE A N 1
ATOM 1303 C CA . PHE A 1 156 ? 10.195 14.055 3.881 1 94.94 156 PHE A CA 1
ATOM 1304 C C . PHE A 1 156 ? 10.352 15.453 4.461 1 94.94 156 PHE A C 1
ATOM 1306 O O . PHE A 1 156 ? 11.383 16.094 4.281 1 94.94 156 PHE A O 1
ATOM 1313 N N . PRO A 1 157 ? 9.289 15.859 5.199 1 92 157 PRO A N 1
ATOM 1314 C CA . PRO A 1 157 ? 9.297 17.234 5.707 1 92 157 PRO A CA 1
ATOM 1315 C C . PRO A 1 157 ? 10.32 17.438 6.824 1 92 157 PRO A C 1
ATOM 1317 O O . PRO A 1 157 ? 10.938 16.484 7.285 1 92 157 PRO A O 1
ATOM 1320 N N . LYS A 1 158 ? 10.367 18.656 7.211 1 89.81 158 LYS A N 1
ATOM 1321 C CA . LYS A 1 158 ? 11.297 18.984 8.289 1 89.81 158 LYS A CA 1
ATOM 1322 C C . LYS A 1 158 ? 10.844 18.359 9.609 1 89.81 158 LYS A C 1
ATOM 1324 O O . LYS A 1 158 ? 9.641 18.297 9.891 1 89.81 158 LYS A O 1
ATOM 1329 N N . ASN A 1 159 ? 11.758 17.844 10.391 1 90.25 159 ASN A N 1
ATOM 1330 C CA . ASN A 1 159 ? 11.578 17.359 11.758 1 90.25 159 ASN A CA 1
ATOM 1331 C C . ASN A 1 159 ? 10.672 16.141 11.805 1 90.25 159 ASN A C 1
ATOM 1333 O O . ASN A 1 159 ? 10.031 15.867 12.82 1 90.25 159 ASN A O 1
ATOM 1337 N N . TRP A 1 160 ? 10.641 15.422 10.68 1 93.06 160 TRP A N 1
ATOM 1338 C CA . TRP A 1 160 ? 9.836 14.211 10.656 1 93.06 160 TRP A CA 1
ATOM 1339 C C . TRP A 1 160 ? 10.398 13.164 11.609 1 93.06 160 TRP A C 1
ATOM 1341 O O . TRP A 1 160 ? 9.688 12.25 12.023 1 93.06 160 TRP A O 1
ATOM 1351 N N . HIS A 1 161 ? 11.664 13.281 11.992 1 94.75 161 HIS A N 1
ATOM 1352 C CA . HIS A 1 161 ? 12.406 12.266 12.727 1 94.75 161 HIS A CA 1
ATOM 1353 C C . HIS A 1 161 ? 12.438 12.578 14.219 1 94.75 161 HIS A C 1
ATOM 1355 O O . HIS A 1 161 ? 13.102 11.875 14.992 1 94.75 161 HIS A O 1
ATOM 1361 N N . SER A 1 162 ? 11.742 13.641 14.633 1 92.5 162 SER A N 1
ATOM 1362 C CA . SER A 1 162 ? 11.812 14.109 16.016 1 92.5 162 SER A CA 1
ATOM 1363 C C . SER A 1 162 ? 10.477 14.688 16.469 1 92.5 162 SER A C 1
ATOM 1365 O O . SER A 1 162 ? 9.789 15.352 15.688 1 92.5 162 SER A O 1
ATOM 1367 N N . SER A 1 163 ? 10.07 14.305 17.734 1 92.62 163 SER A N 1
ATOM 1368 C CA . SER A 1 163 ? 8.852 14.891 18.281 1 92.62 163 SER A CA 1
ATOM 1369 C C . SER A 1 163 ? 8.82 14.781 19.812 1 92.62 163 SER A C 1
ATOM 1371 O O . SER A 1 163 ? 9.562 13.977 20.391 1 92.62 163 SER A O 1
ATOM 1373 N N . LEU A 1 164 ? 8.016 15.695 20.344 1 92.5 164 LEU A N 1
ATOM 1374 C CA . LEU A 1 164 ? 7.652 15.484 21.734 1 92.5 164 LEU A CA 1
ATOM 1375 C C . LEU A 1 164 ? 6.629 14.359 21.875 1 92.5 164 LEU A C 1
ATOM 1377 O O . LEU A 1 164 ? 5.676 14.289 21.094 1 92.5 164 LEU A O 1
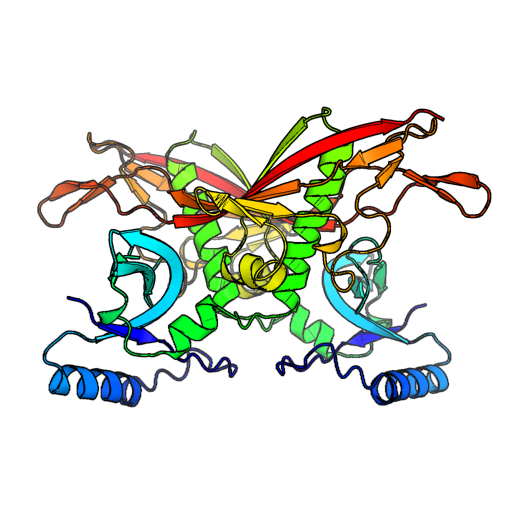ATOM 1381 N N . ILE A 1 165 ? 6.887 13.461 22.875 1 92.75 165 ILE A N 1
ATOM 1382 C CA . ILE A 1 165 ? 6.023 12.289 22.953 1 92.75 165 ILE A CA 1
ATOM 1383 C C . ILE A 1 165 ? 4.98 12.484 24.047 1 92.75 165 ILE A C 1
ATOM 1385 O O . ILE A 1 165 ? 4.078 11.664 24.203 1 92.75 165 ILE A O 1
ATOM 1389 N N . ASN A 1 166 ? 5.23 13.555 24.781 1 90.62 166 ASN A N 1
ATOM 1390 C CA . ASN A 1 166 ? 4.25 13.922 25.812 1 90.62 166 ASN A CA 1
ATOM 1391 C C . ASN A 1 166 ? 4.207 15.43 26.031 1 90.62 166 ASN A C 1
ATOM 1393 O O . ASN A 1 166 ? 5.016 16.172 25.469 1 90.62 166 ASN A O 1
ATOM 1397 N N . LYS A 1 167 ? 3.176 15.898 26.875 1 89.56 167 LYS A N 1
ATOM 1398 C CA . LYS A 1 167 ? 2.967 17.328 27.109 1 89.56 167 LYS A CA 1
ATOM 1399 C C . LYS A 1 167 ? 4.012 17.891 28.062 1 89.56 167 LYS A C 1
ATOM 1401 O O . LYS A 1 167 ? 4.156 19.094 28.188 1 89.56 167 LYS A O 1
ATOM 1406 N N . ARG A 1 168 ? 4.727 16.984 28.703 1 88.62 168 ARG A N 1
ATOM 1407 C CA . ARG A 1 168 ? 5.746 17.422 29.656 1 88.62 168 ARG A CA 1
ATOM 1408 C C . ARG A 1 168 ? 7.008 17.875 28.938 1 88.62 168 ARG A C 1
ATOM 1410 O O . ARG A 1 168 ? 7.918 18.422 29.562 1 88.62 168 ARG A O 1
ATOM 1417 N N . GLY A 1 169 ? 7.113 17.5 27.703 1 86 169 GLY A N 1
ATOM 1418 C CA . GLY A 1 169 ? 8.234 18 26.922 1 86 169 GLY A CA 1
ATOM 1419 C C . GLY A 1 169 ? 9.297 16.953 26.656 1 86 169 GLY A C 1
ATOM 1420 O O . GLY A 1 169 ? 10.43 17.297 26.312 1 86 169 GLY A O 1
ATOM 1421 N N . THR A 1 170 ? 8.953 15.688 26.891 1 91.38 170 THR A N 1
ATOM 1422 C CA . THR A 1 170 ? 9.906 14.633 26.578 1 91.38 170 THR A CA 1
ATOM 1423 C C . THR A 1 170 ? 10.062 14.469 25.062 1 91.38 170 THR A C 1
ATOM 1425 O O . THR A 1 170 ? 9.094 14.18 24.359 1 91.38 170 THR A O 1
ATOM 1428 N N . ARG A 1 171 ? 11.328 14.672 24.625 1 93.81 171 ARG A N 1
ATOM 1429 C CA . ARG A 1 171 ? 11.594 14.586 23.203 1 93.81 171 ARG A CA 1
ATOM 1430 C C . ARG A 1 171 ? 12.203 13.234 22.844 1 93.81 171 ARG A C 1
ATOM 1432 O O . ARG A 1 171 ? 13.023 12.695 23.594 1 93.81 171 ARG A O 1
ATOM 1439 N N . ARG A 1 172 ? 11.766 12.68 21.75 1 95.5 172 ARG A N 1
ATOM 1440 C CA . ARG A 1 172 ? 12.352 11.477 21.172 1 95.5 172 ARG A CA 1
ATOM 1441 C C . ARG A 1 172 ? 12.852 11.742 19.75 1 95.5 172 ARG A C 1
ATOM 1443 O O . ARG A 1 172 ? 12.164 12.391 18.969 1 95.5 172 ARG A O 1
ATOM 1450 N N . ASP A 1 173 ? 14.047 11.258 19.5 1 95.75 173 ASP A N 1
ATOM 1451 C CA . ASP A 1 173 ? 14.656 11.422 18.188 1 95.75 173 ASP A CA 1
ATOM 1452 C C . ASP A 1 173 ? 15.07 10.078 17.594 1 95.75 173 ASP A C 1
ATOM 1454 O O . ASP A 1 173 ? 15.594 9.219 18.297 1 95.75 173 ASP A O 1
ATOM 1458 N N . ILE A 1 174 ? 14.797 9.961 16.328 1 97.06 174 ILE A N 1
ATOM 1459 C CA . ILE A 1 174 ? 15.328 8.805 15.609 1 97.06 174 ILE A CA 1
ATOM 1460 C C . ILE A 1 174 ? 16.844 8.922 15.492 1 97.06 174 ILE A C 1
ATOM 1462 O O . ILE A 1 174 ? 17.375 9.992 15.188 1 97.06 174 ILE A O 1
ATOM 1466 N N . VAL A 1 175 ? 17.5 7.82 15.797 1 97.62 175 VAL A N 1
ATOM 1467 C CA . VAL A 1 175 ? 18.953 7.762 15.664 1 97.62 175 VAL A CA 1
ATOM 1468 C C . VAL A 1 175 ? 19.312 7.223 14.281 1 97.62 175 VAL A C 1
ATOM 1470 O O . VAL A 1 175 ? 18.828 6.172 13.867 1 97.62 175 VAL A O 1
ATOM 1473 N N . PHE A 1 176 ? 20.172 7.969 13.617 1 97.38 176 PHE A N 1
ATOM 1474 C CA . PHE A 1 176 ? 20.609 7.551 12.289 1 97.38 176 PHE A CA 1
ATOM 1475 C C . PHE A 1 176 ? 21.953 6.852 12.367 1 97.38 176 PHE A C 1
ATOM 1477 O O . PHE A 1 176 ? 22.766 7.145 13.25 1 97.38 176 PHE A O 1
ATOM 1484 N N . PRO A 1 177 ? 22.219 5.824 11.445 1 97.56 177 PRO A N 1
ATOM 1485 C CA . PRO A 1 177 ? 21.406 5.492 10.281 1 97.56 177 PRO A CA 1
ATOM 1486 C C . PRO A 1 177 ? 20.234 4.578 10.625 1 97.56 177 PRO A C 1
ATOM 1488 O O . PRO A 1 177 ? 20.297 3.82 11.602 1 97.56 177 PRO A O 1
ATOM 1491 N N . VAL A 1 178 ? 19.156 4.684 9.82 1 98.06 178 VAL A N 1
ATOM 1492 C CA . VAL A 1 178 ? 18.031 3.756 9.844 1 98.06 178 VAL A CA 1
ATOM 1493 C C . VAL A 1 178 ? 18.266 2.623 8.844 1 98.06 178 VAL A C 1
ATOM 1495 O O . VAL A 1 178 ? 18.75 2.857 7.738 1 98.06 178 VAL A O 1
ATOM 1498 N N . THR A 1 179 ? 17.906 1.382 9.25 1 98 179 THR A N 1
ATOM 1499 C CA . THR A 1 179 ? 18.047 0.249 8.344 1 98 179 THR A CA 1
ATOM 1500 C C . THR A 1 179 ? 16.703 -0.13 7.73 1 98 179 THR A C 1
ATOM 1502 O O . THR A 1 179 ? 15.727 -0.346 8.453 1 98 179 THR A O 1
ATOM 1505 N N . ILE A 1 180 ? 16.656 -0.159 6.418 1 98.31 180 ILE A N 1
ATOM 1506 C CA . ILE A 1 180 ? 15.445 -0.615 5.734 1 98.31 180 ILE A CA 1
ATOM 1507 C C . ILE A 1 180 ? 15.789 -1.769 4.793 1 98.31 180 ILE A C 1
ATOM 1509 O O . ILE A 1 180 ? 16.719 -1.666 3.99 1 98.31 180 ILE A O 1
ATOM 1513 N N . ARG A 1 181 ? 15.047 -2.859 4.922 1 97.31 181 ARG A N 1
ATOM 1514 C CA . ARG A 1 181 ? 15.227 -4.031 4.074 1 97.31 181 ARG A CA 1
ATOM 1515 C C . ARG A 1 181 ? 14 -4.277 3.205 1 97.31 181 ARG A C 1
ATOM 1517 O O . ARG A 1 181 ? 12.875 -4.328 3.713 1 97.31 181 ARG A O 1
ATOM 1524 N N . CYS A 1 182 ? 14.227 -4.312 1.974 1 96 182 CYS A N 1
ATOM 1525 C CA . CYS A 1 182 ? 13.18 -4.723 1.051 1 96 182 CYS A CA 1
ATOM 1526 C C . CYS A 1 182 ? 13.172 -6.234 0.868 1 96 182 CYS A C 1
ATOM 1528 O O . CYS A 1 182 ? 14.219 -6.84 0.64 1 96 182 CYS A O 1
ATOM 1530 N N . PHE A 1 183 ? 11.992 -6.875 0.98 1 96.44 183 PHE A N 1
ATOM 1531 C CA . PHE A 1 183 ? 11.938 -8.328 0.861 1 96.44 183 PHE A CA 1
ATOM 1532 C C . PHE A 1 183 ? 10.57 -8.773 0.356 1 96.44 183 PHE A C 1
ATOM 1534 O O . PHE A 1 183 ? 9.641 -7.969 0.259 1 96.44 183 PHE A O 1
ATOM 1541 N N . LEU A 1 184 ? 10.492 -9.984 -0.077 1 96.94 184 LEU A N 1
ATOM 1542 C CA . LEU A 1 184 ? 9.242 -10.602 -0.506 1 96.94 184 LEU A CA 1
ATOM 1543 C C . LEU A 1 184 ? 8.75 -11.609 0.53 1 96.94 184 LEU A C 1
ATOM 1545 O O . LEU A 1 184 ? 9.516 -12.461 0.985 1 96.94 184 LEU A O 1
ATOM 1549 N N . SER A 1 185 ? 7.531 -11.445 0.948 1 97.19 185 SER A N 1
ATOM 1550 C CA . SER A 1 185 ? 6.922 -12.398 1.869 1 97.19 185 SER A CA 1
ATOM 1551 C C . SER A 1 185 ? 5.973 -13.344 1.139 1 97.19 185 SER A C 1
ATOM 1553 O O . SER A 1 185 ? 5.219 -12.914 0.262 1 97.19 185 SER A O 1
ATOM 1555 N N . LYS A 1 186 ? 5.98 -14.609 1.531 1 96.88 186 LYS A N 1
ATOM 1556 C CA . LYS A 1 186 ? 5.117 -15.602 0.891 1 96.88 186 LYS A CA 1
ATOM 1557 C C . LYS A 1 186 ? 3.773 -15.703 1.604 1 96.88 186 LYS A C 1
ATOM 1559 O O . LYS A 1 186 ? 3.711 -15.625 2.834 1 96.88 186 LYS A O 1
ATOM 1564 N N . SER A 1 187 ? 2.693 -15.898 0.787 1 96.06 187 SER A N 1
ATOM 1565 C CA . SER A 1 187 ? 1.393 -16.219 1.367 1 96.06 187 SER A CA 1
ATOM 1566 C C . SER A 1 187 ? 1.42 -17.562 2.078 1 96.06 187 SER A C 1
ATOM 1568 O O . SER A 1 187 ? 2.357 -18.344 1.901 1 96.06 187 SER A O 1
ATOM 1570 N N . PRO A 1 188 ? 0.436 -17.797 2.91 1 95.12 188 PRO A N 1
ATOM 1571 C CA . PRO A 1 188 ? 0.434 -19.094 3.613 1 95.12 188 PRO A CA 1
ATOM 1572 C C . PRO A 1 188 ? 0.383 -20.281 2.66 1 95.12 188 PRO A C 1
ATOM 1574 O O . PRO A 1 188 ? -0.161 -20.172 1.559 1 95.12 188 PRO A O 1
ATOM 1577 N N . LYS A 1 189 ? 0.973 -21.375 3.17 1 96.19 189 LYS A N 1
ATOM 1578 C CA . LYS A 1 189 ? 0.928 -22.609 2.389 1 96.19 189 LYS A CA 1
ATOM 1579 C C . LYS A 1 189 ? -0.488 -23.188 2.334 1 96.19 189 LYS A C 1
ATOM 1581 O O . LYS A 1 189 ? -1.099 -23.438 3.373 1 96.19 189 LYS A O 1
ATOM 1586 N N . LEU A 1 190 ? -0.979 -23.297 1.18 1 96.38 190 LEU A N 1
ATOM 1587 C CA . LEU A 1 190 ? -2.279 -23.891 0.914 1 96.38 190 LEU A CA 1
ATOM 1588 C C . LEU A 1 190 ? -2.158 -25.016 -0.111 1 96.38 190 LEU A C 1
ATOM 1590 O O . LEU A 1 190 ? -1.076 -25.266 -0.651 1 96.38 190 LEU A O 1
ATOM 1594 N N . PHE A 1 191 ? -3.303 -25.688 -0.277 1 94.88 191 PHE A N 1
ATOM 1595 C CA . PHE A 1 191 ? -3.279 -26.859 -1.147 1 94.88 191 PHE A CA 1
ATOM 1596 C C . PHE A 1 191 ? -4.445 -26.828 -2.129 1 94.88 191 PHE A C 1
ATOM 1598 O O . PHE A 1 191 ? -5.371 -26.031 -1.974 1 94.88 191 PHE A O 1
ATOM 1605 N N . GLN A 1 192 ? -4.32 -27.531 -3.193 1 92.25 192 GLN A N 1
ATOM 1606 C CA . GLN A 1 192 ? -5.359 -27.656 -4.207 1 92.25 192 GLN A CA 1
ATOM 1607 C C . GLN A 1 192 ? -5.418 -29.062 -4.773 1 92.25 192 GLN A C 1
ATOM 1609 O O . GLN A 1 192 ? -4.461 -29.844 -4.637 1 92.25 192 GLN A O 1
ATOM 1614 N N . THR A 1 193 ? -6.586 -29.391 -5.312 1 89.38 193 THR A N 1
ATOM 1615 C CA . THR A 1 193 ? -6.738 -30.688 -5.957 1 89.38 193 THR A CA 1
ATOM 1616 C C . THR A 1 193 ? -6.328 -30.609 -7.426 1 89.38 193 THR A C 1
ATOM 1618 O O . THR A 1 193 ? -6.828 -29.766 -8.172 1 89.38 193 THR A O 1
ATOM 1621 N N . SER A 1 194 ? -5.434 -31.5 -7.785 1 87.81 194 SER A N 1
ATOM 1622 C CA . SER A 1 194 ? -4.98 -31.562 -9.172 1 87.81 194 SER A CA 1
ATOM 1623 C C . SER A 1 194 ? -6.051 -32.156 -10.078 1 87.81 194 SER A C 1
ATOM 1625 O O . SER A 1 194 ? -7.082 -32.625 -9.602 1 87.81 194 SER A O 1
ATOM 1627 N N . ASN A 1 195 ? -5.75 -31.969 -11.406 1 86.31 195 ASN A N 1
ATOM 1628 C CA . ASN A 1 195 ? -6.648 -32.562 -12.383 1 86.31 195 ASN A CA 1
ATOM 1629 C C . ASN A 1 195 ? -6.738 -34.094 -12.203 1 86.31 195 ASN A C 1
ATOM 1631 O O . ASN A 1 195 ? -7.762 -34.688 -12.531 1 86.31 195 ASN A O 1
ATOM 1635 N N . SER A 1 196 ? -5.711 -34.75 -11.727 1 89 196 SER A N 1
ATOM 1636 C CA . SER A 1 196 ? -5.672 -36.188 -11.492 1 89 196 SER A CA 1
ATOM 1637 C C . SER A 1 196 ? -6.336 -36.531 -10.172 1 89 196 SER A C 1
ATOM 1639 O O . SER A 1 196 ? -6.402 -37.719 -9.812 1 89 196 SER A O 1
ATOM 1641 N N . GLY A 1 197 ? -6.742 -35.562 -9.359 1 85.31 197 GLY A N 1
ATOM 1642 C CA . GLY A 1 197 ? -7.43 -35.812 -8.102 1 85.31 197 GLY A CA 1
ATOM 1643 C C . GLY A 1 197 ? -6.5 -35.812 -6.906 1 85.31 197 GLY A C 1
ATOM 1644 O O . GLY A 1 197 ? -6.941 -36.031 -5.773 1 85.31 197 GLY A O 1
ATOM 1645 N N . GLU A 1 198 ? -5.254 -35.656 -7.129 1 90.88 198 GLU A N 1
ATOM 1646 C CA . GLU A 1 198 ? -4.285 -35.625 -6.035 1 90.88 198 GLU A CA 1
ATOM 1647 C C . GLU A 1 198 ? -4.16 -34.25 -5.41 1 90.88 198 GLU A C 1
ATOM 1649 O O . GLU A 1 198 ? -4.34 -33.25 -6.094 1 90.88 198 GLU A O 1
ATOM 1654 N N . VAL A 1 199 ? -3.877 -34.25 -4.098 1 92.94 199 VAL A N 1
ATOM 1655 C CA . VAL A 1 199 ? -3.668 -33 -3.389 1 92.94 199 VAL A CA 1
ATOM 1656 C C . VAL A 1 199 ? -2.246 -32.5 -3.633 1 92.94 199 VAL A C 1
ATOM 1658 O O . VAL A 1 199 ? -1.28 -33.25 -3.449 1 92.94 199 VAL A O 1
ATOM 1661 N N . GLU A 1 200 ? -2.172 -31.281 -4.125 1 93.75 200 GLU A N 1
ATOM 1662 C CA . GLU A 1 200 ? -0.868 -30.672 -4.383 1 93.75 200 GLU A CA 1
ATOM 1663 C C . GLU A 1 200 ? -0.755 -29.312 -3.725 1 93.75 200 GLU A C 1
ATOM 1665 O O . GLU A 1 200 ? -1.761 -28.734 -3.309 1 93.75 200 GLU A O 1
ATOM 1670 N N . ASP A 1 201 ? 0.53 -28.828 -3.639 1 94.94 201 ASP A N 1
ATOM 1671 C CA . ASP A 1 201 ? 0.773 -27.5 -3.082 1 94.94 201 ASP A CA 1
ATOM 1672 C C . ASP A 1 201 ? 0.238 -26.422 -4.008 1 94.94 201 ASP A C 1
ATOM 1674 O O . ASP A 1 201 ? 0.416 -26.484 -5.227 1 94.94 201 ASP A O 1
ATOM 1678 N N . LYS A 1 202 ? -0.432 -25.547 -3.434 1 94.12 202 LYS A N 1
ATOM 1679 C CA . LYS A 1 202 ? -0.8 -24.344 -4.176 1 94.12 202 LYS A CA 1
ATOM 1680 C C 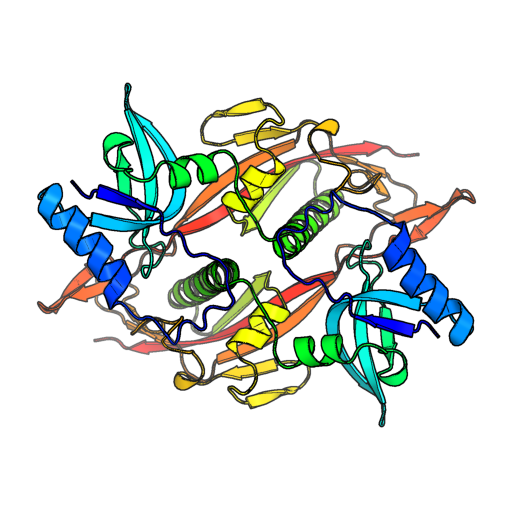. LYS A 1 202 ? 0.374 -23.359 -4.262 1 94.12 202 LYS A C 1
ATOM 1682 O O . LYS A 1 202 ? 1.128 -23.203 -3.301 1 94.12 202 LYS A O 1
ATOM 1687 N N . LYS A 1 203 ? 0.546 -22.734 -5.453 1 94.5 203 LYS A N 1
ATOM 1688 C CA . LYS A 1 203 ? 1.582 -21.719 -5.578 1 94.5 203 LYS A CA 1
ATOM 1689 C C . LYS A 1 203 ? 1.338 -20.562 -4.605 1 94.5 203 LYS A C 1
ATOM 1691 O O . LYS A 1 203 ? 0.199 -20.125 -4.43 1 94.5 203 LYS A O 1
ATOM 1696 N N . GLN A 1 204 ? 2.418 -20.062 -4.027 1 96.62 204 GLN A N 1
ATOM 1697 C CA . GLN A 1 204 ? 2.301 -19 -3.041 1 96.62 204 GLN A CA 1
ATOM 1698 C C . GLN A 1 204 ? 2.512 -17.625 -3.686 1 96.62 204 GLN A C 1
ATOM 1700 O O . GLN A 1 204 ? 3.393 -17.469 -4.531 1 96.62 204 GLN A O 1
ATOM 1705 N N . ARG A 1 205 ? 1.655 -16.812 -3.316 1 96.62 205 ARG A N 1
ATOM 1706 C CA . ARG A 1 205 ? 1.808 -15.422 -3.764 1 96.62 205 ARG A CA 1
ATOM 1707 C C . ARG A 1 205 ? 2.943 -14.734 -3.02 1 96.62 205 ARG A C 1
ATOM 1709 O O . ARG A 1 205 ? 3.275 -15.109 -1.894 1 96.62 205 ARG A O 1
ATOM 1716 N N . LEU A 1 206 ? 3.531 -13.734 -3.668 1 97.38 206 LEU A N 1
ATOM 1717 C CA . LEU A 1 206 ? 4.629 -12.969 -3.09 1 97.38 206 LEU A CA 1
ATOM 1718 C C . LEU A 1 206 ? 4.195 -11.531 -2.811 1 97.38 206 LEU A C 1
ATOM 1720 O O . LEU A 1 206 ? 3.736 -10.828 -3.717 1 97.38 206 LEU A O 1
ATOM 1724 N N . THR A 1 207 ? 4.328 -11.117 -1.554 1 97.12 207 THR A N 1
ATOM 1725 C CA . THR A 1 207 ? 4.02 -9.75 -1.169 1 97.12 207 THR A CA 1
ATOM 1726 C C . THR A 1 207 ? 5.297 -8.922 -1.037 1 97.12 207 THR A C 1
ATOM 1728 O O . THR A 1 207 ? 6.266 -9.359 -0.412 1 97.12 207 THR A O 1
ATOM 1731 N N . GLN A 1 208 ? 5.289 -7.785 -1.7 1 97.31 208 GLN A N 1
ATOM 1732 C CA . GLN A 1 208 ? 6.398 -6.844 -1.597 1 97.31 208 GLN A CA 1
ATOM 1733 C C . GLN A 1 208 ? 6.332 -6.055 -0.292 1 97.31 208 GLN A C 1
ATOM 1735 O O . GLN A 1 208 ? 5.332 -5.391 -0.014 1 97.31 208 GLN A O 1
ATOM 1740 N N . ARG A 1 209 ? 7.449 -6.105 0.472 1 97.62 209 ARG A N 1
ATOM 1741 C CA . ARG A 1 209 ? 7.438 -5.5 1.799 1 97.62 209 ARG A CA 1
ATOM 1742 C C . ARG A 1 209 ? 8.781 -4.863 2.123 1 97.62 209 ARG A C 1
ATOM 1744 O O . ARG A 1 209 ? 9.773 -5.117 1.438 1 97.62 209 ARG A O 1
ATOM 1751 N N . ILE A 1 210 ? 8.75 -4.031 3.117 1 98.06 210 ILE A N 1
ATOM 1752 C CA . ILE A 1 210 ? 9.984 -3.549 3.713 1 98.06 210 ILE A CA 1
ATOM 1753 C C . ILE A 1 210 ? 9.969 -3.793 5.223 1 98.06 210 ILE A C 1
ATOM 1755 O O . ILE A 1 210 ? 8.891 -3.881 5.824 1 98.06 210 ILE A O 1
ATOM 1759 N N . SER A 1 211 ? 11.094 -3.971 5.766 1 98.12 211 SER A N 1
ATOM 1760 C CA . SER A 1 211 ? 11.328 -3.986 7.203 1 98.12 211 SER A CA 1
ATOM 1761 C C . SER A 1 211 ? 12.188 -2.803 7.637 1 98.12 211 SER A C 1
ATOM 1763 O O . SER A 1 211 ? 13.273 -2.58 7.09 1 98.12 211 SER A O 1
ATOM 1765 N N . VAL A 1 212 ? 11.711 -2.014 8.547 1 98.25 212 VAL A N 1
ATOM 1766 C CA . VAL A 1 212 ? 12.391 -0.81 9.016 1 98.25 212 VAL A CA 1
ATOM 1767 C C . VAL A 1 212 ? 12.867 -1.006 10.453 1 98.25 212 VAL A C 1
ATOM 1769 O O . VAL A 1 212 ? 12.062 -1.27 11.344 1 98.25 212 VAL A O 1
ATOM 1772 N N . THR A 1 213 ? 14.148 -0.91 10.664 1 97.94 213 THR A N 1
ATOM 1773 C CA . THR A 1 213 ? 14.734 -0.94 12 1 97.94 213 THR A CA 1
ATOM 1774 C C . THR A 1 213 ? 15.062 0.471 12.477 1 97.94 213 THR A C 1
ATOM 1776 O O . THR A 1 213 ? 15.906 1.153 11.883 1 97.94 213 THR A O 1
ATOM 1779 N N . ILE A 1 214 ? 14.461 0.833 13.547 1 97.44 214 ILE A N 1
ATOM 1780 C CA . ILE A 1 214 ? 14.523 2.215 14.008 1 97.44 214 ILE A CA 1
ATOM 1781 C C . ILE A 1 214 ? 15.047 2.258 15.445 1 97.44 214 ILE A C 1
ATOM 1783 O O . ILE A 1 214 ? 14.508 1.592 16.328 1 97.44 214 ILE A O 1
ATOM 1787 N N . PHE A 1 215 ? 16.094 2.994 15.703 1 97.56 215 PHE A N 1
ATOM 1788 C CA . PHE A 1 215 ? 16.562 3.312 17.031 1 97.56 215 PHE A CA 1
ATOM 1789 C C . PHE A 1 215 ? 16.219 4.746 17.422 1 97.56 215 PHE A C 1
ATOM 1791 O O . PHE A 1 215 ? 16.219 5.637 16.562 1 97.56 215 PHE A O 1
ATOM 1798 N N . LYS A 1 216 ? 15.891 4.965 18.656 1 96.31 216 LYS A N 1
ATOM 1799 C CA . LYS A 1 216 ? 15.523 6.293 19.141 1 96.31 216 LYS A CA 1
ATOM 1800 C C . LYS A 1 216 ? 16.344 6.672 20.375 1 96.31 216 LYS A C 1
ATOM 1802 O O . LYS A 1 216 ? 16.875 5.801 21.062 1 96.31 216 LYS A O 1
ATOM 1807 N N . ASP A 1 217 ? 16.438 7.891 20.578 1 94.94 217 ASP A N 1
ATOM 1808 C CA . ASP A 1 217 ? 17.031 8.453 21.781 1 94.94 217 ASP A CA 1
ATOM 1809 C C . ASP A 1 217 ? 16.062 9.438 22.453 1 94.94 217 ASP A C 1
ATOM 1811 O O . ASP A 1 217 ? 15.242 10.062 21.781 1 94.94 217 ASP A O 1
ATOM 1815 N N . THR A 1 218 ? 16.094 9.43 23.766 1 91.69 218 THR A N 1
ATOM 1816 C CA . THR A 1 218 ? 15.234 10.312 24.547 1 91.69 218 THR A CA 1
ATOM 1817 C C . THR A 1 218 ? 16.031 11.477 25.125 1 91.69 218 THR A C 1
ATOM 1819 O O . THR A 1 218 ? 17.125 11.281 25.672 1 91.69 218 THR A O 1
ATOM 1822 N N . VAL A 1 219 ? 15.523 12.633 24.844 1 82.31 219 VAL A N 1
ATOM 1823 C CA . VAL A 1 219 ? 16.125 13.812 25.453 1 82.31 219 VAL A CA 1
ATOM 1824 C C . VAL A 1 219 ? 15.117 14.492 26.375 1 82.31 219 VAL A C 1
ATOM 1826 O O . VAL A 1 219 ? 13.977 14.75 25.969 1 82.31 219 VAL A O 1
ATOM 1829 N N . ASN A 1 220 ? 15.383 14.586 27.641 1 73.44 220 ASN A N 1
ATOM 1830 C CA . ASN A 1 220 ? 14.516 15.273 28.594 1 73.44 220 ASN A CA 1
ATOM 1831 C C . ASN A 1 220 ? 14.945 16.719 28.797 1 73.44 220 ASN A C 1
ATOM 1833 O O . ASN A 1 220 ? 16.141 17 28.922 1 73.44 220 ASN A O 1
ATOM 1837 N N . PHE A 1 221 ? 14.055 17.625 28.422 1 58.94 221 PHE A N 1
ATOM 1838 C CA . PHE A 1 221 ? 14.359 18.984 28.844 1 58.94 221 PHE A CA 1
ATOM 1839 C C . PHE A 1 221 ? 13.781 19.281 30.219 1 58.94 221 PHE A C 1
ATOM 1841 O O . PHE A 1 221 ? 12.789 18.672 30.625 1 58.94 221 PHE A O 1
ATOM 1848 N N . GLN B 1 1 ? -13.797 30.547 4.09 1 27.42 1 GLN B N 1
ATOM 1849 C CA . GLN B 1 1 ? -14.32 29.438 3.314 1 27.42 1 GLN B CA 1
ATOM 1850 C C . GLN B 1 1 ? -13.359 29.047 2.193 1 27.42 1 GLN B C 1
ATOM 1852 O O . GLN B 1 1 ? -12.883 29.906 1.454 1 27.42 1 GLN B O 1
ATOM 1857 N N . LYS B 1 2 ? -12.586 28.047 2.346 1 43.06 2 LYS B N 1
ATOM 1858 C CA . LYS B 1 2 ? -11.547 27.719 1.375 1 43.06 2 LYS B CA 1
ATOM 1859 C C . LYS B 1 2 ? -12.148 27.078 0.129 1 43.06 2 LYS B C 1
ATOM 1861 O O . LYS B 1 2 ? -13.023 26.203 0.232 1 43.06 2 LYS B O 1
ATOM 1866 N N . LEU B 1 3 ? -12.055 27.781 -1.079 1 43.97 3 LEU B N 1
ATOM 1867 C CA . LEU B 1 3 ? -12.477 27.219 -2.359 1 43.97 3 LEU B CA 1
ATOM 1868 C C . LEU B 1 3 ? -11.492 26.156 -2.846 1 43.97 3 LEU B C 1
ATOM 1870 O O . LEU B 1 3 ? -10.289 26.266 -2.59 1 43.97 3 LEU B O 1
ATOM 1874 N N . VAL B 1 4 ? -12.117 24.984 -3.34 1 44.66 4 VAL B N 1
ATOM 1875 C CA . VAL B 1 4 ? -11.359 23.781 -3.676 1 44.66 4 VAL B CA 1
ATOM 1876 C C . VAL B 1 4 ? -11.273 23.641 -5.191 1 44.66 4 VAL B C 1
ATOM 1878 O O . VAL B 1 4 ? -12.297 23.594 -5.879 1 44.66 4 VAL B O 1
ATOM 1881 N N . GLU B 1 5 ? -10.281 23.875 -5.852 1 37.06 5 GLU B N 1
ATOM 1882 C CA . GLU B 1 5 ? -10.07 23.516 -7.25 1 37.06 5 GLU B CA 1
ATOM 1883 C C . GLU B 1 5 ? -9.219 22.266 -7.379 1 37.06 5 GLU B C 1
ATOM 1885 O O . GLU B 1 5 ? -8.352 22 -6.535 1 37.06 5 GLU B O 1
ATOM 1890 N N . LYS B 1 6 ? -9.898 21.391 -8.297 1 38.56 6 LYS B N 1
ATOM 1891 C CA . LYS B 1 6 ? -9.188 20.141 -8.523 1 38.56 6 LYS B CA 1
ATOM 1892 C C . LYS B 1 6 ? -7.793 20.391 -9.086 1 38.56 6 LYS B C 1
ATOM 1894 O O . LYS B 1 6 ? -7.598 21.281 -9.914 1 38.56 6 LYS B O 1
ATOM 1899 N N . TRP B 1 7 ? -7.102 19.781 -8.5 1 38.81 7 TRP B N 1
ATOM 1900 C CA . TRP B 1 7 ? -5.77 19.75 -9.094 1 38.81 7 TRP B CA 1
ATOM 1901 C C . TRP B 1 7 ? -5.746 18.859 -10.336 1 38.81 7 TRP B C 1
ATOM 1903 O O . TRP B 1 7 ? -6.332 17.781 -10.352 1 38.81 7 TRP B O 1
ATOM 1913 N N . ASN B 1 8 ? -6.227 19.359 -11.492 1 31.69 8 ASN B N 1
ATOM 1914 C CA . ASN B 1 8 ? -6.18 18.562 -12.719 1 31.69 8 ASN B CA 1
ATOM 1915 C C . ASN B 1 8 ? -4.797 17.969 -12.945 1 31.69 8 ASN B C 1
ATOM 1917 O O . ASN B 1 8 ? -3.852 18.672 -13.289 1 31.69 8 ASN B O 1
ATOM 1921 N N . GLY B 1 9 ? -4.379 17.359 -12.148 1 30.91 9 GLY B N 1
ATOM 1922 C CA . GLY B 1 9 ? -3.115 16.719 -12.492 1 30.91 9 GLY B CA 1
ATOM 1923 C C . GLY B 1 9 ? -3.189 15.875 -13.75 1 30.91 9 GLY B C 1
ATOM 1924 O O . GLY B 1 9 ? -3.945 14.906 -13.812 1 30.91 9 GLY B O 1
ATOM 1925 N N . SER B 1 10 ? -3.461 16.375 -14.906 1 28.42 10 SER B N 1
ATOM 1926 C CA . SER B 1 10 ? -2.994 15.539 -16 1 28.42 10 SER B CA 1
ATOM 1927 C C . SER B 1 10 ? -1.766 14.734 -15.594 1 28.42 10 SER B C 1
ATOM 1929 O O . SER B 1 10 ? -0.808 15.281 -15.047 1 28.42 10 SER B O 1
ATOM 1931 N N . VAL B 1 11 ? -1.846 13.625 -15.328 1 28.86 11 VAL B N 1
ATOM 1932 C CA . VAL B 1 11 ? -0.83 12.586 -15.195 1 28.86 11 VAL B CA 1
ATOM 1933 C C . VAL B 1 11 ? 0.107 12.625 -16.406 1 28.86 11 VAL B C 1
ATOM 1935 O O . VAL B 1 11 ? 0.051 11.75 -17.266 1 28.86 11 VAL B O 1
ATOM 1938 N N . HIS B 1 12 ? 0.203 13.406 -17.375 1 27.58 12 HIS B N 1
ATOM 1939 C CA . HIS B 1 12 ? 1.505 13.297 -18.031 1 27.58 12 HIS B CA 1
ATOM 1940 C C . HIS B 1 12 ? 2.633 13.266 -17 1 27.58 12 HIS B C 1
ATOM 1942 O O . HIS B 1 12 ? 2.463 13.734 -15.875 1 27.58 12 HIS B O 1
ATOM 1948 N N . TYR B 1 13 ? 3.795 12.344 -17.266 1 26.47 13 TYR B N 1
ATOM 1949 C CA . TYR B 1 13 ? 5.039 12.398 -16.516 1 26.47 13 TYR B CA 1
ATOM 1950 C C . TYR B 1 13 ? 5.367 13.828 -16.094 1 26.47 13 TYR B C 1
ATOM 1952 O O . TYR B 1 13 ? 6.035 14.555 -16.828 1 26.47 13 TYR B O 1
ATOM 1960 N N . ILE B 1 14 ? 4.562 14.664 -16.031 1 27.05 14 ILE B N 1
ATOM 1961 C CA . ILE B 1 14 ? 5.078 15.969 -15.625 1 27.05 14 ILE B CA 1
ATOM 1962 C C . ILE B 1 14 ? 5.891 15.836 -14.344 1 27.05 14 ILE B C 1
ATOM 1964 O O . ILE B 1 14 ? 5.371 15.406 -13.312 1 27.05 14 ILE B O 1
ATOM 1968 N N . SER B 1 15 ? 7.133 15.484 -14.469 1 25.69 15 SER B N 1
ATOM 1969 C CA . SER B 1 15 ? 8.195 15.805 -13.516 1 25.69 15 SER B CA 1
ATOM 1970 C C . SER B 1 15 ? 7.844 17.031 -12.688 1 25.69 15 SER B C 1
ATOM 1972 O O . SER B 1 15 ? 7.418 18.047 -13.227 1 25.69 15 SER B O 1
ATOM 1974 N N . PHE B 1 16 ? 7.305 16.969 -11.625 1 28.27 16 PHE B N 1
ATOM 1975 C CA . PHE B 1 16 ? 7.414 18.109 -10.734 1 28.27 16 PHE B CA 1
ATOM 1976 C C . PHE B 1 16 ? 8.672 18.922 -11.047 1 28.27 16 PHE B C 1
ATOM 1978 O O . PHE B 1 16 ? 8.977 19.906 -10.367 1 28.27 16 PHE B O 1
ATOM 1985 N N . HIS B 1 17 ? 9.406 18.438 -11.938 1 26.89 17 HIS B N 1
ATOM 1986 C CA . HIS B 1 17 ? 10.438 19.422 -12.203 1 26.89 17 HIS B CA 1
ATOM 1987 C C . HIS B 1 17 ? 9.844 20.672 -12.859 1 26.89 17 HIS B C 1
ATOM 1989 O O . HIS B 1 17 ? 10.344 21.781 -12.656 1 26.89 17 HIS B O 1
ATOM 1995 N N . ASN B 1 18 ? 9.086 20.5 -13.992 1 27.91 18 ASN B N 1
ATOM 1996 C CA . ASN B 1 18 ? 8.977 21.844 -14.523 1 27.91 18 ASN B CA 1
ATOM 1997 C C . ASN B 1 18 ? 7.887 22.641 -13.812 1 27.91 18 ASN B C 1
ATOM 1999 O O . ASN B 1 18 ? 6.703 22.516 -14.141 1 27.91 18 ASN B O 1
ATOM 2003 N N . ARG B 1 19 ? 7.738 23 -12.523 1 31.16 19 ARG B N 1
ATOM 2004 C CA . ARG B 1 19 ? 7.438 24.188 -11.727 1 31.16 19 ARG B CA 1
ATOM 2005 C C . ARG B 1 19 ? 7.457 25.438 -12.594 1 31.16 19 ARG B C 1
ATOM 2007 O O . ARG B 1 19 ? 8.352 26.281 -12.453 1 31.16 19 ARG B O 1
ATOM 2014 N N . SER B 1 20 ? 7.199 25.391 -13.75 1 31.92 20 SER B N 1
ATOM 2015 C CA . SER B 1 20 ? 7.043 26.797 -14.125 1 31.92 20 SER B CA 1
ATOM 2016 C C . SER B 1 20 ? 5.82 27.422 -13.461 1 31.92 20 SER B C 1
ATOM 2018 O O . SER B 1 20 ? 4.684 27.078 -13.797 1 31.92 20 SER B O 1
ATOM 2020 N N . SER B 1 21 ? 5.598 27.609 -12.102 1 36.88 21 SER B N 1
ATOM 2021 C CA . SER B 1 21 ? 5.008 28.344 -10.992 1 36.88 21 SER B CA 1
ATOM 2022 C C . SER B 1 21 ? 4.156 29.516 -11.492 1 36.88 21 SER B C 1
ATOM 2024 O O . SER B 1 21 ? 3.148 29.859 -10.875 1 36.88 21 SER B O 1
ATOM 2026 N N . ALA B 1 22 ? 4.527 29.859 -12.57 1 40.03 22 ALA B N 1
ATOM 2027 C CA . ALA B 1 22 ? 4.055 31.188 -12.984 1 40.03 22 ALA B CA 1
ATOM 2028 C C . ALA B 1 22 ? 2.621 31.109 -13.508 1 40.03 22 ALA B C 1
ATOM 2030 O O . ALA B 1 22 ? 1.79 31.969 -13.18 1 40.03 22 ALA B O 1
ATOM 2031 N N . SER B 1 23 ? 2.377 29.828 -14.164 1 45.91 23 SER B N 1
ATOM 2032 C CA . SER B 1 23 ? 1.062 29.844 -14.805 1 45.91 23 SER B CA 1
ATOM 2033 C C . SER B 1 23 ? -0.025 29.406 -13.828 1 45.91 23 SER B C 1
ATOM 2035 O O . SER B 1 23 ? -1.12 29.969 -13.812 1 45.91 23 SER B O 1
ATOM 2037 N N . GLU B 1 24 ? 0.246 28.188 -13.055 1 51.47 24 GLU B N 1
ATOM 2038 C CA . GLU B 1 24 ? -0.765 27.812 -12.07 1 51.47 24 GLU B CA 1
ATOM 2039 C C . GLU B 1 24 ? -1.019 28.938 -11.07 1 51.47 24 GLU B C 1
ATOM 2041 O O . GLU B 1 24 ? -2.164 29.188 -10.695 1 51.47 24 GLU B O 1
ATOM 2046 N N . HIS B 1 25 ? 0.125 29.391 -10.711 1 50.22 25 HIS B N 1
ATOM 2047 C CA . HIS B 1 25 ? 0.014 30.547 -9.82 1 50.22 25 HIS B CA 1
ATOM 2048 C C . HIS B 1 25 ? -0.849 31.641 -10.445 1 50.22 25 HIS B C 1
ATOM 2050 O O . HIS B 1 25 ? -1.646 32.281 -9.75 1 50.22 25 HIS B O 1
ATOM 2056 N N . GLU B 1 26 ? -0.578 31.609 -11.703 1 53.31 26 GLU B N 1
ATOM 2057 C CA . GLU B 1 26 ? -1.326 32.625 -12.414 1 53.31 26 GLU B CA 1
ATOM 2058 C C . GLU B 1 26 ? -2.822 32.344 -12.406 1 53.31 26 GLU B C 1
ATOM 2060 O O . GLU B 1 26 ? -3.639 33.25 -12.211 1 53.31 26 GLU B O 1
ATOM 2065 N N . ILE B 1 27 ? -3.061 31.062 -12.609 1 51.75 27 ILE B N 1
ATOM 2066 C CA . ILE B 1 27 ? -4.473 30.688 -12.656 1 51.75 27 ILE B CA 1
ATOM 2067 C C . ILE B 1 27 ? -5.098 30.844 -11.273 1 51.75 27 ILE B C 1
ATOM 2069 O O . ILE B 1 27 ? -6.203 31.375 -11.141 1 51.75 27 ILE B O 1
ATOM 2073 N N . LEU B 1 28 ? -4.328 30.391 -10.328 1 57.91 28 LEU B N 1
ATOM 2074 C CA . LEU B 1 28 ? -4.832 30.5 -8.961 1 57.91 28 LEU B CA 1
ATOM 2075 C C . LEU B 1 28 ? -5.02 31.953 -8.562 1 57.91 28 LEU B C 1
ATOM 2077 O O . LEU B 1 28 ? -6.008 32.312 -7.91 1 57.91 28 LEU B O 1
ATOM 2081 N N . MET B 1 29 ? -4.051 32.719 -9.023 1 53.94 29 MET B N 1
ATOM 2082 C CA . MET B 1 29 ? -4.141 34.125 -8.703 1 53.94 29 MET B CA 1
ATOM 2083 C C . MET B 1 29 ? -5.352 34.781 -9.391 1 53.94 29 MET B C 1
ATOM 2085 O O . MET B 1 29 ? -6.02 35.625 -8.812 1 53.94 29 MET B O 1
ATOM 2089 N N . ALA B 1 30 ? -5.488 34.312 -10.586 1 51.91 30 ALA B N 1
ATOM 2090 C CA . ALA B 1 30 ? -6.629 34.844 -11.336 1 51.91 30 ALA B CA 1
ATOM 2091 C C . ALA B 1 30 ? -7.945 34.469 -10.664 1 51.91 30 ALA B C 1
ATOM 2093 O O . ALA B 1 30 ? -8.867 35.281 -10.594 1 51.91 30 ALA B O 1
ATOM 2094 N N . GL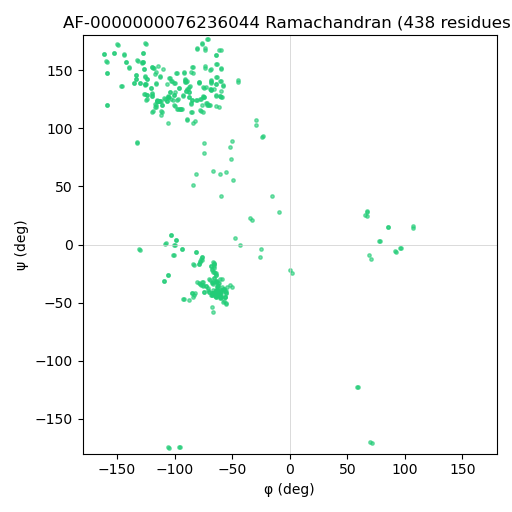N B 1 31 ? -7.992 33.25 -10.203 1 54.16 31 GLN B N 1
ATOM 2095 C CA . GLN B 1 31 ? -9.219 32.812 -9.555 1 54.16 31 GLN B CA 1
ATOM 2096 C C . GLN B 1 31 ? -9.406 33.5 -8.203 1 54.16 31 GLN B C 1
ATOM 2098 O O . GLN B 1 31 ? -10.531 33.812 -7.812 1 54.16 31 GLN B O 1
ATOM 2103 N N . ARG B 1 32 ? -8.297 33.719 -7.461 1 57.31 32 ARG B N 1
ATOM 2104 C CA . ARG B 1 32 ? -8.344 34.469 -6.207 1 57.31 32 ARG B CA 1
ATOM 2105 C C . ARG B 1 32 ? -8.961 35.844 -6.418 1 57.31 32 ARG B C 1
ATOM 2107 O O . ARG B 1 32 ? -9.773 36.281 -5.609 1 57.31 32 ARG B O 1
ATOM 2114 N N . LYS B 1 33 ? -8.453 36.5 -7.379 1 57.09 33 LYS B N 1
ATOM 2115 C CA . LYS B 1 33 ? -8.914 37.875 -7.68 1 57.09 33 LYS B CA 1
ATOM 2116 C C . LYS B 1 33 ? -10.414 37.875 -7.965 1 57.09 33 LYS B C 1
ATOM 2118 O O . LYS B 1 33 ? -11.109 38.844 -7.594 1 57.09 33 LYS B O 1
ATOM 2123 N N . LYS B 1 34 ? -10.719 36.906 -8.633 1 53.31 34 LYS B N 1
ATOM 2124 C CA . LYS B 1 34 ? -12.117 36.938 -9.07 1 53.31 34 LYS B CA 1
ATOM 2125 C C . LYS B 1 34 ? -13.055 36.594 -7.918 1 53.31 34 LYS B C 1
ATOM 2127 O O . LYS B 1 34 ? -14.133 37.188 -7.801 1 53.31 34 LYS B O 1
ATOM 2132 N N . ARG B 1 35 ? -12.609 35.719 -7.125 1 58.09 35 ARG B N 1
ATOM 2133 C CA . ARG B 1 35 ? -13.625 35.219 -6.199 1 58.09 35 ARG B CA 1
ATOM 2134 C C . ARG B 1 35 ? -13.375 35.75 -4.785 1 58.09 35 ARG B C 1
ATOM 2136 O O . ARG B 1 35 ? -14.211 35.562 -3.898 1 58.09 35 ARG B O 1
ATOM 2143 N N . GLY B 1 36 ? -12.344 36.562 -4.602 1 56.22 36 GLY B N 1
ATOM 2144 C CA . GLY B 1 36 ? -12.047 37.219 -3.34 1 56.22 36 GLY B CA 1
ATOM 2145 C C . GLY B 1 36 ? -11.562 36.281 -2.264 1 56.22 36 GLY B C 1
ATOM 2146 O O . GLY B 1 36 ? -11.32 36.688 -1.129 1 56.22 36 GLY B O 1
ATOM 2147 N N . LYS B 1 37 ? -11.711 34.938 -2.494 1 62.56 37 LYS B N 1
ATOM 2148 C CA . LYS B 1 37 ? -11.289 33.969 -1.474 1 62.56 37 LYS B CA 1
ATOM 2149 C C . LYS B 1 37 ? -10.055 33.188 -1.924 1 62.56 37 LYS B C 1
ATOM 2151 O O . LYS B 1 37 ? -9.773 33.094 -3.121 1 62.56 37 LYS B O 1
ATOM 2156 N N . ASP B 1 38 ? -9.273 32.781 -0.928 1 69.38 38 ASP B N 1
ATOM 2157 C CA . ASP B 1 38 ? -8.062 32 -1.229 1 69.38 38 ASP B CA 1
ATOM 2158 C C . ASP B 1 38 ? -8.398 30.688 -1.919 1 69.38 38 ASP B C 1
ATOM 2160 O O . ASP B 1 38 ? -9.273 29.953 -1.466 1 69.38 38 ASP B O 1
ATOM 2164 N N . VAL B 1 39 ? -7.902 30.578 -3.111 1 74.25 39 VAL B N 1
ATOM 2165 C CA . VAL B 1 39 ? -8.102 29.359 -3.883 1 74.25 39 VAL B CA 1
ATOM 2166 C C . VAL B 1 39 ? -6.879 28.453 -3.734 1 74.25 39 VAL B C 1
ATOM 2168 O O . VAL B 1 39 ? -5.738 28.906 -3.848 1 74.25 39 VAL B O 1
ATOM 2171 N N . TYR B 1 40 ? -7.242 27.172 -3.273 1 77.94 40 TYR B N 1
ATOM 2172 C CA . TYR B 1 40 ? -6.18 26.188 -3.113 1 77.94 40 TYR B CA 1
ATOM 2173 C C . TYR B 1 40 ? -6.398 25 -4.031 1 77.94 40 TYR B C 1
ATOM 2175 O O . TYR B 1 40 ? -7.531 24.719 -4.434 1 77.94 40 TYR B O 1
ATOM 2183 N N . LEU B 1 41 ? -5.293 24.391 -4.387 1 81.88 41 LEU B N 1
ATOM 2184 C CA . LEU B 1 41 ? -5.363 23.219 -5.258 1 81.88 41 LEU B CA 1
ATOM 2185 C C . LEU B 1 41 ? -5.59 21.953 -4.449 1 81.88 41 LEU B C 1
ATOM 2187 O O . LEU B 1 41 ? -4.848 21.672 -3.506 1 81.88 41 LEU B O 1
ATOM 2191 N N . ALA B 1 42 ? -6.719 21.297 -4.809 1 84.75 42 ALA B N 1
ATOM 2192 C CA . ALA B 1 42 ? -7.02 20.016 -4.184 1 84.75 42 ALA B CA 1
ATOM 2193 C C . ALA B 1 42 ? -6.348 18.875 -4.934 1 84.75 42 ALA B C 1
ATOM 2195 O O . ALA B 1 42 ? -6.32 18.859 -6.164 1 84.75 42 ALA B O 1
ATOM 2196 N N . GLU B 1 43 ? -5.777 17.984 -4.215 1 84.88 43 GLU B N 1
ATOM 2197 C CA . GLU B 1 43 ? -5.148 16.828 -4.84 1 84.88 43 GLU B CA 1
ATOM 2198 C C . GLU B 1 43 ? -6.121 15.656 -4.922 1 84.88 43 GLU B C 1
ATOM 2200 O O . GLU B 1 43 ? -6.238 15.008 -5.965 1 84.88 43 GLU B O 1
ATOM 2205 N N . GLU B 1 44 ? -6.77 15.406 -3.84 1 90.06 44 GLU B N 1
ATOM 2206 C CA . GLU B 1 44 ? -7.602 14.203 -3.766 1 90.06 44 GLU B CA 1
ATOM 2207 C C . GLU B 1 44 ? -8.664 14.336 -2.674 1 90.06 44 GLU B C 1
ATOM 2209 O O . GLU B 1 44 ? -8.461 15.055 -1.694 1 90.06 44 GLU B O 1
ATOM 2214 N N . ILE B 1 45 ? -9.844 13.719 -2.896 1 92.94 45 ILE B N 1
ATOM 2215 C CA . ILE B 1 45 ? -10.844 13.555 -1.842 1 92.94 45 ILE B CA 1
ATOM 2216 C C . ILE B 1 45 ? -10.586 12.25 -1.094 1 92.94 45 ILE B C 1
ATOM 2218 O O . ILE B 1 45 ? -10.367 11.203 -1.712 1 92.94 45 ILE B O 1
ATOM 2222 N N . LEU B 1 46 ? -10.625 12.305 0.249 1 95.56 46 LEU B N 1
ATOM 2223 C CA . LEU B 1 46 ? -10.289 11.133 1.054 1 95.56 46 LEU B CA 1
ATOM 2224 C C . LEU B 1 46 ? -11.539 10.508 1.656 1 95.56 46 LEU B C 1
ATOM 2226 O O . LEU B 1 46 ? -11.547 9.32 2 1 95.56 46 LEU B O 1
ATOM 2230 N N . ALA B 1 47 ? -12.508 11.336 1.816 1 95.88 47 ALA B N 1
ATOM 2231 C CA . ALA B 1 47 ? -13.742 10.875 2.443 1 95.88 47 ALA B CA 1
ATOM 2232 C C . ALA B 1 47 ? -14.898 11.828 2.139 1 95.88 47 ALA B C 1
ATOM 2234 O O . ALA B 1 47 ? -14.688 12.938 1.649 1 95.88 47 ALA B O 1
ATOM 2235 N N . GLU B 1 48 ? -16.094 11.383 2.363 1 94.31 48 GLU B N 1
ATOM 2236 C CA . GLU B 1 48 ? -17.312 12.156 2.191 1 94.31 48 GLU B CA 1
ATOM 2237 C C . GLU B 1 48 ? -18.266 11.969 3.371 1 94.31 48 GLU B C 1
ATOM 2239 O O . GLU B 1 48 ? -18.359 10.867 3.922 1 94.31 48 GLU B O 1
ATOM 2244 N N . LYS B 1 49 ? -18.859 13.062 3.768 1 93.5 49 LYS B N 1
ATOM 2245 C CA . LYS B 1 49 ? -19.922 12.977 4.77 1 93.5 49 LYS B CA 1
ATOM 2246 C C . LYS B 1 49 ? -21.062 13.93 4.438 1 93.5 49 LYS B C 1
ATOM 2248 O O . LYS B 1 49 ? -20.875 14.922 3.73 1 93.5 49 LYS B O 1
ATOM 2253 N N . LYS B 1 50 ? -22.234 13.562 4.879 1 92.38 50 LYS B N 1
ATOM 2254 C CA . LYS B 1 50 ? -23.406 14.391 4.676 1 92.38 50 LYS B CA 1
ATOM 2255 C C . LYS B 1 50 ? -23.953 14.914 6.004 1 92.38 50 LYS B C 1
ATOM 2257 O O . LYS B 1 50 ? -24.156 14.141 6.941 1 92.38 50 LYS B O 1
ATOM 2262 N N . ILE B 1 51 ? -24.047 16.172 6.082 1 93.31 51 ILE B N 1
ATOM 2263 C CA . ILE B 1 51 ? -24.672 16.828 7.223 1 93.31 51 ILE B CA 1
ATOM 2264 C C . ILE B 1 51 ? -25.891 17.625 6.754 1 93.31 51 ILE B C 1
ATOM 2266 O O . ILE B 1 51 ? -25.734 18.641 6.074 1 93.31 51 ILE B O 1
ATOM 2270 N N . GLY B 1 52 ? -27.031 17.188 7.211 1 93.25 52 GLY B N 1
ATOM 2271 C CA . GLY B 1 52 ? -28.234 17.766 6.629 1 93.25 52 GLY B CA 1
ATOM 2272 C C . GLY B 1 52 ? -28.312 17.578 5.125 1 93.25 52 GLY B C 1
ATOM 2273 O O . GLY B 1 52 ? -28.234 16.453 4.629 1 93.25 52 GLY B O 1
ATOM 2274 N N . LYS B 1 53 ? -28.422 18.688 4.344 1 93 53 LYS B N 1
ATOM 2275 C CA . LYS B 1 53 ? -28.531 18.625 2.889 1 93 53 LYS B CA 1
ATOM 2276 C C . LYS B 1 53 ? -27.203 18.891 2.217 1 93 53 LYS B C 1
ATOM 2278 O O . LYS B 1 53 ? -27.078 18.828 0.991 1 93 53 LYS B O 1
ATOM 2283 N N . THR B 1 54 ? -26.25 19.125 3.045 1 93.44 54 THR B N 1
ATOM 2284 C CA . THR B 1 54 ? -24.969 19.531 2.496 1 93.44 54 THR B CA 1
ATOM 2285 C C . THR B 1 54 ? -23.969 18.375 2.547 1 93.44 54 THR B C 1
ATOM 2287 O O . THR B 1 54 ? -23.844 17.703 3.576 1 93.44 54 THR B O 1
ATOM 2290 N N . SER B 1 55 ? -23.312 18.141 1.409 1 93.56 55 SER B N 1
ATOM 2291 C CA . SER B 1 55 ? -22.219 17.156 1.351 1 93.56 55 SER B CA 1
ATOM 2292 C C . SER B 1 55 ? -20.875 17.812 1.651 1 93.56 55 SER B C 1
ATOM 2294 O O . SER B 1 55 ? -20.594 18.922 1.191 1 93.56 55 SER B O 1
ATOM 2296 N N . TYR B 1 56 ? -20.141 17.141 2.541 1 95.75 56 TYR B N 1
ATOM 2297 C CA . TYR B 1 56 ? -18.781 17.562 2.857 1 95.75 56 TYR B CA 1
ATOM 2298 C C . TYR B 1 56 ? -17.766 16.547 2.371 1 95.75 56 TYR B C 1
ATOM 2300 O O . TYR B 1 56 ? -18.016 15.336 2.426 1 95.75 56 TYR B O 1
ATOM 2308 N N . TYR B 1 57 ? -16.625 17.047 1.925 1 94.12 57 TYR B N 1
ATOM 2309 C CA . TYR B 1 57 ? -15.555 16.203 1.428 1 94.12 57 TYR B CA 1
ATOM 2310 C C . TYR B 1 57 ? -14.242 16.5 2.148 1 94.12 57 TYR B C 1
ATOM 2312 O O . TYR B 1 57 ? -13.898 17.672 2.355 1 94.12 57 TYR B O 1
ATOM 2320 N N . LEU B 1 58 ? -13.633 15.453 2.627 1 96.38 58 LEU B N 1
ATOM 2321 C CA . LEU B 1 58 ? -12.297 15.625 3.191 1 96.38 58 LEU B CA 1
ATOM 2322 C C . LEU B 1 58 ? -11.25 15.75 2.088 1 96.38 58 LEU B C 1
ATOM 2324 O O . LEU B 1 58 ? -10.992 14.781 1.362 1 96.38 58 LEU B O 1
ATOM 2328 N N . VAL B 1 59 ? -10.625 16.938 2.025 1 92.56 59 VAL B N 1
ATOM 2329 C CA . VAL B 1 59 ? -9.773 17.25 0.884 1 92.56 59 VAL B CA 1
ATOM 2330 C C . VAL B 1 59 ? -8.312 17.188 1.301 1 92.56 59 VAL B C 1
ATOM 2332 O O . VAL B 1 59 ? -7.902 17.844 2.262 1 92.56 59 VAL B O 1
ATOM 2335 N N . LYS B 1 60 ? -7.566 16.375 0.608 1 92.5 60 LYS B N 1
ATOM 2336 C CA . LYS B 1 60 ? -6.109 16.453 0.658 1 92.5 60 LYS B CA 1
ATOM 2337 C C . LYS B 1 60 ? -5.586 17.5 -0.322 1 92.5 60 LYS B C 1
ATOM 2339 O O . LYS B 1 60 ? -5.84 17.422 -1.525 1 92.5 60 LYS B O 1
ATOM 2344 N N . TRP B 1 61 ? -4.836 18.422 0.228 1 87.31 61 TRP B N 1
ATOM 2345 C CA . TRP B 1 61 ? -4.398 19.578 -0.562 1 87.31 61 TRP B CA 1
ATOM 2346 C C . TRP B 1 61 ? -3.07 19.281 -1.253 1 87.31 61 TRP B C 1
ATOM 2348 O O . TRP B 1 61 ? -2.189 18.641 -0.674 1 87.31 61 TRP B O 1
ATOM 2358 N N . ALA B 1 62 ? -3.043 19.781 -2.504 1 83.94 62 ALA B N 1
ATOM 2359 C CA . ALA B 1 62 ? -1.789 19.625 -3.236 1 83.94 62 ALA B CA 1
ATOM 2360 C C . ALA B 1 62 ? -0.634 20.297 -2.502 1 83.94 62 ALA B C 1
ATOM 2362 O O . ALA B 1 62 ? -0.75 21.453 -2.078 1 83.94 62 ALA B O 1
ATOM 2363 N N . GLY B 1 63 ? 0.452 19.469 -2.277 1 81.44 63 GLY B N 1
ATOM 2364 C CA . GLY B 1 63 ? 1.634 20.031 -1.633 1 81.44 63 GLY B CA 1
ATOM 2365 C C . GLY B 1 63 ? 1.615 19.875 -0.124 1 81.44 63 GLY B C 1
ATOM 2366 O O . GLY B 1 63 ? 2.582 20.234 0.552 1 81.44 63 GLY B O 1
ATOM 2367 N N . TRP B 1 64 ? 0.52 19.391 0.35 1 87.31 64 TRP B N 1
ATOM 2368 C CA . TRP B 1 64 ? 0.392 19.219 1.792 1 87.31 64 TRP B CA 1
ATOM 2369 C C . TRP B 1 64 ? 0.152 17.75 2.141 1 87.31 64 TRP B C 1
ATOM 2371 O O . TRP B 1 64 ? -0.344 16.984 1.312 1 87.31 64 TRP B O 1
ATOM 2381 N N . GLY B 1 65 ? 0.559 17.359 3.326 1 89.94 65 GLY B N 1
ATOM 2382 C CA . GLY B 1 65 ? 0.302 16 3.807 1 89.94 65 GLY B CA 1
ATOM 2383 C C . GLY B 1 65 ? -1.133 15.797 4.254 1 89.94 65 GLY B C 1
ATOM 2384 O O . GLY B 1 65 ? -1.917 16.75 4.309 1 89.94 65 GLY B O 1
ATOM 2385 N N . THR B 1 66 ? -1.396 14.547 4.543 1 94.62 66 THR B N 1
ATOM 2386 C CA . THR B 1 66 ? -2.762 14.195 4.906 1 94.62 66 THR B CA 1
ATOM 2387 C C . THR B 1 66 ? -3.16 14.844 6.227 1 94.62 66 THR B C 1
ATOM 2389 O O . THR B 1 66 ? -4.348 15.031 6.5 1 94.62 66 THR B O 1
ATOM 2392 N N . GLN B 1 67 ? -2.174 15.195 7.07 1 94.31 67 GLN B N 1
ATOM 2393 C CA . GLN B 1 67 ? -2.471 15.812 8.359 1 94.31 67 GLN B CA 1
ATOM 2394 C C . GLN B 1 67 ? -3.109 17.188 8.18 1 94.31 67 GLN B C 1
ATOM 2396 O O . GLN B 1 67 ? -3.709 17.719 9.109 1 94.31 67 GLN B O 1
ATOM 2401 N N . ASP B 1 68 ? -3.018 17.797 7.02 1 93.31 68 ASP B N 1
ATOM 2402 C CA . ASP B 1 68 ? -3.539 19.141 6.762 1 93.31 68 ASP B CA 1
ATOM 2403 C C . ASP B 1 68 ? -4.855 19.078 5.984 1 93.31 68 ASP B C 1
ATOM 2405 O O . ASP B 1 68 ? -5.375 20.109 5.551 1 93.31 68 ASP B O 1
ATOM 2409 N N . SER B 1 69 ? -5.391 17.891 5.816 1 93.69 69 SER B N 1
ATOM 2410 C CA . SER B 1 69 ? -6.656 17.719 5.113 1 93.69 69 SER B CA 1
ATOM 2411 C C . SER B 1 69 ? -7.797 18.422 5.855 1 93.69 69 SER B C 1
ATOM 2413 O O . SER B 1 69 ? -7.789 18.484 7.086 1 93.69 69 SER B O 1
ATOM 2415 N N . THR B 1 70 ? -8.773 19.016 5.129 1 93.81 70 THR B N 1
ATOM 2416 C CA . THR B 1 70 ? -9.891 19.703 5.762 1 93.81 70 THR B CA 1
ATOM 2417 C C . THR B 1 70 ? -11.211 19.297 5.113 1 93.81 70 THR B C 1
ATOM 2419 O O . THR B 1 70 ? -11.266 19.031 3.912 1 93.81 70 THR B O 1
ATOM 2422 N N . TRP B 1 71 ? -12.188 19.25 5.906 1 95.44 71 TRP B N 1
ATOM 2423 C CA . TRP B 1 71 ? -13.547 19.047 5.398 1 95.44 71 TRP B CA 1
ATOM 2424 C C . TRP B 1 71 ? -14.055 20.312 4.695 1 95.44 71 TRP B C 1
ATOM 2426 O O . TRP B 1 71 ? -14.07 21.391 5.285 1 95.44 71 TRP B O 1
ATOM 2436 N N . GLU B 1 72 ? -14.406 20.125 3.396 1 91.19 72 GLU B N 1
ATOM 2437 C CA . GLU B 1 72 ? -14.914 21.234 2.582 1 91.19 72 GLU B CA 1
ATOM 2438 C C . GLU B 1 72 ? -16.328 20.938 2.078 1 91.19 72 GLU B C 1
ATOM 2440 O O . GLU B 1 72 ? -16.594 19.844 1.592 1 91.19 72 GLU B O 1
ATOM 2445 N N . PRO B 1 73 ? -17.234 21.906 2.273 1 92.5 73 PRO B N 1
ATOM 2446 C CA . PRO B 1 73 ? -18.562 21.703 1.685 1 92.5 73 PRO B CA 1
ATOM 2447 C C . PRO B 1 73 ? -18.531 21.656 0.158 1 92.5 73 PRO B C 1
ATOM 2449 O O . PRO B 1 73 ? -17.609 22.203 -0.461 1 92.5 73 PRO B O 1
ATOM 2452 N N . ARG B 1 74 ? -19.531 20.984 -0.375 1 89.25 74 ARG B N 1
ATOM 2453 C CA . ARG B 1 74 ? -19.625 20.812 -1.821 1 89.25 74 ARG B CA 1
ATOM 2454 C C . ARG B 1 74 ? -19.469 22.156 -2.545 1 89.25 74 ARG B C 1
ATOM 2456 O O . ARG B 1 74 ? -18.859 22.219 -3.615 1 89.25 74 ARG B O 1
ATOM 2463 N N . GLU B 1 75 ? -19.938 23.219 -2.055 1 86.62 75 GLU B N 1
ATOM 2464 C CA . GLU B 1 75 ? -19.953 24.531 -2.688 1 86.62 75 GLU B CA 1
ATOM 2465 C C . GLU B 1 75 ? -18.547 25.094 -2.838 1 86.62 75 GLU B C 1
ATOM 2467 O O . GLU B 1 75 ? -18.297 25.938 -3.688 1 86.62 75 GLU B O 1
ATOM 2472 N N . ASN B 1 76 ? -17.594 24.547 -1.995 1 86.5 76 ASN B N 1
ATOM 2473 C CA . ASN B 1 76 ? -16.234 25.047 -2.041 1 86.5 76 ASN B CA 1
ATOM 2474 C C . ASN B 1 76 ? -15.43 24.375 -3.156 1 86.5 76 ASN B C 1
ATOM 2476 O O . ASN B 1 76 ? -14.344 24.844 -3.508 1 86.5 76 ASN B O 1
ATOM 2480 N N . LEU B 1 77 ? -15.984 23.234 -3.639 1 86.19 77 LEU B N 1
ATOM 2481 C CA . LEU B 1 77 ? -15.281 22.516 -4.699 1 86.19 77 LEU B CA 1
ATOM 2482 C C . LEU B 1 77 ? -15.609 23.109 -6.066 1 86.19 77 LEU B C 1
ATOM 2484 O O . LEU B 1 77 ? -16.688 22.875 -6.609 1 86.19 77 LEU B O 1
ATOM 2488 N N . LEU B 1 78 ? -14.664 23.859 -6.629 1 78.69 78 LEU B N 1
ATOM 2489 C CA . LEU B 1 78 ? -14.891 24.609 -7.863 1 78.69 78 LEU B CA 1
ATOM 2490 C C . LEU B 1 78 ? -14.719 23.703 -9.078 1 78.69 78 LEU B C 1
ATOM 2492 O O . LEU B 1 78 ? -15.445 23.844 -10.07 1 78.69 78 LEU B O 1
ATOM 2496 N N . ASP B 1 79 ? -13.719 22.875 -9.039 1 76.25 79 ASP B N 1
ATOM 2497 C CA . ASP B 1 79 ? -13.43 21.969 -10.156 1 76.25 79 ASP B CA 1
ATOM 2498 C C . ASP B 1 79 ? -14.25 20.688 -10.047 1 76.25 79 ASP B C 1
ATOM 2500 O O . ASP B 1 79 ? -13.977 19.828 -9.203 1 76.25 79 ASP B O 1
ATOM 2504 N N . GLU B 1 80 ? -15.094 20.531 -10.961 1 78.88 80 GLU B N 1
ATOM 2505 C CA . GLU B 1 80 ? -16 19.391 -10.969 1 78.88 80 GLU B CA 1
ATOM 2506 C C . GLU B 1 80 ? -15.234 18.094 -11.219 1 78.88 80 GLU B C 1
ATOM 2508 O O . GLU B 1 80 ? -15.711 17 -10.883 1 78.88 80 GLU B O 1
ATOM 2513 N N . ARG B 1 81 ? -14.055 18.281 -11.75 1 83 81 ARG B N 1
ATOM 2514 C CA . ARG B 1 81 ? -13.266 17.094 -12.047 1 83 81 ARG B CA 1
ATOM 2515 C C . ARG B 1 81 ? -12.914 16.328 -10.773 1 83 81 ARG B C 1
ATOM 2517 O O . ARG B 1 81 ? -12.789 15.109 -10.781 1 83 81 ARG B O 1
ATOM 2524 N N . LEU B 1 82 ? -12.742 17.047 -9.719 1 85.06 82 LEU B N 1
ATOM 2525 C CA . LEU B 1 82 ? -12.445 16.422 -8.438 1 85.06 82 LEU B CA 1
ATOM 2526 C C . LEU B 1 82 ? -13.578 15.508 -8.008 1 85.06 82 LEU B C 1
ATOM 2528 O O . LEU B 1 82 ? -13.344 14.391 -7.535 1 85.06 82 LEU B O 1
ATOM 2532 N N . LEU B 1 83 ? -14.711 15.992 -8.242 1 86.56 83 LEU B N 1
ATOM 2533 C CA . LEU B 1 83 ? -15.883 15.203 -7.883 1 86.56 83 LEU B CA 1
ATOM 2534 C C . LEU B 1 83 ? -16.062 14.023 -8.836 1 86.56 83 LEU B C 1
ATOM 2536 O O . LEU B 1 83 ? -16.484 12.945 -8.414 1 86.56 83 LEU B O 1
ATOM 2540 N N . GLN B 1 84 ? -15.742 14.234 -10.039 1 87.88 84 GLN B N 1
ATOM 2541 C CA . GLN B 1 84 ? -15.805 13.148 -11.008 1 87.88 84 GLN B CA 1
ATOM 2542 C C . GLN B 1 84 ? -14.82 12.039 -10.656 1 87.88 84 GLN B C 1
ATOM 2544 O O . GLN B 1 84 ? -15.156 10.859 -10.742 1 87.88 84 GLN B O 1
ATOM 2549 N N . LEU B 1 85 ? -13.664 12.461 -10.211 1 87.69 85 LEU B N 1
ATOM 2550 C CA . LEU B 1 85 ? -12.648 11.492 -9.828 1 87.69 85 LEU B CA 1
ATOM 2551 C C . LEU B 1 85 ? -13.047 10.75 -8.562 1 87.69 85 LEU B C 1
ATOM 2553 O O . LEU B 1 85 ? -12.664 9.594 -8.359 1 87.69 85 LEU B O 1
ATOM 2557 N N . TRP B 1 86 ? -13.789 11.469 -7.754 1 90.25 86 TRP B N 1
ATOM 2558 C CA . TRP B 1 86 ? -14.305 10.82 -6.551 1 90.25 86 TRP B CA 1
ATOM 2559 C C . TRP B 1 86 ? -15.312 9.734 -6.91 1 90.25 86 TRP B C 1
ATOM 2561 O O . TRP B 1 86 ? -15.312 8.656 -6.309 1 90.25 86 TRP B O 1
ATOM 2571 N N . GLU B 1 87 ? -16.047 9.945 -7.953 1 89.12 87 GLU B N 1
ATOM 2572 C CA . GLU B 1 87 ? -17.062 8.992 -8.383 1 89.12 87 GLU B CA 1
ATOM 2573 C C . GLU B 1 87 ? -16.469 7.895 -9.258 1 89.12 87 GLU B C 1
ATOM 2575 O O . GLU B 1 87 ? -16.812 6.719 -9.109 1 89.12 87 GLU B O 1
ATOM 2580 N N . THR B 1 88 ? -15.609 8.312 -10.125 1 89.62 88 THR B N 1
ATOM 2581 C CA . THR B 1 88 ? -14.945 7.395 -11.039 1 89.62 88 THR B CA 1
ATOM 2582 C C . THR B 1 88 ? -13.438 7.652 -11.062 1 89.62 88 THR B C 1
ATOM 2584 O O . THR B 1 88 ? -12.93 8.336 -11.953 1 89.62 88 THR B O 1
ATOM 2587 N N . PRO B 1 89 ? -12.773 7 -10.172 1 89.31 89 PRO B N 1
ATOM 2588 C CA . PRO B 1 89 ? -11.344 7.285 -10.07 1 89.31 89 PRO B CA 1
ATOM 2589 C C . PRO B 1 89 ? -10.555 6.809 -11.289 1 89.31 89 PRO B C 1
ATOM 2591 O O . PRO B 1 89 ? -10.875 5.766 -11.867 1 89.31 89 PRO B O 1
ATOM 2594 N N . VAL B 1 90 ? -9.633 7.609 -11.641 1 82.56 90 VAL B N 1
ATOM 2595 C CA . VAL B 1 90 ? -8.625 7.211 -12.609 1 82.56 90 VAL B CA 1
ATOM 2596 C C . VAL B 1 90 ? -7.359 6.758 -11.883 1 82.56 90 VAL B C 1
ATOM 2598 O O . VAL B 1 90 ? -6.762 7.527 -11.125 1 82.56 90 VAL B O 1
ATOM 2601 N N . VAL B 1 91 ? -7.008 5.48 -12.062 1 84.88 91 VAL B N 1
ATOM 2602 C CA . VAL B 1 91 ? -5.922 4.91 -11.273 1 84.88 91 VAL B CA 1
ATOM 2603 C C . VAL B 1 91 ? -4.91 4.234 -12.195 1 84.88 91 VAL B C 1
ATOM 2605 O O . VAL B 1 91 ? -5.219 3.936 -13.352 1 84.88 91 VAL B O 1
ATOM 2608 N N . ASP B 1 92 ? -3.717 4.133 -11.68 1 82.12 92 ASP B N 1
ATOM 2609 C CA . ASP B 1 92 ? -2.693 3.33 -12.336 1 82.12 92 ASP B CA 1
ATOM 2610 C C . ASP B 1 92 ? -2.951 1.838 -12.141 1 82.12 92 ASP B C 1
ATOM 2612 O O . ASP B 1 92 ? -3.061 1.364 -11.008 1 82.12 92 ASP B O 1
ATOM 2616 N N . LEU B 1 93 ? -2.975 1.138 -13.219 1 82.25 93 LEU B N 1
ATOM 2617 C CA . LEU B 1 93 ? -3.33 -0.276 -13.156 1 82.25 93 LEU B CA 1
ATOM 2618 C C . LEU B 1 93 ? -2.268 -1.075 -12.414 1 82.25 93 LEU B C 1
ATOM 2620 O O . LEU B 1 93 ? -2.576 -2.088 -11.781 1 82.25 93 LEU B O 1
ATOM 2624 N N . ARG B 1 94 ? -1.054 -0.67 -12.508 1 81.69 94 ARG B N 1
ATOM 2625 C CA . ARG B 1 94 ? 0.002 -1.354 -11.766 1 81.69 94 ARG B CA 1
ATOM 2626 C C . ARG B 1 94 ? -0.239 -1.267 -10.258 1 81.69 94 ARG B C 1
ATOM 2628 O O . ARG B 1 94 ? 0.035 -2.219 -9.531 1 81.69 94 ARG B O 1
ATOM 2635 N N . GLN B 1 95 ? -0.807 -0.157 -9.922 1 86.81 95 GLN B N 1
ATOM 2636 C CA . GLN B 1 95 ? -1.127 0.014 -8.508 1 86.81 95 GLN B CA 1
ATOM 2637 C C . GLN B 1 95 ? -2.336 -0.83 -8.117 1 86.81 95 GLN B C 1
ATOM 2639 O O . GLN B 1 95 ? -2.367 -1.403 -7.023 1 86.81 95 GLN B O 1
ATOM 2644 N N . VAL B 1 96 ? -3.242 -0.802 -9.023 1 92.38 96 VAL B N 1
ATOM 2645 C CA . VAL B 1 96 ? -4.406 -1.644 -8.766 1 92.38 96 VAL B CA 1
ATOM 2646 C C . VAL B 1 96 ? -3.963 -3.088 -8.547 1 92.38 96 VAL B C 1
ATOM 2648 O O . VAL B 1 96 ? -4.398 -3.74 -7.594 1 92.38 96 VAL B O 1
ATOM 2651 N N . GLU B 1 97 ? -3.08 -3.559 -9.383 1 91.06 97 GLU B N 1
ATOM 2652 C CA . GLU B 1 97 ? -2.588 -4.93 -9.281 1 91.06 97 GLU B CA 1
ATOM 2653 C C . GLU B 1 97 ? -1.91 -5.176 -7.938 1 91.06 97 GLU B C 1
ATOM 2655 O O . GLU B 1 97 ? -2.113 -6.223 -7.316 1 91.06 97 GLU B O 1
ATOM 2660 N N . PHE B 1 98 ? -1.113 -4.227 -7.551 1 94 98 PHE B N 1
ATOM 2661 C CA . PHE B 1 98 ? -0.436 -4.367 -6.27 1 94 98 PHE B CA 1
ATOM 2662 C C . PHE B 1 98 ? -1.445 -4.555 -5.141 1 94 98 PHE B C 1
ATOM 2664 O O . PHE B 1 98 ? -1.312 -5.473 -4.328 1 94 98 PHE B O 1
ATOM 2671 N N . PHE B 1 99 ? -2.41 -3.771 -5.074 1 97.12 99 PHE B N 1
ATOM 2672 C CA . PHE B 1 99 ? -3.336 -3.793 -3.947 1 97.12 99 PHE B CA 1
ATOM 2673 C C . PHE B 1 99 ? -4.297 -4.973 -4.059 1 97.12 99 PHE B C 1
ATOM 2675 O O . PHE B 1 99 ? -4.73 -5.523 -3.047 1 97.12 99 PHE B O 1
ATOM 2682 N N . VAL B 1 100 ? -4.648 -5.355 -5.266 1 96.62 100 VAL B N 1
ATOM 2683 C CA . VAL B 1 100 ? -5.449 -6.562 -5.438 1 96.62 100 VAL B CA 1
ATOM 2684 C C . VAL B 1 100 ? -4.676 -7.773 -4.93 1 96.62 100 VAL B C 1
ATOM 2686 O O . VAL B 1 100 ? -5.234 -8.641 -4.254 1 96.62 100 VAL B O 1
ATOM 2689 N N . GLU B 1 101 ? -3.355 -7.836 -5.266 1 96.06 101 GLU B N 1
ATOM 2690 C CA . GLU B 1 101 ? -2.518 -8.922 -4.758 1 96.06 101 GLU B CA 1
ATOM 2691 C C . GLU B 1 101 ? -2.539 -8.961 -3.23 1 96.06 101 GLU B C 1
ATOM 2693 O O . GLU B 1 101 ? -2.594 -10.039 -2.635 1 96.06 101 GLU B O 1
ATOM 2698 N N . ARG B 1 102 ? -2.551 -7.824 -2.633 1 96.94 102 ARG B N 1
ATOM 2699 C CA . ARG B 1 102 ? -2.604 -7.754 -1.176 1 96.94 102 ARG B CA 1
ATOM 2700 C C . ARG B 1 102 ? -3.943 -8.266 -0.653 1 96.94 102 ARG B C 1
ATOM 2702 O O . ARG B 1 102 ? -3.99 -8.992 0.342 1 96.94 102 ARG B O 1
ATOM 2709 N N . LEU B 1 103 ? -4.98 -7.875 -1.291 1 97.56 103 LEU B N 1
ATOM 2710 C CA . LEU B 1 103 ? -6.305 -8.336 -0.894 1 97.56 103 LEU B CA 1
ATOM 2711 C C . LEU B 1 103 ? -6.426 -9.844 -1.035 1 97.56 103 LEU B C 1
ATOM 2713 O O . LEU B 1 103 ? -6.969 -10.516 -0.153 1 97.56 103 LEU B O 1
ATOM 2717 N N . LEU B 1 104 ? -5.879 -10.352 -2.1 1 97.25 104 LEU B N 1
ATOM 2718 C CA . LEU B 1 104 ? -5.906 -11.789 -2.336 1 97.25 104 LEU B CA 1
ATOM 2719 C C . LEU B 1 104 ? -5.113 -12.531 -1.266 1 97.25 104 LEU B C 1
ATOM 2721 O O . LEU B 1 104 ? -5.559 -13.562 -0.756 1 97.25 104 LEU B O 1
ATOM 2725 N N . THR B 1 105 ? -3.947 -12.016 -0.954 1 96.81 105 THR B N 1
ATOM 2726 C CA . THR B 1 105 ? -3.146 -12.656 0.089 1 96.81 105 THR B CA 1
ATOM 2727 C C . THR B 1 105 ? -3.867 -12.594 1.433 1 96.81 105 THR B C 1
ATOM 2729 O O . THR B 1 105 ? -3.77 -13.523 2.238 1 96.81 105 THR B O 1
ATOM 2732 N N . CYS B 1 106 ? -4.523 -11.531 1.662 1 96.94 106 CYS B N 1
ATOM 2733 C CA . CYS B 1 106 ? -5.324 -11.383 2.873 1 96.94 106 CYS B CA 1
ATOM 2734 C C . CYS B 1 106 ? -6.395 -12.469 2.953 1 96.94 106 CYS B C 1
ATOM 2736 O O . CYS B 1 106 ? -6.555 -13.109 3.992 1 96.94 106 CYS B O 1
ATOM 2738 N N . PHE B 1 107 ? -7.09 -12.711 1.89 1 96.81 107 PHE B N 1
ATOM 2739 C CA . PHE B 1 107 ? -8.125 -13.734 1.84 1 96.81 107 PHE B CA 1
ATOM 2740 C C . PHE B 1 107 ? -7.527 -15.117 2.041 1 96.81 107 PHE B C 1
ATOM 2742 O O . PHE B 1 107 ? -8.062 -15.93 2.801 1 96.81 107 PHE B O 1
ATOM 2749 N N . GLU B 1 108 ? -6.449 -15.359 1.377 1 95.38 108 GLU B N 1
ATOM 2750 C CA . GLU B 1 108 ? -5.785 -16.656 1.515 1 95.38 108 GLU B CA 1
ATOM 2751 C C . GLU B 1 108 ? -5.344 -16.891 2.955 1 95.38 108 GLU B C 1
ATOM 2753 O O . GLU B 1 108 ? -5.504 -18 3.482 1 95.38 108 GLU B O 1
ATOM 2758 N N . ALA B 1 109 ? -4.797 -15.867 3.529 1 95.81 109 ALA B N 1
ATOM 2759 C CA . ALA B 1 109 ? -4.355 -15.969 4.918 1 95.81 109 ALA B CA 1
ATOM 2760 C C . ALA B 1 109 ? -5.531 -16.25 5.848 1 95.81 109 ALA B C 1
ATOM 2762 O O . ALA B 1 109 ? -5.406 -17.016 6.805 1 95.81 109 ALA B O 1
ATOM 2763 N N . SER B 1 110 ? -6.641 -15.719 5.57 1 95.94 110 SER B N 1
ATOM 2764 C CA . SER B 1 110 ? -7.82 -15.891 6.41 1 95.94 110 SER B CA 1
ATOM 2765 C C . SER B 1 110 ? -8.297 -17.344 6.406 1 95.94 110 SER B C 1
ATOM 2767 O O . SER B 1 110 ? -8.898 -17.797 7.375 1 95.94 110 SER B O 1
ATOM 2769 N N . LEU B 1 111 ? -8.07 -18.047 5.355 1 94.88 111 LEU B N 1
ATOM 2770 C CA . LEU B 1 111 ? -8.539 -19.422 5.227 1 94.88 111 LEU B CA 1
ATOM 2771 C C . LEU B 1 111 ? -7.875 -20.328 6.262 1 94.88 111 LEU B C 1
ATOM 2773 O O . LEU B 1 111 ? -8.422 -21.375 6.621 1 94.88 111 LEU B O 1
ATOM 2777 N N . LYS B 1 112 ? -6.727 -19.906 6.699 1 93.31 112 LYS B N 1
ATOM 2778 C CA . LYS B 1 112 ? -5.996 -20.703 7.676 1 93.31 112 LYS B CA 1
ATOM 2779 C C . LYS B 1 112 ? -6.309 -20.266 9.102 1 93.31 112 LYS B C 1
ATOM 2781 O O . LYS B 1 112 ? -5.773 -20.812 10.062 1 93.31 112 LYS B O 1
ATOM 2786 N N . GLU B 1 113 ? -7.07 -19.25 9.227 1 92.62 113 GLU B N 1
ATOM 2787 C CA . GLU B 1 113 ? -7.41 -18.688 10.531 1 92.62 113 GLU B CA 1
ATOM 2788 C C . GLU B 1 113 ? -8.742 -19.234 11.039 1 92.62 113 GLU B C 1
ATOM 2790 O O . GLU B 1 113 ? -9.305 -20.156 10.445 1 92.62 113 GLU B O 1
ATOM 2795 N N . ARG B 1 114 ? -9.164 -18.688 12.133 1 88.88 114 ARG B N 1
ATOM 2796 C CA . ARG B 1 114 ? -10.453 -19.047 12.711 1 88.88 114 ARG B CA 1
ATOM 2797 C C . ARG B 1 114 ? -11.594 -18.719 11.75 1 88.88 114 ARG B C 1
ATOM 2799 O O . ARG B 1 114 ? -11.383 -18.062 10.734 1 88.88 114 ARG B O 1
ATOM 2806 N N . LEU B 1 115 ? -12.773 -19.203 12.016 1 91.25 115 LEU B N 1
ATOM 2807 C CA . LEU B 1 115 ? -13.914 -19.141 11.102 1 91.25 115 LEU B CA 1
ATOM 2808 C C . LEU B 1 115 ? -14.328 -17.703 10.859 1 91.25 115 LEU B C 1
ATOM 2810 O O . LEU B 1 115 ? -15 -17.406 9.867 1 91.25 115 LEU B O 1
ATOM 2814 N N . LYS B 1 116 ? -14.062 -16.875 11.766 1 94.75 116 LYS B N 1
ATOM 2815 C CA . LYS B 1 116 ? -14.242 -15.438 11.562 1 94.75 116 LYS B CA 1
ATOM 2816 C C . LYS B 1 116 ? -12.914 -14.695 11.719 1 94.75 116 LYS B C 1
ATOM 2818 O O . LYS B 1 116 ? -12.203 -14.898 12.703 1 94.75 116 LYS B O 1
ATOM 2823 N N . SER B 1 117 ? -12.625 -13.898 10.688 1 95.94 117 SER B N 1
ATOM 2824 C CA . SER B 1 117 ? -11.422 -13.062 10.742 1 95.94 117 SER B CA 1
ATOM 2825 C C . SER B 1 117 ? -11.742 -11.617 10.391 1 95.94 117 SER B C 1
ATOM 2827 O O . SER B 1 117 ? -12.617 -11.352 9.562 1 95.94 117 SER B O 1
ATOM 2829 N N . VAL B 1 118 ? -11.172 -10.68 11.078 1 97.31 118 VAL B N 1
ATOM 2830 C CA . VAL B 1 118 ? -11.18 -9.266 10.719 1 97.31 118 VAL B CA 1
ATOM 2831 C C . VAL B 1 118 ? -9.75 -8.797 10.461 1 97.31 118 VAL B C 1
ATOM 2833 O O . VAL B 1 118 ? -8.883 -8.898 11.336 1 97.31 118 VAL B O 1
ATOM 2836 N N . LYS B 1 119 ? -9.531 -8.32 9.266 1 97.06 119 LYS B N 1
ATOM 2837 C CA . LYS B 1 119 ? -8.195 -7.895 8.867 1 97.06 119 LYS B CA 1
ATOM 2838 C C . LYS B 1 119 ? -8.195 -6.445 8.383 1 97.06 119 LYS B C 1
ATOM 2840 O O . LYS B 1 119 ? -9.148 -6.008 7.738 1 97.06 119 LYS B O 1
ATOM 2845 N N . GLN B 1 120 ? -7.148 -5.75 8.719 1 97.38 120 GLN B N 1
ATOM 2846 C CA . GLN B 1 120 ? -6.988 -4.379 8.258 1 97.38 120 GLN B CA 1
ATOM 2847 C C . GLN B 1 120 ? -5.766 -4.246 7.348 1 97.38 120 GLN B C 1
ATOM 2849 O O . GLN B 1 120 ? -4.727 -4.855 7.602 1 97.38 120 GLN B O 1
ATOM 2854 N N . LEU B 1 121 ? -5.934 -3.512 6.316 1 97.69 121 LEU B N 1
ATOM 2855 C CA . LEU B 1 121 ? -4.875 -3.291 5.34 1 97.69 121 LEU B CA 1
ATOM 2856 C C . LEU B 1 121 ? -4.758 -1.811 4.988 1 97.69 121 LEU B C 1
ATOM 2858 O O . LEU B 1 121 ? -5.766 -1.098 4.949 1 97.69 121 LEU B O 1
ATOM 2862 N N . ASP B 1 122 ? -3.502 -1.356 4.805 1 97.44 122 ASP B N 1
ATOM 2863 C CA . ASP B 1 122 ? -3.344 -0.077 4.121 1 97.44 122 ASP B CA 1
ATOM 2864 C C . ASP B 1 122 ? -3.846 -0.158 2.68 1 97.44 122 ASP B C 1
ATOM 2866 O O . ASP B 1 122 ? -3.453 -1.055 1.93 1 97.44 122 ASP B O 1
ATOM 2870 N N . PHE B 1 123 ? -4.703 0.758 2.289 1 97.69 123 PHE B N 1
ATOM 2871 C CA . PHE B 1 123 ? -5.395 0.67 1.01 1 97.69 123 PHE B CA 1
ATOM 2872 C C . PHE B 1 123 ? -5.891 2.043 0.568 1 97.69 123 PHE B C 1
ATOM 2874 O O . PHE B 1 123 ? -6.723 2.654 1.243 1 97.69 123 PHE B O 1
ATOM 2881 N N . PRO B 1 124 ? -5.434 2.541 -0.62 1 96.56 124 PRO B N 1
ATOM 2882 C CA . PRO B 1 124 ? -5.918 3.85 -1.069 1 96.56 124 PRO B CA 1
ATOM 2883 C C . PRO B 1 124 ? -7.418 3.861 -1.346 1 96.56 124 PRO B C 1
ATOM 2885 O O . PRO B 1 124 ? -7.941 2.938 -1.976 1 96.56 124 PRO B O 1
ATOM 2888 N N . VAL B 1 125 ? -8.039 4.91 -0.921 1 95.38 125 VAL B N 1
ATOM 2889 C CA . VAL B 1 125 ? -9.484 5.055 -1.1 1 95.38 125 VAL B CA 1
ATOM 2890 C C . VAL B 1 125 ? -9.82 5.035 -2.588 1 95.38 125 VAL B C 1
ATOM 2892 O O . VAL B 1 125 ? -10.82 4.434 -2.994 1 95.38 125 VAL B O 1
ATOM 2895 N N . ALA B 1 126 ? -9.008 5.695 -3.396 1 93.94 126 ALA B N 1
ATOM 2896 C CA . ALA B 1 126 ? -9.258 5.762 -4.832 1 93.94 126 ALA B CA 1
ATOM 2897 C C . ALA B 1 126 ? -9.25 4.367 -5.457 1 93.94 126 ALA B C 1
ATOM 2899 O O . ALA B 1 126 ? -10.055 4.074 -6.348 1 93.94 126 ALA B O 1
ATOM 2900 N N . ILE B 1 127 ? -8.359 3.49 -5.016 1 96.06 127 ILE B N 1
ATOM 2901 C CA . ILE B 1 127 ? -8.273 2.133 -5.543 1 96.06 127 ILE B CA 1
ATOM 2902 C C . ILE B 1 127 ? -9.484 1.327 -5.094 1 96.06 127 ILE B C 1
ATOM 2904 O O . ILE B 1 127 ? -10.062 0.567 -5.875 1 96.06 127 ILE B O 1
ATOM 2908 N N . PHE B 1 128 ? -9.875 1.522 -3.854 1 97 128 PHE B N 1
ATOM 2909 C CA . PHE B 1 128 ? -11.062 0.84 -3.35 1 97 128 PHE B CA 1
ATOM 2910 C C . PHE B 1 128 ? -12.297 1.222 -4.164 1 97 128 PHE B C 1
ATOM 2912 O O . PHE B 1 128 ? -13.078 0.355 -4.559 1 97 128 PHE B O 1
ATOM 2919 N N . ARG B 1 129 ? -12.422 2.459 -4.402 1 95.19 129 ARG B N 1
ATOM 2920 C CA . ARG B 1 129 ? -13.57 2.949 -5.156 1 95.19 129 ARG B CA 1
ATOM 2921 C C . ARG B 1 129 ? -13.523 2.465 -6.602 1 95.19 129 ARG B C 1
ATOM 2923 O O . ARG B 1 129 ? -14.555 2.115 -7.18 1 95.19 129 ARG B O 1
ATOM 2930 N N . TYR B 1 130 ? -12.383 2.492 -7.16 1 95 130 TYR B N 1
ATOM 2931 C CA . TYR B 1 130 ? -12.219 1.967 -8.508 1 95 130 TYR B CA 1
ATOM 2932 C C . TYR B 1 130 ? -12.695 0.522 -8.594 1 95 130 TYR B C 1
ATOM 2934 O O . TYR B 1 130 ? -13.391 0.146 -9.547 1 95 130 TYR B O 1
ATOM 2942 N N . LEU B 1 131 ? -12.391 -0.264 -7.629 1 96.62 131 LEU B N 1
ATOM 2943 C CA . LEU B 1 131 ? -12.672 -1.695 -7.652 1 96.62 131 LEU B CA 1
ATOM 2944 C C . LEU B 1 131 ? -14.141 -1.963 -7.34 1 96.62 131 LEU B C 1
ATOM 2946 O O . LEU B 1 131 ? -14.742 -2.885 -7.895 1 96.62 131 LEU B O 1
ATOM 2950 N N . PHE B 1 132 ? -14.766 -1.145 -6.469 1 96.75 132 PHE B N 1
ATOM 2951 C CA . PHE B 1 132 ? -15.984 -1.676 -5.871 1 96.75 132 PHE B CA 1
ATOM 2952 C C . PHE B 1 132 ? -17.125 -0.668 -5.98 1 96.75 132 PHE B C 1
ATOM 2954 O O . PHE B 1 132 ? -18.25 -0.95 -5.566 1 96.75 132 PHE B O 1
ATOM 2961 N N . ASN B 1 133 ? -16.797 0.545 -6.504 1 93.75 133 ASN B N 1
ATOM 2962 C CA . ASN B 1 133 ? -17.938 1.438 -6.723 1 93.75 133 ASN B CA 1
ATOM 2963 C C . ASN B 1 133 ? -18.969 0.809 -7.645 1 93.75 133 ASN B C 1
ATOM 2965 O O . ASN B 1 133 ? -18.625 0.247 -8.688 1 93.75 133 ASN B O 1
ATOM 2969 N N . GLY B 1 134 ? -20.234 0.964 -7.277 1 93.19 134 GLY B N 1
ATOM 2970 C CA . GLY B 1 134 ? -21.328 0.411 -8.062 1 93.19 134 GLY B CA 1
ATOM 2971 C C . GLY B 1 134 ? -21.516 -1.08 -7.855 1 93.19 134 GLY B C 1
ATOM 2972 O O . GLY B 1 134 ? -22.328 -1.707 -8.531 1 93.19 134 GLY B O 1
ATOM 2973 N N . ARG B 1 135 ? -20.719 -1.619 -6.977 1 95.56 135 ARG B N 1
ATOM 2974 C CA . ARG B 1 135 ? -20.812 -3.043 -6.672 1 95.56 135 ARG B CA 1
ATOM 2975 C C . ARG B 1 135 ? -21.219 -3.266 -5.219 1 95.56 135 ARG B C 1
ATOM 2977 O O . ARG B 1 135 ? -20.844 -2.486 -4.34 1 95.56 135 ARG B O 1
ATOM 2984 N N . GLY B 1 136 ? -21.938 -4.348 -4.988 1 96.88 136 GLY B N 1
ATOM 2985 C CA . GLY B 1 136 ? -22.328 -4.703 -3.633 1 96.88 136 GLY B CA 1
ATOM 2986 C C . GLY B 1 136 ? -23.359 -3.758 -3.041 1 96.88 136 GLY B C 1
ATOM 2987 O O . GLY B 1 136 ? -23.984 -2.979 -3.766 1 96.88 136 GLY B O 1
ATOM 2988 N N . GLU B 1 137 ? -23.547 -3.945 -1.765 1 96.81 137 GLU B N 1
ATOM 2989 C CA . GLU B 1 137 ? -24.516 -3.129 -1.021 1 96.81 137 GLU B CA 1
ATOM 2990 C C . GLU B 1 137 ? -23.797 -2.17 -0.073 1 96.81 137 GLU B C 1
ATOM 2992 O O . GLU B 1 137 ? -22.906 -2.578 0.683 1 96.81 137 GLU B O 1
ATOM 2997 N N . ASP B 1 138 ? -24.141 -0.901 -0.234 1 92.94 138 ASP B N 1
ATOM 2998 C CA . ASP B 1 138 ? -23.562 0.086 0.671 1 92.94 138 ASP B CA 1
ATOM 2999 C C . ASP B 1 138 ? -24.203 0.019 2.049 1 92.94 138 ASP B C 1
ATOM 3001 O O . ASP B 1 138 ? -25.438 0.008 2.158 1 92.94 138 ASP B O 1
ATOM 3005 N N . LEU B 1 139 ? -23.406 -0.103 3.014 1 91.31 139 LEU B N 1
ATOM 3006 C CA . LEU B 1 139 ? -23.875 -0.071 4.398 1 91.31 139 LEU B CA 1
ATOM 3007 C C . LEU B 1 139 ? -23.516 1.257 5.059 1 91.31 139 LEU B C 1
ATOM 3009 O O . LEU B 1 139 ? -23 2.166 4.398 1 91.31 139 LEU B O 1
ATOM 3013 N N . ALA B 1 140 ? -23.797 1.365 6.383 1 82.44 140 ALA B N 1
ATOM 3014 C CA . ALA B 1 140 ? -23.469 2.568 7.145 1 82.44 140 ALA B CA 1
ATOM 3015 C C . ALA B 1 140 ? -21.953 2.729 7.305 1 82.44 140 ALA B C 1
ATOM 3017 O O . ALA B 1 140 ? -21.219 1.753 7.215 1 82.44 140 ALA B O 1
ATOM 3018 N N . ARG B 1 141 ? -21.391 3.965 7.422 1 79.94 141 ARG B N 1
ATOM 3019 C CA . ARG B 1 141 ? -20.031 4.32 7.797 1 79.94 141 ARG B CA 1
ATOM 3020 C C . ARG B 1 141 ? -19.031 3.867 6.734 1 79.94 141 ARG B C 1
ATOM 3022 O O . ARG B 1 141 ? -17.938 3.404 7.062 1 79.94 141 ARG B O 1
ATOM 3029 N N . GLY B 1 142 ? -19.5 3.789 5.445 1 79.69 142 GLY B N 1
ATOM 3030 C CA . GLY B 1 142 ? -18.547 3.531 4.383 1 79.69 142 GLY B CA 1
ATOM 3031 C C . GLY B 1 142 ? -18.266 2.055 4.168 1 79.69 142 GLY B C 1
ATOM 3032 O O . GLY B 1 142 ? -17.297 1.687 3.5 1 79.69 142 GLY B O 1
ATOM 3033 N N . SER B 1 143 ? -19.141 1.157 4.734 1 92.62 143 SER B N 1
ATOM 3034 C CA . SER B 1 143 ? -18.984 -0.284 4.582 1 92.62 143 SER B CA 1
ATOM 3035 C C . SER B 1 143 ? -19.75 -0.806 3.375 1 92.62 143 SER B C 1
ATOM 3037 O O . SER B 1 143 ? -20.781 -0.246 3.006 1 92.62 143 SER B O 1
ATOM 3039 N N . LYS B 1 144 ? -19.188 -1.847 2.783 1 97.06 144 LYS B N 1
ATOM 3040 C CA . LYS B 1 144 ? -19.828 -2.52 1.661 1 97.06 144 LYS B CA 1
ATOM 3041 C C . LYS B 1 144 ? -19.984 -4.016 1.928 1 97.06 144 LYS B C 1
ATOM 3043 O O . LYS B 1 144 ? -19.078 -4.645 2.488 1 97.06 144 LYS B O 1
ATOM 3048 N N . LEU B 1 145 ? -21.125 -4.496 1.563 1 97.94 145 LEU B N 1
ATOM 3049 C CA . LEU B 1 145 ? -21.344 -5.938 1.493 1 97.94 145 LEU B CA 1
ATOM 3050 C C . LEU B 1 145 ? -21.125 -6.453 0.074 1 97.94 145 LEU B C 1
ATOM 3052 O O . LEU B 1 145 ? -21.844 -6.07 -0.848 1 97.94 145 LEU B O 1
ATOM 3056 N N . LEU B 1 146 ? -20.141 -7.293 -0.053 1 98.44 146 LEU B N 1
ATOM 3057 C CA . LEU B 1 146 ? -19.75 -7.711 -1.392 1 98.44 146 LEU B CA 1
ATOM 3058 C C . LEU B 1 146 ? -20 -9.195 -1.598 1 98.44 146 LEU B C 1
ATOM 3060 O O . LEU B 1 146 ? -19.484 -10.031 -0.848 1 98.44 146 LEU B O 1
ATOM 3064 N N . GLN B 1 147 ? -20.781 -9.477 -2.615 1 98.38 147 GLN B N 1
ATOM 3065 C CA . GLN B 1 147 ? -20.984 -10.852 -3.049 1 98.38 147 GLN B CA 1
ATOM 3066 C C . GLN B 1 147 ? -19.828 -11.336 -3.918 1 98.38 147 GLN B C 1
ATOM 3068 O O . GLN B 1 147 ? -19.016 -10.531 -4.375 1 98.38 147 GLN B O 1
ATOM 3073 N N . LYS B 1 148 ? -19.859 -12.656 -4.133 1 97.62 148 LYS B N 1
ATOM 3074 C CA . LYS B 1 148 ? -18.797 -13.25 -4.949 1 97.62 148 LYS B CA 1
ATOM 3075 C C . LYS B 1 148 ? -18.719 -12.57 -6.312 1 97.62 148 LYS B C 1
ATOM 3077 O O . LYS B 1 148 ? -17.625 -12.281 -6.805 1 97.62 148 LYS B O 1
ATOM 3082 N N . HIS B 1 149 ? -19.812 -12.258 -6.895 1 97.44 149 HIS B N 1
ATOM 3083 C CA . HIS B 1 149 ? -19.844 -11.711 -8.25 1 97.44 149 HIS B CA 1
ATOM 3084 C C . HIS B 1 149 ? -19.422 -10.25 -8.266 1 97.44 149 HIS B C 1
ATOM 3086 O O . HIS B 1 149 ? -19.234 -9.664 -9.336 1 97.44 149 HIS B O 1
ATOM 3092 N N . ASP B 1 150 ? -19.297 -9.602 -7.105 1 97.88 150 ASP B N 1
ATOM 3093 C CA . ASP B 1 150 ? -18.859 -8.211 -7.023 1 97.88 150 ASP B CA 1
ATOM 3094 C C . ASP B 1 150 ? -17.344 -8.102 -7.188 1 97.88 150 ASP B C 1
ATOM 3096 O O . ASP B 1 150 ? -16.812 -7.004 -7.34 1 97.88 150 ASP B O 1
ATOM 3100 N N . PHE B 1 151 ? -16.672 -9.25 -7.066 1 97.88 151 PHE B N 1
ATOM 3101 C CA . PHE B 1 151 ? -15.227 -9.305 -7.316 1 97.88 151 PHE B CA 1
ATOM 3102 C C . PHE B 1 151 ? -14.945 -9.594 -8.781 1 97.88 151 PHE B C 1
ATOM 3104 O O . PHE B 1 151 ? -15.125 -10.719 -9.242 1 97.88 151 PHE B O 1
ATOM 3111 N N . ASP B 1 152 ? -14.484 -8.57 -9.477 1 95.25 152 ASP B N 1
ATOM 3112 C CA . ASP B 1 152 ? -14.297 -8.602 -10.93 1 95.25 152 ASP B CA 1
ATOM 3113 C C . ASP B 1 152 ? -13.297 -9.68 -11.328 1 95.25 152 ASP B C 1
ATOM 3115 O O . ASP B 1 152 ? -12.141 -9.656 -10.891 1 95.25 152 ASP B O 1
ATOM 3119 N N . PRO B 1 153 ? -13.641 -10.57 -12.266 1 92.25 153 PRO B N 1
ATOM 3120 C CA . PRO B 1 153 ? -12.758 -11.664 -12.68 1 92.25 153 PRO B CA 1
ATOM 3121 C C . PRO B 1 153 ? -11.492 -11.164 -13.383 1 92.25 153 PRO B C 1
ATOM 3123 O O . PRO B 1 153 ? -10.523 -11.906 -13.516 1 92.25 153 PRO B O 1
ATOM 3126 N N . GLN B 1 154 ? -11.531 -9.938 -13.781 1 90.38 154 GLN B N 1
ATOM 3127 C CA . GLN B 1 154 ? -10.32 -9.359 -14.352 1 90.38 154 GLN B CA 1
ATOM 3128 C C . GLN B 1 154 ? -9.203 -9.289 -13.32 1 90.38 154 GLN B C 1
ATOM 3130 O O . GLN B 1 154 ? -8.023 -9.406 -13.664 1 90.38 154 GLN B O 1
ATOM 3135 N N . TRP B 1 155 ? -9.602 -9.117 -12.07 1 92.56 155 TRP B N 1
ATOM 3136 C CA . TRP B 1 155 ? -8.625 -8.922 -11.008 1 92.56 155 TRP B CA 1
ATOM 3137 C C . TRP B 1 155 ? -8.562 -10.141 -10.094 1 92.56 155 TRP B C 1
ATOM 3139 O O . TRP B 1 155 ? -7.504 -10.453 -9.539 1 92.56 155 TRP B O 1
ATOM 3149 N N . PHE B 1 156 ? -9.68 -10.805 -9.961 1 95.12 156 PHE B N 1
ATOM 3150 C CA . PHE B 1 156 ? -9.766 -11.922 -9.031 1 95.12 156 PHE B CA 1
ATOM 3151 C C . PHE B 1 156 ? -9.922 -13.234 -9.781 1 95.12 156 PHE B C 1
ATOM 3153 O O . PHE B 1 156 ? -10.953 -13.477 -10.414 1 95.12 156 PHE B O 1
ATOM 3160 N N . PRO B 1 157 ? -8.875 -14.07 -9.617 1 92.12 157 PRO B N 1
ATOM 3161 C CA . PRO B 1 157 ? -8.883 -15.312 -10.398 1 92.12 157 PRO B CA 1
ATOM 3162 C C . PRO B 1 157 ? -9.914 -16.312 -9.898 1 92.12 157 PRO B C 1
ATOM 3164 O O . PRO B 1 157 ? -10.555 -16.094 -8.867 1 92.12 157 PRO B O 1
ATOM 3167 N N . LYS B 1 158 ? -9.953 -17.375 -10.633 1 90.06 158 LYS B N 1
ATOM 3168 C CA . LYS B 1 158 ? -10.891 -18.422 -10.234 1 90.06 158 LYS B CA 1
ATOM 3169 C C . LYS B 1 158 ? -10.469 -19.078 -8.93 1 90.06 158 LYS B C 1
ATOM 3171 O O . LYS B 1 158 ? -9.273 -19.297 -8.695 1 90.06 158 LYS B O 1
ATOM 3176 N N . ASN B 1 159 ? -11.406 -19.359 -8.062 1 90.5 159 ASN B N 1
ATOM 3177 C CA . ASN B 1 159 ? -11.25 -20.156 -6.844 1 90.5 159 ASN B CA 1
ATOM 3178 C C . ASN B 1 159 ? -10.367 -19.453 -5.824 1 90.5 159 ASN B C 1
ATOM 3180 O O . ASN B 1 159 ? -9.742 -20.094 -4.98 1 90.5 159 ASN B O 1
ATOM 3184 N N . TRP B 1 160 ? -10.32 -18.125 -5.953 1 93.12 160 TRP B N 1
ATOM 3185 C CA . TRP B 1 160 ? -9.523 -17.375 -4.992 1 93.12 160 TRP B CA 1
ATOM 3186 C C . TRP B 1 160 ? -10.117 -17.469 -3.592 1 93.12 160 TRP B C 1
ATOM 3188 O O . TRP B 1 160 ? -9.422 -17.25 -2.598 1 93.12 160 TRP B O 1
ATOM 3198 N N . HIS B 1 161 ? -11.383 -17.844 -3.477 1 94.88 161 HIS B N 1
ATOM 3199 C CA . HIS B 1 161 ? -12.148 -17.797 -2.236 1 94.88 161 HIS B CA 1
ATOM 3200 C C . HIS B 1 161 ? -12.195 -19.172 -1.568 1 94.88 161 HIS B C 1
ATOM 3202 O O . HIS B 1 161 ? -12.891 -19.344 -0.564 1 94.88 161 HIS B O 1
ATOM 3208 N N . SER B 1 162 ? -11.508 -20.141 -2.141 1 92.5 162 SER B N 1
ATOM 3209 C CA . SER B 1 162 ? -11.586 -21.516 -1.668 1 92.5 162 SER B CA 1
ATOM 3210 C C . SER B 1 162 ? -10.25 -22.25 -1.823 1 92.5 162 SER B C 1
ATOM 3212 O O . SER B 1 162 ? -9.547 -22.047 -2.812 1 92.5 162 SER B O 1
ATOM 3214 N N . SER B 1 163 ? -9.883 -23.016 -0.733 1 93.06 163 SER B N 1
ATOM 3215 C CA . SER B 1 163 ? -8.664 -23.828 -0.837 1 93.06 163 SER B CA 1
ATOM 3216 C C . SER B 1 163 ? -8.664 -24.953 0.186 1 93.06 163 SER B C 1
ATOM 3218 O O . SER B 1 163 ? -9.43 -24.922 1.154 1 93.06 163 SER B O 1
ATOM 3220 N N . LEU B 1 164 ? -7.852 -25.938 -0.188 1 92.56 164 LEU B N 1
ATOM 3221 C CA . LEU B 1 164 ? -7.52 -26.906 0.846 1 92.56 164 LEU B CA 1
ATOM 3222 C C . LEU B 1 164 ? -6.512 -26.328 1.831 1 92.56 164 LEU B C 1
ATOM 3224 O O . LEU B 1 164 ? -5.551 -25.672 1.427 1 92.56 164 LEU B O 1
ATOM 3228 N N . ILE B 1 165 ? -6.789 -26.578 3.15 1 92.81 165 ILE B N 1
ATOM 3229 C CA . ILE B 1 165 ? -5.941 -25.922 4.145 1 92.81 165 ILE B CA 1
ATOM 3230 C C . ILE B 1 165 ? -4.91 -26.922 4.676 1 92.81 165 ILE B C 1
ATOM 3232 O O . ILE B 1 165 ? -4.02 -26.562 5.445 1 92.81 165 ILE B O 1
ATOM 3236 N N . ASN B 1 166 ? -5.141 -28.156 4.262 1 90.56 166 ASN B N 1
ATOM 3237 C CA . ASN B 1 166 ? -4.176 -29.203 4.613 1 90.56 166 ASN B CA 1
ATOM 3238 C C . ASN B 1 166 ? -4.125 -30.297 3.559 1 90.56 166 ASN B C 1
ATOM 3240 O O . ASN B 1 166 ? -4.914 -30.297 2.611 1 90.56 166 ASN B O 1
ATOM 3244 N N . LYS B 1 167 ? -3.121 -31.266 3.713 1 89.69 167 LYS B N 1
ATOM 3245 C CA . LYS B 1 167 ? -2.906 -32.312 2.729 1 89.69 167 LYS B CA 1
ATOM 3246 C C . LYS B 1 167 ? -3.961 -33.406 2.859 1 89.69 167 LYS B C 1
ATOM 3248 O O . LYS B 1 167 ? -4.098 -34.25 1.972 1 89.69 167 LYS B O 1
ATOM 3253 N N . ARG B 1 168 ? -4.703 -33.375 3.938 1 88.62 168 ARG B N 1
ATOM 3254 C CA . ARG B 1 168 ? -5.73 -34.375 4.168 1 88.62 168 ARG B CA 1
ATOM 3255 C C . ARG B 1 168 ? -6.98 -34.062 3.346 1 88.62 168 ARG B C 1
ATOM 3257 O O . ARG B 1 168 ? -7.902 -34.906 3.291 1 88.62 168 ARG B O 1
ATOM 3264 N N . GLY B 1 169 ? -7.062 -32.875 2.895 1 85.88 169 GLY B N 1
ATOM 3265 C CA . GLY B 1 169 ? -8.164 -32.562 2 1 85.88 169 GLY B CA 1
ATOM 3266 C C . GLY B 1 169 ? -9.234 -31.703 2.65 1 85.88 169 GLY B C 1
ATOM 3267 O O . GLY B 1 169 ? -10.359 -31.625 2.158 1 85.88 169 GLY B O 1
ATOM 3268 N N . THR B 1 170 ? -8.906 -31.094 3.777 1 91.31 170 THR B N 1
ATOM 3269 C CA . THR B 1 170 ? -9.859 -30.203 4.41 1 91.31 170 THR B CA 1
ATOM 3270 C C . THR B 1 170 ? -10 -28.906 3.611 1 91.31 170 THR B C 1
ATOM 3272 O O . THR B 1 170 ? -9.023 -28.172 3.426 1 91.31 170 THR B O 1
ATOM 3275 N N . ARG B 1 171 ? -11.242 -28.672 3.164 1 93.88 171 ARG B N 1
ATOM 3276 C CA . ARG B 1 171 ? -11.492 -27.484 2.355 1 93.88 171 ARG B CA 1
ATOM 3277 C C . ARG B 1 171 ? -12.094 -26.375 3.197 1 93.88 171 ARG B C 1
ATOM 3279 O O . ARG B 1 171 ? -12.922 -26.625 4.074 1 93.88 171 ARG B O 1
ATOM 3286 N N . ARG B 1 172 ? -11.656 -25.172 2.977 1 95.5 172 ARG B N 1
ATOM 3287 C CA . ARG B 1 172 ? -12.234 -23.969 3.561 1 95.5 172 ARG B CA 1
ATOM 3288 C C . ARG B 1 172 ? -12.711 -23.016 2.475 1 95.5 172 ARG B C 1
ATOM 3290 O O . ARG B 1 172 ? -12.008 -22.797 1.483 1 95.5 172 ARG B O 1
ATOM 3297 N N . ASP B 1 173 ? -13.898 -22.5 2.688 1 95.81 173 ASP B N 1
ATOM 3298 C CA . ASP B 1 173 ? -14.492 -21.547 1.738 1 95.81 173 ASP B CA 1
ATOM 3299 C C . ASP B 1 173 ? -14.906 -20.266 2.432 1 95.81 173 ASP B C 1
ATOM 3301 O O . ASP B 1 173 ? -15.445 -20.281 3.541 1 95.81 173 ASP B O 1
ATOM 3305 N N . ILE B 1 174 ? -14.617 -19.188 1.762 1 97.12 174 ILE B N 1
ATOM 3306 C CA . ILE B 1 174 ? -15.148 -17.906 2.223 1 97.12 174 ILE B CA 1
ATOM 3307 C C . ILE B 1 174 ? -16.672 -17.891 2.033 1 97.12 174 ILE B C 1
ATOM 3309 O O . ILE B 1 174 ? -17.172 -18.297 0.99 1 97.12 174 ILE B O 1
ATOM 3313 N N . VAL B 1 175 ? -17.328 -17.453 3.066 1 97.62 175 VAL B N 1
ATOM 3314 C CA . VAL B 1 175 ? -18.781 -17.297 3.008 1 97.62 175 VAL B CA 1
ATOM 3315 C C . VAL B 1 175 ? -19.141 -15.875 2.584 1 97.62 175 VAL B C 1
ATOM 3317 O O . VAL B 1 175 ? -18.641 -14.906 3.172 1 97.62 175 VAL B O 1
ATOM 3320 N N . PHE B 1 176 ? -19.969 -15.797 1.566 1 97.44 176 PHE B N 1
ATOM 3321 C CA . PHE B 1 176 ? -20.391 -14.484 1.08 1 97.44 176 PHE B CA 1
ATOM 3322 C C . PHE B 1 176 ? -21.75 -14.109 1.66 1 97.44 176 PHE B C 1
ATOM 3324 O O . PHE B 1 176 ? -22.562 -14.977 1.955 1 97.44 176 PHE B O 1
ATOM 3331 N N . PRO B 1 177 ? -22 -12.742 1.904 1 97.62 177 PRO B N 1
ATOM 3332 C CA . PRO B 1 177 ? -21.156 -11.633 1.459 1 97.62 177 PRO B CA 1
ATOM 3333 C C . PRO B 1 177 ? -20 -11.352 2.414 1 97.62 177 PRO B C 1
ATOM 3335 O O . PRO B 1 177 ? -20.094 -11.656 3.605 1 97.62 177 PRO B O 1
ATOM 3338 N N . VAL B 1 178 ? -18.906 -10.789 1.85 1 98.06 178 VAL B N 1
ATOM 3339 C CA . VAL B 1 178 ? -17.797 -10.242 2.611 1 98.06 178 VAL B CA 1
ATOM 3340 C C . VAL B 1 178 ? -18.031 -8.758 2.893 1 98.06 178 VAL B C 1
ATOM 3342 O O . VAL B 1 178 ? -18.5 -8.023 2.021 1 98.06 178 VAL B O 1
ATOM 3345 N N . THR B 1 179 ? -17.672 -8.312 4.125 1 97.94 179 THR B N 1
ATOM 3346 C CA . THR B 1 179 ? -17.828 -6.898 4.457 1 97.94 179 THR B CA 1
ATOM 3347 C C . THR B 1 179 ? -16.469 -6.195 4.41 1 97.94 179 THR B C 1
ATOM 3349 O O . THR B 1 179 ? -15.508 -6.637 5.043 1 97.94 179 THR B O 1
ATOM 3352 N N . ILE B 1 180 ? -16.406 -5.148 3.625 1 98.31 180 ILE B N 1
ATOM 3353 C CA . ILE B 1 180 ? -15.188 -4.336 3.584 1 98.31 180 ILE B CA 1
ATOM 3354 C C . ILE B 1 180 ? -15.523 -2.885 3.912 1 98.31 180 ILE B C 1
ATOM 3356 O O . ILE B 1 180 ? -16.438 -2.307 3.322 1 98.31 180 ILE B O 1
ATOM 3360 N N . ARG B 1 181 ? -14.797 -2.316 4.867 1 97.25 181 ARG B N 1
ATOM 3361 C CA . ARG B 1 181 ? -14.977 -0.925 5.27 1 97.25 181 ARG B CA 1
ATOM 3362 C C . ARG B 1 181 ? -13.734 -0.101 4.953 1 97.25 181 ARG B C 1
ATOM 3364 O O . ARG B 1 181 ? -12.617 -0.48 5.32 1 97.25 181 ARG B O 1
ATOM 3371 N N . CYS B 1 182 ? -13.938 0.892 4.215 1 96 182 CYS B N 1
ATOM 3372 C CA . CYS B 1 182 ? -12.875 1.862 3.988 1 96 182 CYS B CA 1
ATOM 3373 C C . CYS B 1 182 ? -12.875 2.938 5.066 1 96 182 CYS B C 1
ATOM 3375 O O . CYS B 1 182 ? -13.922 3.502 5.387 1 96 182 CYS B O 1
ATOM 3377 N N . PHE B 1 183 ? -11.703 3.24 5.668 1 96.44 183 PHE B N 1
ATOM 3378 C CA . PHE B 1 183 ? -11.656 4.227 6.742 1 96.44 183 PHE B CA 1
ATOM 3379 C C . PHE B 1 183 ? -10.289 4.887 6.809 1 96.44 183 PHE B C 1
ATOM 3381 O O . PHE B 1 183 ? -9.352 4.457 6.129 1 96.44 183 PHE B O 1
ATOM 3388 N N . LEU B 1 184 ? -10.211 5.961 7.496 1 96.88 184 LEU B N 1
ATOM 3389 C CA . LEU B 1 184 ? -8.961 6.668 7.742 1 96.88 184 LEU B CA 1
ATOM 3390 C C . LEU B 1 184 ? -8.492 6.465 9.18 1 96.88 184 LEU B C 1
ATOM 3392 O O . LEU B 1 184 ? -9.273 6.641 10.125 1 96.88 184 LEU B O 1
ATOM 3396 N N . SER B 1 185 ? -7.27 6.035 9.336 1 97.12 185 SER B N 1
ATOM 3397 C CA . SER B 1 185 ? -6.688 5.891 10.664 1 97.12 185 SER B CA 1
ATOM 3398 C C . SER B 1 185 ? -5.734 7.035 10.977 1 97.12 185 SER B C 1
ATOM 3400 O O . SER B 1 185 ? -4.961 7.461 10.117 1 97.12 185 SER B O 1
ATOM 3402 N N . LYS B 1 186 ?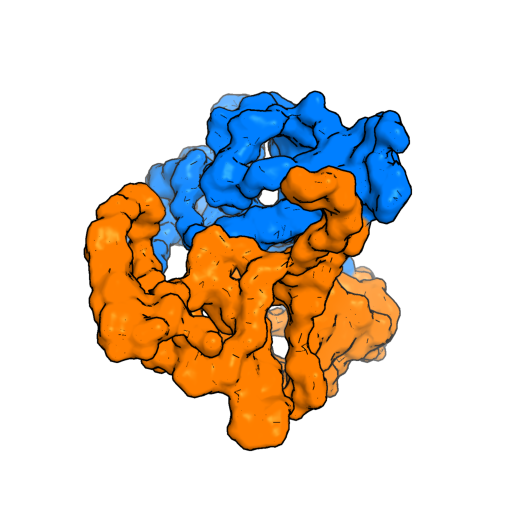 -5.758 7.508 12.219 1 96.88 186 LYS B N 1
ATOM 3403 C CA . LYS B 1 186 ? -4.895 8.609 12.625 1 96.88 186 LYS B CA 1
ATOM 3404 C C . LYS B 1 186 ? -3.564 8.102 13.172 1 96.88 186 LYS B C 1
ATOM 3406 O O . LYS B 1 186 ? -3.525 7.086 13.875 1 96.88 186 LYS B O 1
ATOM 3411 N N . SER B 1 187 ? -2.469 8.844 12.836 1 96.12 187 SER B N 1
ATOM 3412 C CA . SER B 1 187 ? -1.182 8.57 13.461 1 96.12 187 SER B CA 1
ATOM 3413 C C . SER B 1 187 ? -1.234 8.844 14.961 1 96.12 187 SER B C 1
ATOM 3415 O O . SER B 1 187 ? -2.174 9.469 15.453 1 96.12 187 SER B O 1
ATOM 3417 N N . PRO B 1 188 ? -0.267 8.32 15.68 1 95.19 188 PRO B N 1
ATOM 3418 C CA . PRO B 1 188 ? -0.288 8.555 17.125 1 95.19 188 PRO B CA 1
ATOM 3419 C C . PRO B 1 188 ? -0.229 10.039 17.484 1 95.19 188 PRO B C 1
ATOM 3421 O O . PRO B 1 188 ? 0.335 10.836 16.734 1 95.19 188 PRO B O 1
ATOM 3424 N N . LYS B 1 189 ? -0.833 10.32 18.656 1 96.12 189 LYS B N 1
ATOM 3425 C CA . LYS B 1 189 ? -0.787 11.695 19.141 1 96.12 189 LYS B CA 1
ATOM 3426 C C . LYS B 1 189 ? 0.624 12.07 19.594 1 96.12 189 LYS B C 1
ATOM 3428 O O . LYS B 1 189 ? 1.214 11.406 20.438 1 96.12 189 LYS B O 1
ATOM 3433 N N . LEU B 1 190 ? 1.13 13.047 18.969 1 96.38 190 LEU B N 1
ATOM 3434 C CA . LEU B 1 190 ? 2.428 13.625 19.297 1 96.38 190 LEU B CA 1
ATOM 3435 C C . LEU B 1 190 ? 2.311 15.117 19.562 1 96.38 190 LEU B C 1
ATOM 3437 O O . LEU B 1 190 ? 1.235 15.703 19.391 1 96.38 190 LEU B O 1
ATOM 3441 N N . PHE B 1 191 ? 3.461 15.656 20.016 1 94.75 191 PHE B N 1
ATOM 3442 C CA . PHE B 1 191 ? 3.436 17.062 20.406 1 94.75 191 PHE B CA 1
ATOM 3443 C C . PHE B 1 191 ? 4.613 17.812 19.797 1 94.75 191 PHE B C 1
ATOM 3445 O O . PHE B 1 191 ? 5.551 17.188 19.281 1 94.75 191 PHE B O 1
ATOM 3452 N N . GLN B 1 192 ? 4.492 19.094 19.688 1 91.81 192 GLN B N 1
ATOM 3453 C CA . GLN B 1 192 ? 5.547 19.953 19.188 1 91.81 192 GLN B CA 1
ATOM 3454 C C . GLN B 1 192 ? 5.594 21.266 19.953 1 91.81 192 GLN B C 1
ATOM 3456 O O . GLN B 1 192 ? 4.625 21.641 20.625 1 91.81 192 GLN B O 1
ATOM 3461 N N . THR B 1 193 ? 6.777 21.891 19.906 1 88.94 193 THR B N 1
ATOM 3462 C CA . THR B 1 193 ? 6.922 23.203 20.547 1 88.94 193 THR B CA 1
ATOM 3463 C C . THR B 1 193 ? 6.531 24.312 19.594 1 88.94 193 THR B C 1
ATOM 3465 O O . THR B 1 193 ? 7.039 24.391 18.469 1 88.94 193 THR B O 1
ATOM 3468 N N . SER B 1 194 ? 5.633 25.156 20.062 1 87.12 194 SER B N 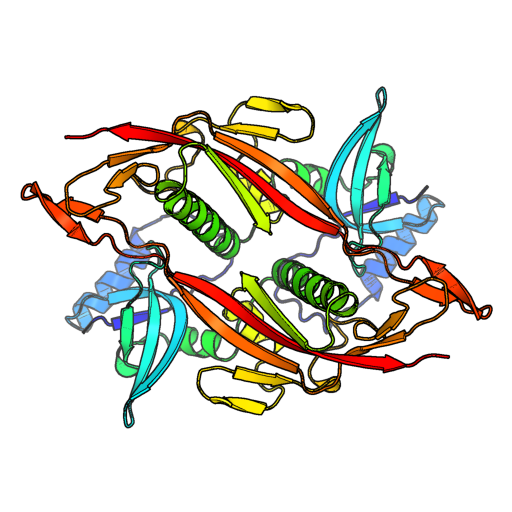1
ATOM 3469 C CA . SER B 1 194 ? 5.195 26.281 19.25 1 87.12 194 SER B CA 1
ATOM 3470 C C . SER B 1 194 ? 6.27 27.359 19.172 1 87.12 194 SER B C 1
ATOM 3472 O O . SER B 1 194 ? 7.293 27.281 19.859 1 87.12 194 SER B O 1
ATOM 3474 N N . ASN B 1 195 ? 5.977 28.312 18.234 1 85.56 195 ASN B N 1
ATOM 3475 C CA . ASN B 1 195 ? 6.883 29.438 18.109 1 85.56 195 ASN B CA 1
ATOM 3476 C C . ASN B 1 195 ? 6.965 30.219 19.422 1 85.56 195 ASN B C 1
ATOM 3478 O O . ASN B 1 195 ? 7.984 30.844 19.719 1 85.56 195 ASN B O 1
ATOM 3482 N N . SER B 1 196 ? 5.934 30.25 20.219 1 88.69 196 SER B N 1
ATOM 3483 C CA . SER B 1 196 ? 5.883 30.938 21.5 1 88.69 196 SER B CA 1
ATOM 3484 C C . SER B 1 196 ? 6.52 30.109 22.609 1 88.69 196 SER B C 1
ATOM 3486 O O . SER B 1 196 ? 6.574 30.531 23.766 1 88.69 196 SER B O 1
ATOM 3488 N N . GLY B 1 197 ? 6.914 28.859 22.328 1 84.94 197 GLY B N 1
ATOM 3489 C CA . GLY B 1 197 ? 7.582 28.016 23.312 1 84.94 197 GLY B CA 1
ATOM 3490 C C . GLY B 1 197 ? 6.637 27.062 24.031 1 84.94 197 GLY B C 1
ATOM 3491 O O . GLY B 1 197 ? 7.059 26.281 24.875 1 84.94 197 GLY B O 1
ATOM 3492 N N . GLU B 1 198 ? 5.387 27.156 23.734 1 90.69 198 GLU B N 1
ATOM 3493 C CA . GLU B 1 198 ? 4.402 26.297 24.391 1 90.69 198 GLU B CA 1
ATOM 3494 C C . GLU B 1 198 ? 4.285 24.953 23.672 1 90.69 198 GLU B C 1
ATOM 3496 O O . GLU B 1 198 ? 4.484 24.875 22.453 1 90.69 198 GLU B O 1
ATOM 3501 N N . VAL B 1 199 ? 3.979 23.906 24.484 1 92.81 199 VAL B N 1
ATOM 3502 C CA . VAL B 1 199 ? 3.775 22.578 23.906 1 92.81 199 VAL B CA 1
ATOM 3503 C C . VAL B 1 199 ? 2.361 22.469 23.344 1 92.81 199 VAL B C 1
ATOM 3505 O O . VAL B 1 199 ? 1.385 22.781 24.031 1 92.81 199 VAL B O 1
ATOM 3508 N N . GLU B 1 200 ? 2.316 22.125 22.062 1 93.56 200 GLU B N 1
ATOM 3509 C CA . GLU B 1 200 ? 1.021 21.969 21.406 1 93.56 200 GLU B CA 1
ATOM 3510 C C . GLU B 1 200 ? 0.913 20.609 20.719 1 93.56 200 GLU B C 1
ATOM 3512 O O . GLU B 1 200 ? 1.918 19.922 20.531 1 93.56 200 GLU B O 1
ATOM 3517 N N . ASP B 1 201 ? -0.366 20.25 20.375 1 94.94 201 ASP B N 1
ATOM 3518 C CA . ASP B 1 201 ? -0.605 19 19.672 1 94.94 201 ASP B CA 1
ATOM 3519 C C . ASP B 1 201 ? -0.047 19.078 18.25 1 94.94 201 ASP B C 1
ATOM 3521 O O . ASP B 1 201 ? -0.21 20.078 17.547 1 94.94 201 ASP B O 1
ATOM 3525 N N . LYS B 1 202 ? 0.628 18.062 17.906 1 94 202 LYS B N 1
ATOM 3526 C CA . LYS B 1 202 ? 1.017 17.922 16.5 1 94 202 LYS B CA 1
ATOM 3527 C C . LYS B 1 202 ? -0.148 17.406 15.664 1 94 202 LYS B C 1
ATOM 3529 O O . LYS B 1 202 ? -0.919 16.562 16.109 1 94 202 LYS B O 1
ATOM 3534 N N . LYS B 1 203 ? -0.287 17.969 14.438 1 94.38 203 LYS B N 1
ATOM 3535 C CA . LYS B 1 203 ? -1.312 17.438 13.531 1 94.38 203 LYS B CA 1
ATOM 3536 C C . LYS B 1 203 ? -1.072 15.961 13.227 1 94.38 203 LYS B C 1
ATOM 3538 O O . LYS B 1 203 ? 0.066 15.547 13 1 94.38 203 LYS B O 1
ATOM 3543 N N . GLN B 1 204 ? -2.154 15.203 13.172 1 96.69 204 GLN B N 1
ATOM 3544 C CA . GLN B 1 204 ? -2.045 13.766 12.938 1 96.69 204 GLN B CA 1
ATOM 3545 C C . GLN B 1 204 ? -2.234 13.438 11.461 1 96.69 204 GLN B C 1
ATOM 3547 O O . GLN B 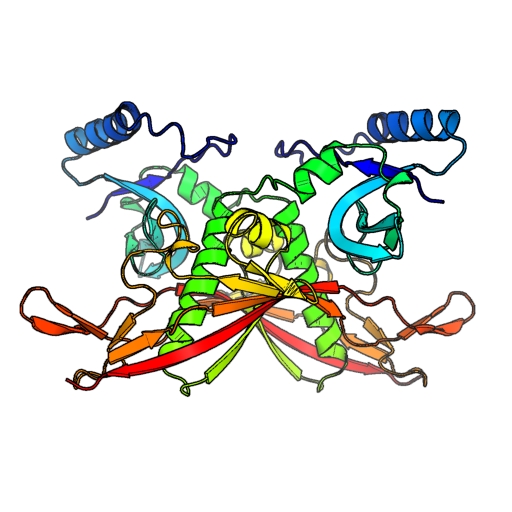1 204 ? -3.1 14.016 10.797 1 96.69 204 GLN B O 1
ATOM 3552 N N . ARG B 1 205 ? -1.379 12.633 11.039 1 96.62 205 ARG B N 1
ATOM 3553 C CA . ARG B 1 205 ? -1.51 12.133 9.672 1 96.62 205 ARG B CA 1
ATOM 3554 C C . ARG B 1 205 ? -2.648 11.125 9.562 1 96.62 205 ARG B C 1
ATOM 3556 O O . ARG B 1 205 ? -2.996 10.469 10.539 1 96.62 205 ARG B O 1
ATOM 3563 N N . LEU B 1 206 ? -3.221 11.047 8.367 1 97.38 206 LEU B N 1
ATOM 3564 C CA . LEU B 1 206 ? -4.32 10.125 8.102 1 97.38 206 LEU B CA 1
ATOM 3565 C C . LEU B 1 206 ? -3.881 9.016 7.145 1 97.38 206 LEU B C 1
ATOM 3567 O O . LEU B 1 206 ? -3.398 9.297 6.043 1 97.38 206 LEU B O 1
ATOM 3571 N N . THR B 1 207 ? -4.035 7.773 7.598 1 97.12 207 THR B N 1
ATOM 3572 C CA . THR B 1 207 ? -3.721 6.621 6.754 1 97.12 207 THR B CA 1
ATOM 3573 C C . THR B 1 207 ? -4.992 6.023 6.164 1 97.12 207 THR B C 1
ATOM 3575 O O . THR B 1 207 ? -5.977 5.812 6.875 1 97.12 207 THR B O 1
ATOM 3578 N N . GLN B 1 208 ? -4.965 5.852 4.859 1 97.25 208 GLN B N 1
ATOM 3579 C CA . GLN B 1 208 ? -6.07 5.203 4.164 1 97.25 208 GLN B CA 1
ATOM 3580 C C . GLN B 1 208 ? -6.02 3.688 4.344 1 97.25 208 GLN B C 1
ATOM 3582 O O . GLN B 1 208 ? -5.02 3.051 4.008 1 97.25 208 GLN B O 1
ATOM 3587 N N . ARG B 1 209 ? -7.148 3.131 4.84 1 97.62 209 ARG B N 1
ATOM 3588 C CA . ARG B 1 209 ? -7.152 1.71 5.176 1 97.62 209 ARG B CA 1
ATOM 3589 C C . ARG B 1 209 ? -8.5 1.075 4.852 1 97.62 209 ARG B C 1
ATOM 3591 O O . ARG B 1 209 ? -9.484 1.78 4.609 1 97.62 209 ARG B O 1
ATOM 3598 N N . ILE B 1 210 ? -8.469 -0.224 4.797 1 98.06 210 ILE B N 1
ATOM 3599 C CA . ILE B 1 210 ? -9.719 -0.98 4.762 1 98.06 210 ILE B CA 1
ATOM 3600 C C . ILE B 1 210 ? -9.719 -2.021 5.879 1 98.06 210 ILE B C 1
ATOM 3602 O O . ILE B 1 210 ? -8.664 -2.451 6.34 1 98.06 210 ILE B O 1
ATOM 3606 N N . SER B 1 211 ? -10.867 -2.332 6.336 1 98.12 211 SER B N 1
ATOM 3607 C CA . SER B 1 211 ? -11.125 -3.457 7.23 1 98.12 211 SER B CA 1
ATOM 3608 C C . SER B 1 211 ? -11.984 -4.52 6.547 1 98.12 211 SER B C 1
ATOM 3610 O O . SER B 1 211 ? -13.055 -4.215 6.016 1 98.12 211 SER B O 1
ATOM 3612 N N . VAL B 1 212 ? -11.508 -5.727 6.488 1 98.25 212 VAL B N 1
ATOM 3613 C CA . VAL B 1 212 ? -12.195 -6.824 5.809 1 98.25 212 VAL B CA 1
ATOM 3614 C C . VAL B 1 212 ? -12.688 -7.84 6.836 1 98.25 212 VAL B C 1
ATOM 3616 O O . VAL B 1 212 ? -11.898 -8.391 7.605 1 98.25 212 VAL B O 1
ATOM 3619 N N . THR B 1 213 ? -13.977 -8.055 6.871 1 97.94 213 THR B N 1
ATOM 3620 C CA . THR B 1 213 ? -14.586 -9.086 7.703 1 97.94 213 THR B CA 1
ATOM 3621 C C . THR B 1 213 ? -14.914 -10.328 6.875 1 97.94 213 THR B C 1
ATOM 3623 O O . THR B 1 213 ? -15.734 -10.266 5.961 1 97.94 213 THR B O 1
ATOM 3626 N N . ILE B 1 214 ? -14.32 -11.406 7.254 1 97.44 214 ILE B N 1
ATOM 3627 C CA . ILE B 1 214 ? -14.383 -12.617 6.449 1 97.44 214 ILE B CA 1
ATOM 3628 C C . ILE B 1 214 ? -14.93 -13.766 7.289 1 97.44 214 ILE B C 1
ATOM 3630 O O . ILE B 1 214 ? -14.414 -14.055 8.367 1 97.44 214 ILE B O 1
ATOM 3634 N N . PHE B 1 215 ? -15.977 -14.414 6.84 1 97.62 215 PHE B N 1
ATOM 3635 C CA . PHE B 1 215 ? -16.469 -15.664 7.402 1 97.62 215 PHE B CA 1
ATOM 3636 C C . PHE B 1 215 ? -16.109 -16.844 6.508 1 97.62 215 PHE B C 1
ATOM 3638 O O . PHE B 1 215 ? -16.094 -16.719 5.281 1 97.62 215 PHE B O 1
ATOM 3645 N N . LYS B 1 216 ? -15.789 -17.953 7.102 1 96.31 216 LYS B N 1
ATOM 3646 C CA . LYS B 1 216 ? -15.422 -19.141 6.355 1 96.31 216 LYS B CA 1
ATOM 3647 C C . LYS B 1 216 ? -16.25 -20.344 6.805 1 96.31 216 LYS B C 1
ATOM 3649 O O . LYS B 1 216 ? -16.812 -20.344 7.902 1 96.31 216 LYS B O 1
ATOM 3654 N N . ASP B 1 217 ? -16.344 -21.266 5.969 1 94.94 217 ASP B N 1
ATOM 3655 C CA . ASP B 1 217 ? -16.938 -22.562 6.258 1 94.94 217 ASP B CA 1
ATOM 3656 C C . ASP B 1 217 ? -15.977 -23.688 5.91 1 94.94 217 ASP B C 1
ATOM 3658 O O . ASP B 1 217 ? -15.141 -23.547 5.012 1 94.94 217 ASP B O 1
ATOM 3662 N N . THR B 1 218 ? -16.031 -24.734 6.723 1 91.69 218 THR B N 1
ATOM 3663 C CA . THR B 1 218 ? -15.172 -25.891 6.516 1 91.69 218 THR B CA 1
ATOM 3664 C C . THR B 1 218 ? -15.977 -27.062 5.945 1 91.69 218 THR B C 1
ATOM 3666 O O . THR B 1 218 ? -17.062 -27.359 6.43 1 91.69 218 THR B O 1
ATOM 3669 N N . VAL B 1 219 ? -15.461 -27.562 4.887 1 82.56 219 VAL B N 1
ATOM 3670 C CA . VAL B 1 219 ? -16.062 -28.766 4.324 1 82.56 219 VAL B CA 1
ATOM 3671 C C . VAL B 1 219 ? -15.062 -29.906 4.359 1 82.56 219 VAL B C 1
ATOM 3673 O O . VAL B 1 219 ? -13.922 -29.766 3.92 1 82.56 219 VAL B O 1
ATOM 3676 N N . ASN B 1 220 ? -15.344 -30.969 5.051 1 73.56 220 ASN B N 1
ATOM 3677 C CA . ASN B 1 220 ? -14.492 -32.156 5.098 1 73.56 220 ASN B CA 1
ATOM 3678 C C . ASN B 1 220 ? -14.914 -33.188 4.066 1 73.56 220 ASN B C 1
ATOM 3680 O O . ASN B 1 220 ? -16.109 -33.469 3.908 1 73.56 220 ASN B O 1
ATOM 3684 N N . PHE B 1 221 ? -14.016 -33.438 3.141 1 58.97 221 PHE B N 1
ATOM 3685 C CA . PHE B 1 221 ? -14.32 -34.594 2.309 1 58.97 221 PHE B CA 1
ATOM 3686 C C . PHE B 1 221 ? -13.766 -35.875 2.932 1 58.97 221 PHE B C 1
ATOM 3688 O O . PHE B 1 221 ? -12.781 -35.844 3.674 1 58.97 221 PHE B O 1
#

Nearest PDB structures (foldseek):
  1pdq-assembly1_A  TM=9.705E-01  e=1.411E-03  Drosophila melanogaster
  1pfb-assembly1_A  TM=9.737E-01  e=1.411E-03  Drosophila melanogaster
  8sii-assembly2_B  TM=9.691E-01  e=2.289E-03  Homo sapiens
  5epl-assembly2_B  TM=8.974E-01  e=1.691E-03  Homo sapiens
  3tzd-assembly1_A  TM=9.138E-01  e=1.172E-02  Homo sapiens

Foldseek 3Di:
DEAEEEDPPPPDPPPVPPCPVVVVVVVQVVVCVVVVHRYFYFHAWQDWDDDPPWIWTFTDGPPDFQLPTDIDIPVRYPYCVRVVCVQANDDDVVVLLVVLVVVLVVLVVCQLDDQKDKDKDQDGPSSVNNLQPVAADDDPQQKGFHFPPSGDCVRDPPCSQKDQNDPQRKIKGWDGRKMKHKDWDWDDWDWDADPVRDIDIDRTGITIMMMIIIGMDIDHD/DEAEEEPPPPPPPPDVPVPPVPVVVVVQVVVCVVPVHRYFYFHAWQDWDDDPPWIWTFTDTPPDFQLPTDIDIPVSYPHCVRVVCVQANDDDVVVLLVVLVVVLVVLVVCQLDPQKDKDKDQDGPSSVNNLQPVAADDDPQQKGFHFPPSGDCVRDPPCSQKDQNDPQRKIKGWDGRKMKHKDWDWDDWDWDADPVRDIDIDRTGITIMMMIIIGMDIDDD

Secondary structure (DSSP, 8-state):
--EEEE-----S---TT---HHHHHHHHHHHHHHHSS-EEEEEEEEEEEEETTEEEEEEEETTS-GGG-EEEEGGGB--HHHHHHHHS----HHHHHHHHHHHHHHHHHHHTS-SEEEEEEE--HHHHHHHHTTSSEE-GGGEEEE-GGGS-TTTS-TTTTEEE-STT--EEEEEEEEEEEEEEEEPPP-EEE-TTS-EEEPPPPEEEEEEEEEEEEEE--/--EEEE-----S---TT---HHHHHHHHHHHHHHHSS-EEEEEEEEEEEEETTEEEEEEEETTS-GGG-EEEEGGGB--HHHHHHHHS----HHHHHHHHHHHHHHHHHHHTS-SEEEEEEE--HHHHHHHHTTSSEE-GGGEEEE-GGGS-TTTS-TTTTEEESSTT-EEEEEEEEEEEEEEEEEPPP-EEE-TTS-EEEPPPPEEEEEEEEEEEEEEE-

Solvent-accessible surface area (backbone atoms only — not comparable to full-atom values): 24470 Å² total; per-residue (Å²): 121,69,34,30,30,47,51,75,70,70,80,60,89,63,58,80,70,78,68,67,55,62,56,61,46,44,51,37,49,53,49,19,70,71,65,76,37,62,55,43,47,25,59,45,77,73,46,73,48,71,58,90,91,44,46,32,31,31,32,28,35,59,96,51,56,53,42,69,41,45,77,37,48,56,87,28,50,69,34,61,62,47,55,44,36,67,70,56,40,85,75,60,64,71,56,49,49,54,53,48,52,50,51,51,43,51,51,51,44,43,60,76,50,62,54,63,42,77,47,74,42,84,36,58,57,59,56,51,41,55,67,38,60,97,40,55,43,81,50,77,85,58,23,32,40,31,42,74,84,44,53,51,65,91,79,44,60,87,65,65,58,47,41,20,64,42,87,82,45,40,30,31,32,59,42,74,61,32,39,41,28,53,48,74,44,71,40,65,84,36,23,38,71,42,98,87,67,46,74,39,78,42,76,44,39,56,40,47,24,32,38,39,42,43,40,48,45,77,49,78,111,121,67,36,30,30,40,46,75,65,71,79,57,91,65,54,79,67,77,68,67,56,62,55,61,47,41,50,40,48,52,49,22,68,71,66,75,39,65,56,44,48,24,60,43,75,74,46,74,49,72,57,89,93,44,47,31,31,31,32,28,34,59,96,49,56,53,42,71,40,44,79,35,48,56,87,25,48,69,32,62,63,45,57,45,36,68,72,54,41,85,76,59,63,71,56,47,50,54,53,49,52,48,52,50,42,51,50,50,45,44,60,75,49,59,55,64,41,79,47,73,43,85,39,57,59,58,55,50,42,56,66,38,60,97,42,55,44,82,48,78,87,58,22,33,40,31,42,74,84,42,53,53,66,91,78,42,61,88,64,65,58,47,39,20,64,42,86,82,46,39,30,31,32,60,43,74,60,32,38,42,28,52,48,73,43,71,40,64,82,36,24,39,71,42,96,88,66,46,75,38,79,41,76,43,40,57,42,45,24,33,38,39,42,45,40,47,46,77,48,79,112

Organism: NCBI:txid252671

Sequence (442 aa):
QKLVEKWNGSVHYISFHNRSSASEHEILMAQRKKRGKDVYLAEEILAEKKIGKTSYYLVKWAGWGTQDSTWEPRENLLDERLLQLWETPVVDLRQVEFFVERLLTCFEASLKERLKSVKQLDFPVAIFRYLFNGRGEDLARGSKLLQKHDFDPQWFPKNWHSSLINKRGTRRDIVFPVTIRCFLSKSPKLFQTSNSGEVEDKKQRLTQRISVTIFKDTVNFQKLVEKWNGSVHYISFHNRSSASEHEILMAQRKKRGKDVYLAEEILAEKKIGKTSYYLVKWAGWGTQDSTWEPRENLLDERLLQLWETPVVDLRQVEFFVERLLTCFEASLKERLKSVKQLDFPVAIFRYLFNGRGEDLARGSKLLQKHDFDPQWFPKNWHSSLINKRGTRRDIVFPVTIRCFLSKSPKLFQTSNSGEVEDKKQRLTQRISVTIFKDTVNF

pLDDT: mean 84.04, std 19.75, range [25.47, 98.44]

InterPro domains:
  IPR000953 Chromo/chromo shadow domain [PS50013] (40-83)
  IPR000953 Chromo/chromo shadow domain [SM00298] (39-91)
  IPR016197 Chromo-like domain superfamily [SSF54160] (36-87)
  IPR023779 Chromo domain, conserved site [PS00598] (57-77)
  IPR023780 Chromo domain [PF00385] (42-87)
  IPR052458 Polycomb group PRC1-like complex component [PTHR46389] (36-114)

Radius of gyration: 23.89 Å; Cα contacts (8 Å, |Δi|>4): 814; chains: 2; bounding box: 58×74×64 Å